Protein AF-0000000076045561 (afdb_homodimer)

InterPro domains:
  IPR026669 Arsenite methyltransferase-like [PTHR43675] (2-261)
  IPR029063 S-adenosyl-L-methionine-dependent methyltransferase superfamily [G3DSA:3.40.50.150] (130-276)
  IPR029063 S-adenosyl-L-methionine-dependent methyltransferase superfamily [SSF53335] (134-258)

Structure (mmCIF, N/CA/C/O backbone):
data_AF-0000000076045561-model_v1
#
loop_
_entity.id
_entity.type
_entity.pdbx_description
1 polymer Zgc:109986
#
loop_
_atom_site.group_PDB
_atom_site.id
_atom_site.type_symbol
_atom_site.label_atom_id
_atom_site.label_alt_id
_atom_site.label_comp_id
_atom_site.label_asym_id
_atom_site.label_entity_id
_atom_site.label_seq_id
_atom_site.pdbx_PDB_ins_code
_atom_site.Cartn_x
_atom_site.Cartn_y
_atom_site.Cartn_z
_atom_site.occupancy
_atom_site.B_iso_or_equiv
_atom_site.auth_seq_id
_atom_site.auth_comp_id
_atom_site.auth_asym_id
_atom_site.auth_atom_id
_atom_site.pdbx_PDB_model_num
ATOM 1 N N . MET A 1 1 ? 27.078 -6.211 -15.992 1 88.25 1 MET A N 1
ATOM 2 C CA . MET A 1 1 ? 27.422 -5.863 -14.617 1 88.25 1 MET A CA 1
ATOM 3 C C . MET A 1 1 ? 26.531 -6.609 -13.633 1 88.25 1 MET A C 1
ATOM 5 O O . MET A 1 1 ? 25.328 -6.777 -13.883 1 88.25 1 MET A O 1
ATOM 9 N N . ASP A 1 2 ? 27.125 -7.055 -12.562 1 90.56 2 ASP A N 1
ATOM 10 C CA . ASP A 1 2 ? 26.344 -7.785 -11.578 1 90.56 2 ASP A CA 1
ATOM 11 C C . ASP A 1 2 ? 25.719 -6.832 -10.562 1 90.56 2 ASP A C 1
ATOM 13 O O . ASP A 1 2 ? 26 -5.637 -10.562 1 90.56 2 ASP A O 1
ATOM 17 N N . VAL A 1 3 ? 24.844 -7.363 -9.719 1 91.12 3 VAL A N 1
ATOM 18 C CA . VAL A 1 3 ? 24 -6.555 -8.844 1 91.12 3 VAL A CA 1
ATOM 19 C C . VAL A 1 3 ? 24.859 -5.84 -7.809 1 91.12 3 VAL A C 1
ATOM 21 O O . VAL A 1 3 ? 24.75 -4.625 -7.629 1 91.12 3 VAL A O 1
ATOM 24 N N . PRO A 1 4 ? 25.875 -6.543 -7.203 1 92.56 4 PRO A N 1
ATOM 25 C CA . PRO A 1 4 ? 26.672 -5.832 -6.199 1 92.56 4 PRO A CA 1
ATOM 26 C C . PRO A 1 4 ? 27.469 -4.676 -6.797 1 92.56 4 PRO A C 1
ATOM 28 O O . PRO A 1 4 ? 27.547 -3.6 -6.199 1 92.56 4 PRO A O 1
ATOM 31 N N . ALA A 1 5 ? 27.953 -4.945 -7.957 1 94.06 5 ALA A N 1
ATOM 32 C CA . ALA A 1 5 ? 28.703 -3.891 -8.641 1 94.06 5 ALA A CA 1
ATOM 33 C C . ALA A 1 5 ? 27.797 -2.727 -9.016 1 94.06 5 ALA A C 1
ATOM 35 O O . ALA A 1 5 ? 28.156 -1.562 -8.859 1 94.06 5 ALA A O 1
ATOM 36 N N . ALA A 1 6 ? 26.656 -3.053 -9.539 1 94.38 6 ALA A N 1
ATOM 37 C CA . ALA A 1 6 ? 25.688 -2.031 -9.922 1 94.38 6 ALA A CA 1
ATOM 38 C C . ALA A 1 6 ? 25.234 -1.221 -8.711 1 94.38 6 ALA A C 1
ATOM 40 O O . ALA A 1 6 ? 25.078 0.001 -8.797 1 94.38 6 ALA A O 1
ATOM 41 N N . GLN A 1 7 ? 25.016 -1.877 -7.578 1 93.69 7 GLN A N 1
ATOM 42 C CA . GLN A 1 7 ? 24.609 -1.215 -6.344 1 93.69 7 GLN A CA 1
ATOM 43 C C . GLN A 1 7 ? 25.672 -0.217 -5.883 1 93.69 7 GLN A C 1
ATOM 45 O O . GLN A 1 7 ? 25.344 0.911 -5.504 1 93.69 7 GLN A O 1
ATOM 50 N N . SER A 1 8 ? 26.922 -0.664 -5.941 1 94.44 8 SER A N 1
ATOM 51 C CA . SER A 1 8 ? 28.016 0.207 -5.543 1 94.44 8 SER A CA 1
ATOM 52 C C . SER A 1 8 ? 28.094 1.443 -6.434 1 94.44 8 SER A C 1
ATOM 54 O O . SER A 1 8 ? 28.266 2.561 -5.941 1 94.44 8 SER A O 1
ATOM 56 N N . GLU A 1 9 ? 27.922 1.217 -7.699 1 94.62 9 GLU A N 1
ATOM 57 C CA . GLU A 1 9 ? 27.969 2.336 -8.633 1 94.62 9 GLU A CA 1
ATOM 58 C C . GLU A 1 9 ? 26.797 3.279 -8.43 1 94.62 9 GLU A C 1
ATOM 60 O O . GLU A 1 9 ? 26.938 4.496 -8.562 1 94.62 9 GLU A O 1
ATOM 65 N N . LEU A 1 10 ? 25.688 2.668 -8.141 1 94.56 10 LEU A N 1
ATOM 66 C CA . LEU A 1 10 ? 24.5 3.484 -7.914 1 94.56 10 LEU A CA 1
ATOM 67 C C . LEU A 1 10 ? 24.672 4.348 -6.668 1 94.56 10 LEU A C 1
ATOM 69 O O . LEU A 1 10 ? 24.344 5.535 -6.68 1 94.56 10 LEU A O 1
ATOM 73 N N . VAL A 1 11 ? 25.219 3.775 -5.629 1 93.5 11 VAL A N 1
ATOM 74 C CA . VAL A 1 11 ? 25.438 4.523 -4.395 1 93.5 11 VAL A CA 1
ATOM 75 C C . VAL A 1 11 ? 26.422 5.672 -4.656 1 93.5 11 VAL A C 1
ATOM 77 O O . VAL A 1 11 ? 26.219 6.785 -4.164 1 93.5 11 VAL A O 1
ATOM 80 N N . GLN A 1 12 ? 27.422 5.375 -5.441 1 93.75 12 GLN A N 1
ATOM 81 C CA . GLN A 1 12 ? 28.375 6.418 -5.809 1 93.75 12 GLN A CA 1
ATOM 82 C C . GLN A 1 12 ? 27.703 7.535 -6.594 1 93.75 12 GLN A C 1
ATOM 84 O O . GLN A 1 12 ? 27.969 8.711 -6.367 1 93.75 12 GLN A O 1
ATOM 89 N N . LEU A 1 13 ? 26.859 7.105 -7.496 1 94.69 13 LEU A N 1
ATOM 90 C CA . LEU A 1 13 ? 26.094 8.078 -8.281 1 94.69 13 LEU A CA 1
ATOM 91 C C . LEU A 1 13 ? 25.234 8.953 -7.387 1 94.69 13 LEU A C 1
ATOM 93 O O . LEU A 1 13 ? 25.219 10.172 -7.527 1 94.69 13 LEU A O 1
ATOM 97 N N . LEU A 1 14 ? 24.547 8.328 -6.426 1 92.62 14 LEU A N 1
ATOM 98 C CA . LEU A 1 14 ? 23.641 9.039 -5.535 1 92.62 14 LEU A CA 1
ATOM 99 C C . LEU A 1 14 ? 24.406 10.008 -4.641 1 92.62 14 LEU A C 1
ATOM 101 O O . LEU A 1 14 ? 23.906 11.094 -4.32 1 92.62 14 LEU A O 1
ATOM 105 N N . ASN A 1 15 ? 25.641 9.656 -4.312 1 91.62 15 ASN A N 1
ATOM 106 C CA . ASN A 1 15 ? 26.484 10.516 -3.473 1 91.62 15 ASN A CA 1
ATOM 107 C C . ASN A 1 15 ? 26.938 11.758 -4.227 1 91.62 15 ASN A C 1
ATOM 109 O O . ASN A 1 15 ? 27.375 12.734 -3.611 1 91.62 15 ASN A O 1
ATOM 113 N N . ARG A 1 16 ? 26.812 11.766 -5.508 1 92.69 16 ARG A N 1
ATOM 114 C CA . ARG A 1 16 ? 27.234 12.898 -6.324 1 92.69 16 ARG A CA 1
ATOM 115 C C . ARG A 1 16 ? 26.062 13.836 -6.598 1 92.69 16 ARG A C 1
ATOM 117 O O . ARG A 1 16 ? 26.234 14.914 -7.172 1 92.69 16 ARG A O 1
ATOM 124 N N . VAL A 1 17 ? 24.891 13.398 -6.254 1 92 17 VAL A N 1
ATOM 125 C CA . VAL A 1 17 ? 23.703 14.211 -6.488 1 92 17 VAL A CA 1
ATOM 126 C C . VAL A 1 17 ? 23.578 15.281 -5.406 1 92 17 VAL A C 1
ATOM 128 O O . VAL A 1 17 ? 23.891 15.031 -4.242 1 92 17 VAL A O 1
ATOM 131 N N . ASN A 1 18 ? 23.078 16.453 -5.828 1 86.38 18 ASN A N 1
ATOM 132 C CA . ASN A 1 18 ? 22.781 17.5 -4.859 1 86.38 18 ASN A CA 1
ATOM 133 C C . ASN A 1 18 ? 21.828 17.016 -3.771 1 86.38 18 ASN A C 1
ATOM 135 O O . ASN A 1 18 ? 20.75 16.484 -4.07 1 86.38 18 ASN A O 1
ATOM 139 N N . PRO A 1 19 ? 22.266 17.125 -2.52 1 80.56 19 PRO A N 1
ATOM 140 C CA . PRO A 1 19 ? 21.453 16.641 -1.405 1 80.56 19 PRO A CA 1
ATOM 141 C C . PRO A 1 19 ? 20.031 17.172 -1.434 1 80.56 19 PRO A C 1
ATOM 143 O O . PRO A 1 19 ? 19.094 16.484 -1.033 1 80.56 19 PRO A O 1
ATOM 146 N N . ARG A 1 20 ? 19.906 18.297 -1.912 1 77.75 20 ARG A N 1
ATOM 147 C CA . ARG A 1 20 ? 18.594 18.906 -1.948 1 77.75 20 ARG A CA 1
ATOM 148 C C . ARG A 1 20 ? 17.703 18.266 -3.012 1 77.75 20 ARG A C 1
ATOM 150 O O . ARG A 1 20 ? 16.484 18.312 -2.93 1 77.75 20 ARG A O 1
ATOM 157 N N . GLU A 1 21 ? 18.344 17.641 -4.02 1 86.31 21 GLU A N 1
ATOM 158 C CA . GLU A 1 21 ? 17.609 17.031 -5.141 1 86.31 21 GLU A CA 1
ATOM 159 C C . GLU A 1 21 ? 17.453 15.531 -4.953 1 86.31 21 GLU A C 1
ATOM 161 O O . GLU A 1 21 ? 16.688 14.891 -5.684 1 86.31 21 GLU A O 1
ATOM 166 N N . LEU A 1 22 ? 18.094 15.023 -3.953 1 87.12 22 LEU A N 1
ATOM 167 C CA . LEU A 1 22 ? 18.141 13.578 -3.756 1 87.12 22 LEU A CA 1
ATOM 168 C C . LEU A 1 22 ? 16.75 13.016 -3.492 1 87.12 22 LEU A C 1
ATOM 170 O O . LEU A 1 22 ? 16.375 11.992 -4.059 1 87.12 22 LEU A O 1
ATOM 174 N N . PRO A 1 23 ? 15.945 13.711 -2.701 1 84.62 23 PRO A N 1
ATOM 175 C CA . PRO A 1 23 ? 14.594 13.188 -2.473 1 84.62 23 PRO A CA 1
ATOM 176 C C . PRO A 1 23 ? 13.781 13.078 -3.76 1 84.62 23 PRO A C 1
ATOM 178 O O . PRO A 1 23 ? 13.008 12.125 -3.926 1 84.62 23 PRO A O 1
ATOM 181 N N . LYS A 1 24 ? 13.984 13.969 -4.629 1 87.56 24 LYS A N 1
ATOM 182 C CA . LYS A 1 24 ? 13.289 13.953 -5.91 1 87.56 24 LYS A CA 1
ATOM 183 C C . LYS A 1 24 ? 13.734 12.773 -6.766 1 87.56 24 LYS A C 1
ATOM 185 O O . LYS A 1 24 ? 12.914 12.094 -7.379 1 87.56 24 LYS A O 1
ATOM 190 N N . LEU A 1 25 ? 15.016 12.539 -6.746 1 89.75 25 LEU A N 1
ATOM 191 C CA . LEU A 1 25 ? 15.555 11.422 -7.512 1 89.75 25 LEU A CA 1
ATOM 192 C C . LEU A 1 25 ? 15.07 10.086 -6.945 1 89.75 25 LEU A C 1
ATOM 194 O O . LEU A 1 25 ? 14.672 9.195 -7.699 1 89.75 25 LEU A O 1
ATOM 198 N N . LEU A 1 26 ? 15.109 9.992 -5.664 1 86.88 26 LEU A N 1
ATOM 199 C CA . LEU A 1 26 ? 14.672 8.758 -5.012 1 86.88 26 LEU A CA 1
ATOM 200 C C . LEU A 1 26 ? 13.195 8.492 -5.293 1 86.88 26 LEU A C 1
ATOM 202 O O . LEU A 1 26 ? 12.797 7.348 -5.496 1 86.88 26 LEU A O 1
ATOM 206 N N . HIS A 1 27 ? 12.398 9.523 -5.305 1 87.62 27 HIS A N 1
ATOM 207 C CA . HIS A 1 27 ? 10.992 9.391 -5.676 1 87.62 27 HIS A CA 1
ATOM 208 C C . HIS A 1 27 ? 10.852 8.82 -7.086 1 87.62 27 HIS A C 1
ATOM 210 O O . HIS A 1 27 ? 10.086 7.883 -7.309 1 87.62 27 HIS A O 1
ATOM 216 N N . TRP A 1 28 ? 11.609 9.344 -7.953 1 88 28 TRP A N 1
ATOM 217 C CA . TRP A 1 28 ? 11.586 8.891 -9.336 1 88 28 TRP A CA 1
ATOM 218 C C . TRP A 1 28 ? 12.016 7.43 -9.438 1 88 28 TRP A C 1
ATOM 220 O O . TRP A 1 28 ? 11.383 6.637 -10.141 1 88 28 TRP A O 1
ATOM 230 N N . MET A 1 29 ? 13.055 7.082 -8.719 1 87.94 29 MET A N 1
ATOM 231 C CA . MET A 1 29 ? 13.578 5.719 -8.719 1 87.94 29 MET A CA 1
ATOM 232 C C . MET A 1 29 ? 12.523 4.727 -8.234 1 87.94 29 MET A C 1
ATOM 234 O O . MET A 1 29 ? 12.422 3.619 -8.766 1 87.94 29 MET A O 1
ATOM 238 N N . ARG A 1 30 ? 11.711 5.18 -7.309 1 85.62 30 ARG A N 1
ATOM 239 C CA . ARG A 1 30 ? 10.812 4.242 -6.637 1 85.62 30 ARG A CA 1
ATOM 240 C C . ARG A 1 30 ? 9.453 4.191 -7.324 1 85.62 30 ARG A C 1
ATOM 242 O O . ARG A 1 30 ? 8.727 3.209 -7.191 1 85.62 30 ARG A O 1
ATOM 249 N N . ASN A 1 31 ? 9.172 5.215 -8.172 1 82.5 31 ASN A N 1
ATOM 250 C CA . ASN A 1 31 ? 7.797 5.285 -8.656 1 82.5 31 ASN A CA 1
ATOM 251 C C . ASN A 1 31 ? 7.746 5.418 -10.18 1 82.5 31 ASN A C 1
ATOM 253 O O . ASN A 1 31 ? 6.668 5.43 -10.773 1 82.5 31 ASN A O 1
ATOM 257 N N . SER A 1 32 ? 8.82 5.512 -10.859 1 82.5 32 SER A N 1
ATOM 258 C CA . SER A 1 32 ? 8.836 5.852 -12.281 1 82.5 32 SER A CA 1
ATOM 259 C C . SER A 1 32 ? 8.438 4.66 -13.141 1 82.5 32 SER A C 1
ATOM 261 O O . SER A 1 32 ? 9.008 3.576 -13.016 1 82.5 32 SER A O 1
ATOM 263 N N . ASP A 1 33 ? 7.52 4.898 -14 1 80.88 33 ASP A N 1
ATOM 264 C CA . ASP A 1 33 ? 7.137 3.904 -15 1 80.88 33 ASP A CA 1
ATOM 265 C C . ASP A 1 33 ? 8.227 3.736 -16.062 1 80.88 33 ASP A C 1
ATOM 267 O O . ASP A 1 33 ? 8.328 2.684 -16.688 1 80.88 33 ASP A O 1
ATOM 271 N N . GLU A 1 34 ? 9.008 4.781 -16.219 1 81.69 34 GLU A N 1
ATOM 272 C CA . GLU A 1 34 ? 10.094 4.75 -17.188 1 81.69 34 GLU A CA 1
ATOM 273 C C . GLU A 1 3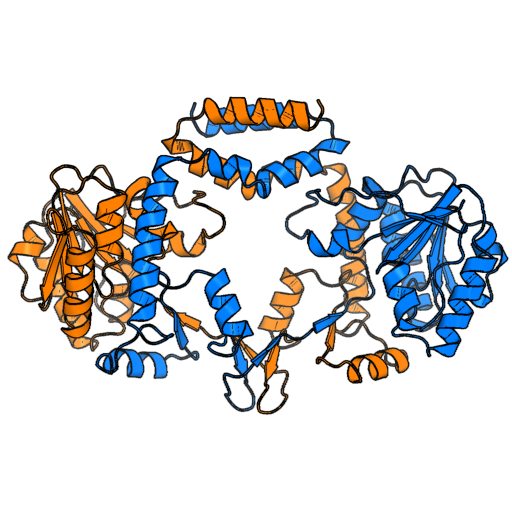4 ? 11.078 3.623 -16.891 1 81.69 34 GLU A C 1
ATOM 275 O O . GLU A 1 34 ? 11.57 2.959 -17.797 1 81.69 34 GLU A O 1
ATOM 280 N N . LEU A 1 35 ? 11.344 3.436 -15.625 1 84.69 35 LEU A N 1
ATOM 281 C CA . LEU A 1 35 ? 12.281 2.393 -15.234 1 84.69 35 LEU A CA 1
ATOM 282 C C . LEU A 1 35 ? 11.672 1.009 -15.422 1 84.69 35 LEU A C 1
ATOM 284 O O . LEU A 1 35 ? 12.383 0.045 -15.711 1 84.69 35 LEU A O 1
ATOM 288 N N . ASP A 1 36 ? 10.359 0.942 -15.328 1 78.69 36 ASP A N 1
ATOM 289 C CA . ASP A 1 36 ? 9.656 -0.312 -15.562 1 78.69 36 ASP A CA 1
ATOM 290 C C . ASP A 1 36 ? 9.797 -0.759 -17.016 1 78.69 36 ASP A C 1
ATOM 292 O O . ASP A 1 36 ? 9.797 -1.957 -17.312 1 78.69 36 ASP A O 1
ATOM 296 N N . GLN A 1 37 ? 9.906 0.22 -17.859 1 78.56 37 GLN A N 1
ATOM 297 C CA . GLN A 1 37 ? 9.992 -0.06 -19.281 1 78.56 37 GLN A CA 1
ATOM 298 C C . GLN A 1 37 ? 11.32 -0.723 -19.641 1 78.56 37 GLN A C 1
ATOM 300 O O . GLN A 1 37 ? 11.453 -1.333 -20.703 1 78.56 37 GLN A O 1
ATOM 305 N N . LEU A 1 38 ? 12.32 -0.507 -18.75 1 77.75 38 LEU A N 1
ATOM 306 C CA . LEU A 1 38 ? 13.625 -1.123 -19 1 77.75 38 LEU A CA 1
ATOM 307 C C . LEU A 1 38 ? 13.539 -2.639 -18.844 1 77.75 38 LEU A C 1
ATOM 309 O O . LEU A 1 38 ? 14.406 -3.363 -19.344 1 77.75 38 LEU A O 1
ATOM 313 N N . LEU A 1 39 ? 12.812 -2.982 -17.906 1 72.12 39 LEU A N 1
ATOM 314 C CA . LEU A 1 39 ? 12.648 -4.426 -17.781 1 72.12 39 LEU A CA 1
ATOM 315 C C . LEU A 1 39 ? 12.211 -5.051 -19.094 1 72.12 39 LEU A C 1
ATOM 317 O O . LEU A 1 39 ? 11.594 -4.383 -19.922 1 72.12 39 LEU A O 1
ATOM 321 N N . SER A 1 40 ? 12.031 -5.645 -19.734 1 62.91 40 SER A N 1
ATOM 322 C CA . SER A 1 40 ? 12.016 -6.332 -21.031 1 62.91 40 SER A CA 1
ATOM 323 C C . SER A 1 40 ? 10.742 -6.027 -21.812 1 62.91 40 SER A C 1
ATOM 325 O O . SER A 1 40 ? 9.641 -6.133 -21.266 1 62.91 40 SER A O 1
ATOM 327 N N . ASP A 1 41 ? 10.891 -5.18 -22.859 1 58.69 41 ASP A N 1
ATOM 328 C CA . ASP A 1 41 ? 9.93 -5.062 -23.953 1 58.69 41 ASP A CA 1
ATOM 329 C C . ASP A 1 41 ? 9.25 -6.402 -24.234 1 58.69 41 ASP A C 1
ATOM 331 O O . ASP A 1 41 ? 8.031 -6.473 -24.359 1 58.69 41 ASP A O 1
ATOM 335 N N . ASN A 1 42 ? 10.102 -7.512 -24.312 1 60.5 42 ASN A N 1
ATOM 336 C CA . ASN A 1 42 ? 9.5 -8.805 -24.641 1 60.5 42 ASN A CA 1
ATOM 337 C C . ASN A 1 42 ? 8.578 -9.289 -23.516 1 60.5 42 ASN A C 1
ATOM 339 O O . ASN A 1 42 ? 7.512 -9.836 -23.797 1 60.5 42 ASN A O 1
ATOM 343 N N . ASN A 1 43 ? 8.938 -8.914 -22.312 1 66.62 43 ASN A N 1
ATOM 344 C CA . ASN A 1 43 ? 8.125 -9.359 -21.188 1 66.62 43 ASN A CA 1
ATOM 345 C C . ASN A 1 43 ? 6.777 -8.641 -21.156 1 66.62 43 ASN A C 1
ATOM 347 O O . ASN A 1 43 ? 5.766 -9.234 -20.781 1 66.62 43 ASN A O 1
ATOM 351 N N . ASN A 1 44 ? 6.812 -7.594 -21.75 1 73.31 44 ASN A N 1
ATOM 352 C CA . ASN A 1 44 ? 5.559 -6.852 -21.766 1 73.31 44 ASN A CA 1
ATOM 353 C C . ASN A 1 44 ? 4.555 -7.461 -22.75 1 73.31 44 ASN A C 1
ATOM 355 O O . ASN A 1 44 ? 3.367 -7.566 -22.438 1 73.31 44 ASN A O 1
ATOM 359 N N . ASN A 1 45 ? 5.09 -7.934 -23.844 1 79.44 45 ASN A N 1
ATOM 360 C CA . ASN A 1 45 ? 4.203 -8.57 -24.812 1 79.44 45 ASN A CA 1
ATOM 361 C C . ASN A 1 45 ? 3.646 -9.891 -24.281 1 79.44 45 ASN A C 1
ATOM 363 O O . ASN A 1 45 ? 2.479 -10.211 -24.5 1 79.44 45 ASN A O 1
ATOM 367 N N . ASN A 1 46 ? 4.547 -10.602 -23.672 1 86.62 46 ASN A N 1
ATOM 368 C CA . ASN A 1 46 ? 4.117 -11.875 -23.094 1 86.62 46 ASN A CA 1
ATOM 369 C C . ASN A 1 46 ? 3.039 -11.672 -22.031 1 86.62 46 ASN A C 1
ATOM 371 O O . ASN A 1 46 ? 2.062 -12.422 -21.984 1 86.62 46 ASN A O 1
ATOM 375 N N . LYS A 1 47 ? 3.09 -10.711 -21.375 1 89.38 47 LYS A N 1
ATOM 376 C CA . LYS A 1 47 ? 2.105 -10.422 -20.344 1 89.38 47 LYS A CA 1
ATOM 377 C C . LYS A 1 47 ? 0.761 -10.039 -20.953 1 89.38 47 LYS A C 1
ATOM 379 O O . LYS A 1 47 ? -0.292 -10.328 -20.375 1 89.38 47 LYS A O 1
ATOM 384 N N . VAL A 1 48 ? 0.9 -9.422 -22.094 1 90.62 48 VAL A N 1
ATOM 385 C CA . VAL A 1 48 ? -0.321 -8.984 -22.766 1 90.62 48 VAL A CA 1
ATOM 386 C C . VAL A 1 48 ? -1.163 -10.195 -23.156 1 90.62 48 VAL A C 1
ATOM 388 O O . VAL A 1 48 ? -2.389 -10.18 -23.031 1 90.62 48 VAL A O 1
ATOM 391 N N . ILE A 1 49 ? -0.547 -11.266 -23.625 1 94 49 ILE A N 1
ATOM 392 C CA . ILE A 1 49 ? -1.247 -12.492 -23.984 1 94 49 ILE A CA 1
ATOM 393 C C . ILE A 1 49 ? -1.969 -13.062 -22.766 1 94 49 ILE A C 1
ATOM 395 O O . ILE A 1 49 ? -3.146 -13.414 -22.844 1 94 49 ILE A O 1
ATOM 399 N N . LEU A 1 50 ? -1.268 -13.086 -21.672 1 96.19 50 LEU A N 1
ATOM 400 C CA . LEU A 1 50 ? -1.859 -13.617 -20.453 1 96.19 50 LEU A CA 1
ATOM 401 C C . LEU A 1 50 ? -3.021 -12.75 -19.984 1 96.19 50 LEU A C 1
ATOM 403 O O . LEU A 1 50 ? -4.047 -13.266 -19.531 1 96.19 50 LEU A O 1
ATOM 407 N N . ARG A 1 51 ? -2.867 -11.469 -20.125 1 94.06 51 ARG A N 1
ATOM 408 C CA . ARG A 1 51 ? -3.939 -10.555 -19.734 1 94.06 51 ARG A CA 1
ATOM 409 C C . ARG A 1 51 ? -5.172 -10.758 -20.609 1 94.06 51 ARG A C 1
ATOM 411 O O . ARG A 1 51 ? -6.301 -10.703 -20.125 1 94.06 51 ARG A O 1
ATOM 418 N N . ASN A 1 52 ? -4.918 -11 -21.906 1 96.38 52 ASN A N 1
ATOM 419 C CA . ASN A 1 52 ? -6.027 -11.273 -22.797 1 96.38 52 ASN A CA 1
ATOM 420 C C . ASN A 1 52 ? -6.75 -12.562 -22.422 1 96.38 52 ASN A C 1
ATOM 422 O O . ASN A 1 52 ? -7.98 -12.617 -22.422 1 96.38 52 ASN A O 1
ATOM 426 N N . ILE A 1 53 ? -6.039 -13.523 -22.125 1 97.5 53 ILE A N 1
ATOM 427 C CA . ILE A 1 53 ? -6.621 -14.797 -21.719 1 97.5 53 ILE A CA 1
ATOM 428 C C . ILE A 1 53 ? -7.414 -14.602 -20.422 1 97.5 53 ILE A C 1
ATOM 430 O O . ILE A 1 53 ? -8.539 -15.086 -20.297 1 97.5 53 ILE A O 1
ATOM 434 N N . SER A 1 54 ? -6.816 -13.891 -19.484 1 97.12 54 SER A N 1
ATOM 435 C CA . SER A 1 54 ? -7.477 -13.578 -18.219 1 97.12 54 SER A CA 1
ATOM 436 C C . SER A 1 54 ? -8.812 -12.875 -18.453 1 97.12 54 SER A C 1
ATOM 438 O O . SER A 1 54 ? -9.82 -13.227 -17.844 1 97.12 54 SER A O 1
ATOM 440 N N . ASP A 1 55 ? -8.828 -11.945 -19.391 1 95.69 55 ASP A N 1
ATOM 441 C CA . ASP A 1 55 ? -10.047 -11.211 -19.719 1 95.69 55 ASP A CA 1
ATOM 442 C C . ASP A 1 55 ? -11.117 -12.148 -20.281 1 95.69 55 ASP A C 1
ATOM 444 O O . ASP A 1 55 ? -12.281 -12.062 -19.891 1 95.69 55 ASP A O 1
ATOM 448 N N . ASP A 1 56 ? -10.688 -12.992 -21.125 1 96.62 56 ASP A N 1
ATOM 449 C CA . ASP A 1 56 ? -11.625 -13.938 -21.719 1 96.62 56 ASP A CA 1
ATOM 450 C C . ASP A 1 56 ? -12.195 -14.891 -20.672 1 96.62 56 ASP A C 1
ATOM 452 O O . ASP A 1 56 ? -13.391 -15.195 -20.672 1 96.62 56 ASP A O 1
ATOM 456 N N . LEU A 1 57 ? -11.359 -15.328 -19.812 1 97.12 57 LEU A N 1
ATOM 457 C CA . LEU A 1 57 ? -11.781 -16.25 -18.766 1 97.12 57 LEU A CA 1
ATOM 458 C C . LEU A 1 57 ? -12.75 -15.57 -17.797 1 97.12 57 LEU A C 1
ATOM 460 O O . LEU A 1 57 ? -13.727 -16.172 -17.359 1 97.12 57 LEU A O 1
ATOM 464 N N . ARG A 1 58 ? -12.469 -14.352 -17.469 1 94.19 58 ARG A N 1
ATOM 465 C CA . ARG A 1 58 ? -13.328 -13.617 -16.547 1 94.19 58 ARG A CA 1
ATOM 466 C C . ARG A 1 58 ? -14.758 -13.531 -17.078 1 94.19 58 ARG A C 1
ATOM 468 O O . ARG A 1 58 ? -15.711 -13.586 -16.297 1 94.19 58 ARG A O 1
ATOM 475 N N . ALA A 1 59 ? -14.859 -13.438 -18.359 1 92.94 59 ALA A N 1
ATOM 476 C CA . ALA A 1 59 ? -16.172 -13.328 -19 1 92.94 59 ALA A CA 1
ATOM 477 C C . ALA A 1 59 ? -16.953 -14.633 -18.875 1 92.94 59 ALA A C 1
ATOM 479 O O . ALA A 1 59 ? -18.188 -14.641 -18.922 1 92.94 59 ALA A O 1
ATOM 480 N N . SER A 1 60 ? -16.266 -15.742 -18.656 1 93.31 60 SER A N 1
ATOM 481 C CA . SER A 1 60 ? -16.891 -17.062 -18.688 1 93.31 60 SER A CA 1
ATOM 482 C C . SER A 1 60 ? -17.109 -17.594 -17.266 1 93.31 60 SER A C 1
ATOM 484 O O . SER A 1 60 ? -17.594 -18.719 -17.094 1 93.31 60 SER A O 1
ATOM 486 N N . LEU A 1 61 ? -16.75 -16.859 -16.234 1 94.19 61 LEU A N 1
ATOM 487 C CA . LEU A 1 61 ? -16.812 -17.328 -14.867 1 94.19 61 LEU A CA 1
ATOM 488 C C . LEU A 1 61 ? -17.547 -16.328 -13.977 1 94.19 61 LEU A C 1
ATOM 490 O O . LEU A 1 61 ? -17.609 -15.141 -14.289 1 94.19 61 LEU A O 1
ATOM 494 N N . PRO A 1 62 ? -18.156 -16.859 -12.883 1 91.81 62 PRO A N 1
ATOM 495 C CA . PRO A 1 62 ? -18.641 -15.922 -11.875 1 91.81 62 PRO A CA 1
ATOM 496 C C . PRO A 1 62 ? -17.531 -15.094 -11.25 1 91.81 62 PRO A C 1
ATOM 498 O O . PRO A 1 62 ? -16.344 -15.445 -11.375 1 91.81 62 PRO A O 1
ATOM 501 N N . PRO A 1 63 ? -17.859 -14.016 -10.547 1 89.94 63 PRO A N 1
ATOM 502 C CA . PRO A 1 63 ? -16.844 -13.133 -9.977 1 89.94 63 PRO A CA 1
ATOM 503 C C . PRO A 1 63 ? -15.898 -13.859 -9.016 1 89.94 63 PRO A C 1
ATOM 505 O O . PRO A 1 63 ? -14.727 -13.5 -8.891 1 89.94 63 PRO A O 1
ATOM 508 N N . ASN A 1 64 ? -16.375 -14.883 -8.359 1 90.75 64 ASN A N 1
ATOM 509 C CA . ASN A 1 64 ? -15.516 -15.594 -7.422 1 90.75 64 ASN A CA 1
ATOM 510 C C . ASN A 1 64 ? -14.688 -16.672 -8.125 1 90.75 64 ASN A C 1
ATOM 512 O O . ASN A 1 64 ? -13.898 -17.375 -7.484 1 90.75 64 ASN A O 1
ATOM 516 N N . ALA A 1 65 ? -14.898 -16.891 -9.398 1 92.06 65 ALA A N 1
ATOM 517 C CA . ALA A 1 65 ? -14.117 -17.781 -10.258 1 92.06 65 ALA A CA 1
ATOM 518 C C . ALA A 1 65 ? -14.289 -19.234 -9.828 1 92.06 65 ALA A C 1
ATOM 520 O O . ALA A 1 65 ? -13.344 -20.031 -9.906 1 92.06 65 ALA A O 1
ATOM 521 N N . MET A 1 66 ? -15.453 -19.547 -9.328 1 92.44 66 MET A N 1
ATOM 522 C CA . MET A 1 66 ? -15.742 -20.922 -8.914 1 92.44 66 MET A CA 1
ATOM 523 C C . MET A 1 66 ? -16.984 -21.453 -9.609 1 92.44 66 MET A C 1
ATOM 525 O O . MET A 1 66 ? -17.969 -20.719 -9.789 1 92.44 66 MET A O 1
ATOM 529 N N . PHE A 1 67 ? -16.891 -22.703 -10.016 1 91.44 67 PHE A N 1
ATOM 530 C CA . PHE A 1 67 ? -18.062 -23.375 -10.555 1 91.44 67 PHE A CA 1
ATOM 531 C C . PHE A 1 67 ? -18.891 -24 -9.438 1 91.44 67 PHE A C 1
ATOM 533 O O . PHE A 1 67 ? -18.344 -24.359 -8.391 1 91.44 67 PHE A O 1
ATOM 540 N N . PRO A 1 68 ? -20.156 -24.156 -9.711 1 88.75 68 PRO A N 1
ATOM 541 C CA . PRO A 1 68 ? -21 -24.828 -8.734 1 88.75 68 PRO A CA 1
ATOM 542 C C . PRO A 1 68 ? -20.531 -26.25 -8.422 1 88.75 68 PRO A C 1
ATOM 544 O O . PRO A 1 68 ? -20.781 -26.766 -7.328 1 88.75 68 PRO A O 1
ATOM 547 N N . SER A 1 69 ? -19.828 -26.828 -9.359 1 87 69 SER A N 1
ATOM 548 C CA . SER A 1 69 ? -19.359 -28.203 -9.195 1 87 69 SER A CA 1
ATOM 549 C C . SER A 1 69 ? -18.281 -28.281 -8.125 1 87 69 SER A C 1
ATOM 551 O O . SER A 1 69 ? -17.969 -29.375 -7.648 1 87 69 SER A O 1
ATOM 553 N N . GLU A 1 70 ? -17.703 -27.156 -7.695 1 89.12 70 GLU A N 1
ATOM 554 C CA . GLU A 1 70 ? -16.672 -27.125 -6.668 1 89.12 70 GLU A CA 1
ATOM 555 C C . GLU A 1 70 ? -17.281 -27.094 -5.27 1 89.12 70 GLU A C 1
ATOM 557 O O . GLU A 1 70 ? -16.891 -26.266 -4.441 1 89.12 70 GLU A O 1
ATOM 562 N N . SER A 1 71 ? -18.141 -28.016 -5.004 1 87.56 71 SER A N 1
ATOM 563 C CA . SER A 1 71 ? -18.906 -28.047 -3.758 1 87.56 71 SER A CA 1
ATOM 564 C C . SER A 1 71 ? -17.984 -28.297 -2.561 1 87.56 71 SER A C 1
ATOM 566 O O . SER A 1 71 ? -18.172 -27.703 -1.498 1 87.56 71 SER A O 1
ATOM 568 N N . THR A 1 72 ? -17.016 -29.172 -2.76 1 87.94 72 THR A N 1
ATOM 569 C CA . THR A 1 72 ? -16.094 -29.484 -1.67 1 87.94 72 THR A CA 1
ATOM 570 C C . THR A 1 72 ? -15.305 -28.25 -1.27 1 87.94 72 THR A C 1
ATOM 572 O O . THR A 1 72 ? -15.141 -27.969 -0.081 1 87.94 72 THR A O 1
ATOM 575 N N . ALA A 1 73 ? -14.828 -27.547 -2.246 1 88.31 73 ALA A N 1
ATOM 576 C CA . ALA A 1 73 ? -14.062 -26.328 -1.988 1 88.31 73 ALA A CA 1
ATOM 577 C C . ALA A 1 73 ? -14.898 -25.312 -1.236 1 88.31 73 ALA A C 1
ATOM 579 O O . ALA A 1 73 ? -14.422 -24.672 -0.293 1 88.31 73 ALA A O 1
ATOM 580 N N . HIS A 1 74 ? -16.109 -25.172 -1.629 1 88.25 74 HIS A N 1
ATOM 581 C CA . HIS A 1 74 ? -17.016 -24.234 -0.965 1 88.25 74 HIS A CA 1
ATOM 582 C C . HIS A 1 74 ? -17.203 -24.609 0.501 1 88.25 74 HIS A C 1
ATOM 584 O O . HIS A 1 74 ? -17.172 -23.75 1.377 1 88.25 74 HIS A O 1
ATOM 590 N N . CYS A 1 75 ? -17.469 -25.859 0.692 1 89.94 75 CYS A N 1
ATOM 591 C CA . CYS A 1 75 ? -17.703 -26.359 2.041 1 89.94 75 CYS A CA 1
ATOM 592 C C . CYS A 1 75 ? -16.484 -26.141 2.93 1 89.94 75 CYS A C 1
ATOM 594 O O . CYS A 1 75 ? -16.609 -25.703 4.074 1 89.94 75 CYS A O 1
ATOM 596 N N . LYS A 1 76 ? -15.344 -26.391 2.414 1 89.19 76 LYS A N 1
ATOM 597 C CA . LYS A 1 76 ? -14.117 -26.25 3.184 1 89.19 76 LYS A CA 1
ATOM 598 C C . LYS A 1 76 ? -13.844 -24.781 3.508 1 89.19 76 LYS A C 1
ATOM 600 O O . LYS A 1 76 ? -13.359 -24.453 4.594 1 89.19 76 LYS A O 1
ATOM 605 N N . MET A 1 77 ? -14.102 -23.938 2.594 1 88.69 77 MET A N 1
ATOM 606 C CA . MET A 1 77 ? -13.922 -22.5 2.82 1 88.69 77 MET A CA 1
ATOM 607 C C . MET A 1 77 ? -14.828 -22.016 3.943 1 88.69 77 MET A C 1
ATOM 609 O O . MET A 1 77 ? -14.43 -21.172 4.75 1 88.69 77 MET A O 1
ATOM 613 N N . GLN A 1 78 ? -16.016 -22.578 4.012 1 87.5 78 GLN A N 1
ATOM 614 C CA . GLN A 1 78 ? -16.984 -22.188 5.035 1 87.5 78 GLN A CA 1
ATOM 615 C C . GLN A 1 78 ? -16.547 -22.672 6.414 1 87.5 78 GLN A C 1
ATOM 617 O O . GLN A 1 78 ? -16.984 -22.141 7.434 1 87.5 78 GLN A O 1
ATOM 622 N N . GLN A 1 79 ? -15.641 -23.656 6.387 1 86.75 79 GLN A N 1
ATOM 623 C CA . GLN A 1 79 ? -15.203 -24.25 7.648 1 86.75 79 GLN A CA 1
ATOM 624 C C . GLN A 1 79 ? -13.953 -23.562 8.18 1 86.75 79 GLN A C 1
ATOM 626 O O . GLN A 1 79 ? -13.508 -23.844 9.297 1 86.75 79 GLN A O 1
ATOM 631 N N . CYS A 1 80 ? -13.469 -22.672 7.441 1 86.69 80 CYS A N 1
ATOM 632 C CA . CYS A 1 80 ? -12.281 -21.953 7.895 1 86.69 80 CYS A CA 1
ATOM 633 C C . CYS A 1 80 ? -12.594 -21.141 9.141 1 86.69 80 CYS A C 1
ATOM 635 O O . CYS A 1 80 ? -13.711 -20.656 9.312 1 86.69 80 CYS A O 1
ATOM 637 N N . SER A 1 81 ? -11.57 -21.016 9.992 1 84.81 81 SER A N 1
ATOM 638 C CA . SER A 1 81 ? -11.734 -20.266 11.234 1 84.81 81 SER A CA 1
ATOM 639 C C . SER A 1 81 ? -12.055 -18.797 10.953 1 84.81 81 SER A C 1
ATOM 641 O O . SER A 1 81 ? -12.883 -18.203 11.648 1 84.81 81 SER A O 1
ATOM 643 N N . ARG A 1 82 ? -11.5 -18.328 9.93 1 86.69 82 ARG A N 1
ATOM 644 C CA . ARG A 1 82 ? -11.766 -16.953 9.477 1 86.69 82 ARG A CA 1
ATOM 645 C C . ARG A 1 82 ? -12.555 -16.953 8.172 1 86.69 82 ARG A C 1
ATOM 647 O O . ARG A 1 82 ? -12.305 -17.781 7.285 1 86.69 82 ARG A O 1
ATOM 654 N N . PRO A 1 83 ? -13.562 -16.016 8.219 1 90.31 83 PRO A N 1
ATOM 655 C CA . PRO A 1 83 ? -14.297 -15.938 6.953 1 90.31 83 PRO A CA 1
ATOM 656 C C . PRO A 1 83 ? -13.391 -15.734 5.746 1 90.31 83 PRO A C 1
ATOM 658 O O . PRO A 1 83 ? -12.531 -14.844 5.758 1 90.31 83 PRO A O 1
ATOM 661 N N . THR A 1 84 ? -13.578 -16.594 4.762 1 92.25 84 THR A N 1
ATOM 662 C CA . THR A 1 84 ? -12.68 -16.656 3.615 1 92.25 84 THR A CA 1
ATOM 663 C C . THR A 1 84 ? -13.461 -16.531 2.309 1 92.25 84 THR A C 1
ATOM 665 O O . THR A 1 84 ? -14.539 -17.109 2.166 1 92.25 84 THR A O 1
ATOM 668 N N . VAL A 1 85 ? -12.914 -15.672 1.438 1 92.25 85 VAL A N 1
ATOM 669 C CA . VAL A 1 85 ? -13.508 -15.523 0.113 1 92.25 85 VAL A CA 1
ATOM 670 C C . VAL A 1 85 ? -12.484 -15.891 -0.958 1 92.25 85 VAL A C 1
ATOM 672 O O . VAL A 1 85 ? -11.281 -15.703 -0.763 1 92.25 85 VAL A O 1
ATOM 675 N N . HIS A 1 86 ? -13.031 -16.469 -2.018 1 93.44 86 HIS A N 1
ATOM 676 C CA . HIS A 1 86 ? -12.156 -16.844 -3.119 1 93.44 86 HIS A CA 1
ATOM 677 C C . HIS A 1 86 ? -12.023 -15.719 -4.133 1 93.44 86 HIS A C 1
ATOM 679 O O . HIS A 1 86 ? -13.023 -15.211 -4.637 1 93.44 86 HIS A O 1
ATOM 685 N N . VAL A 1 87 ? -10.805 -15.273 -4.422 1 93.81 87 VAL A N 1
ATOM 686 C CA . VAL A 1 87 ? -10.453 -14.312 -5.461 1 93.81 87 VAL A CA 1
ATOM 687 C C . VAL A 1 87 ? -9.297 -14.852 -6.297 1 93.81 87 VAL A C 1
ATOM 689 O O . VAL A 1 87 ? -8.156 -14.906 -5.832 1 93.81 87 VAL A O 1
ATOM 692 N N . ASP A 1 88 ? -9.586 -15.156 -7.465 1 95.62 88 ASP A N 1
ATOM 693 C CA . ASP A 1 88 ? -8.578 -15.789 -8.305 1 95.62 88 ASP A CA 1
ATOM 694 C C . ASP A 1 88 ? -7.5 -14.789 -8.727 1 95.62 88 ASP A C 1
ATOM 696 O O . ASP A 1 88 ? -7.789 -13.828 -9.438 1 95.62 88 ASP A O 1
ATOM 700 N N . SER A 1 89 ? -6.301 -15.062 -8.422 1 95.19 89 SER A N 1
ATOM 701 C CA . SER A 1 89 ? -5.203 -14.117 -8.609 1 95.19 89 SER A CA 1
ATOM 702 C C . SER A 1 89 ? -4.832 -13.984 -10.078 1 95.19 89 SER A C 1
ATOM 704 O O . SER A 1 89 ? -4.184 -13.016 -10.477 1 95.19 89 SER A O 1
ATOM 706 N N . PHE A 1 90 ? -5.16 -14.977 -10.906 1 96.81 90 PHE A N 1
ATOM 707 C CA . PHE A 1 90 ? -4.895 -14.875 -12.336 1 96.81 90 PHE A CA 1
ATOM 708 C C . PHE A 1 90 ? -5.898 -13.945 -13.008 1 96.81 90 PHE A C 1
ATOM 710 O O . PHE A 1 90 ? -5.555 -13.234 -13.953 1 96.81 90 PHE A O 1
ATOM 717 N N . LEU A 1 91 ? -7.066 -14.023 -12.445 1 96.81 91 LEU A N 1
ATOM 718 C CA . LEU A 1 91 ? -8.156 -13.289 -13.078 1 96.81 91 LEU A CA 1
ATOM 719 C C . LEU A 1 91 ? -8.18 -11.836 -12.602 1 96.81 91 LEU A C 1
ATOM 721 O O . LEU A 1 91 ? -8.594 -10.945 -13.344 1 96.81 91 LEU A O 1
ATOM 725 N N . TYR A 1 92 ? -7.793 -11.641 -11.328 1 94.81 92 TYR A N 1
ATOM 726 C CA . TYR A 1 92 ? -7.969 -10.305 -10.758 1 94.81 92 TYR A CA 1
ATOM 727 C C . TYR A 1 92 ? -6.676 -9.812 -10.125 1 94.81 92 TYR A C 1
ATOM 729 O O . TYR A 1 92 ? -6.105 -10.477 -9.258 1 94.81 92 TYR A O 1
ATOM 737 N N . ASP A 1 93 ? -6.207 -8.703 -10.578 1 91.88 93 ASP A N 1
ATOM 738 C CA . ASP A 1 93 ? -5.125 -8.039 -9.867 1 91.88 93 ASP A CA 1
ATOM 739 C C . ASP A 1 93 ? -5.672 -7.121 -8.773 1 91.88 93 ASP A C 1
ATOM 741 O O . ASP A 1 93 ? -6.887 -7.035 -8.578 1 91.88 93 ASP A O 1
ATOM 745 N N . GLU A 1 94 ? -4.852 -6.465 -8.094 1 89.38 94 GLU A N 1
ATOM 746 C CA . GLU A 1 94 ? -5.254 -5.68 -6.934 1 89.38 94 GLU A CA 1
ATOM 747 C C . GLU A 1 94 ? -6.172 -4.531 -7.34 1 89.38 94 GLU A C 1
ATOM 749 O O . GLU A 1 94 ? -7.137 -4.223 -6.633 1 89.38 94 GLU A O 1
ATOM 754 N N . ASP A 1 95 ? -5.891 -3.861 -8.375 1 89.44 95 ASP A N 1
ATOM 755 C CA . ASP A 1 95 ? -6.723 -2.756 -8.844 1 89.44 95 ASP A CA 1
ATOM 756 C C . ASP A 1 95 ? -8.117 -3.236 -9.219 1 89.44 95 ASP A C 1
ATOM 758 O O . ASP A 1 95 ? -9.109 -2.551 -8.953 1 89.44 95 ASP A O 1
ATOM 762 N N . GLN A 1 96 ? -8.133 -4.355 -9.82 1 91.31 96 GLN A N 1
ATOM 763 C CA . GLN A 1 96 ? -9.414 -4.926 -10.211 1 91.31 96 GLN A CA 1
ATOM 764 C C . GLN A 1 96 ? -10.234 -5.316 -8.984 1 91.31 96 GLN A C 1
ATOM 766 O O . GLN A 1 96 ? -11.445 -5.098 -8.945 1 91.31 96 GLN A O 1
ATOM 771 N N . VAL A 1 97 ? -9.57 -5.91 -8.016 1 91.88 97 VAL A N 1
ATOM 772 C CA . VAL A 1 97 ? -10.258 -6.258 -6.777 1 91.88 97 VAL A CA 1
ATOM 773 C C . VAL A 1 97 ? -10.789 -4.996 -6.109 1 91.88 97 VAL A C 1
ATOM 775 O O . VAL A 1 97 ? -11.93 -4.973 -5.633 1 91.88 97 VAL A O 1
ATOM 778 N N . ASP A 1 98 ? -10.008 -3.938 -6.109 1 88.19 98 ASP A N 1
ATOM 779 C CA . ASP A 1 98 ? -10.445 -2.656 -5.562 1 88.19 98 ASP A CA 1
ATOM 780 C C . ASP A 1 98 ? -11.719 -2.166 -6.262 1 88.19 98 ASP A C 1
ATOM 782 O O . ASP A 1 98 ? -12.656 -1.714 -5.605 1 88.19 98 ASP A O 1
ATOM 786 N N . SER A 1 99 ? -11.672 -2.27 -7.547 1 90.62 99 SER A N 1
ATOM 787 C CA . SER A 1 99 ? -12.82 -1.84 -8.336 1 90.62 99 SER A CA 1
ATOM 788 C C . SER A 1 99 ? -14.062 -2.656 -8 1 90.62 99 SER A C 1
ATOM 790 O O . SER A 1 99 ? -15.164 -2.107 -7.887 1 90.62 99 SER A O 1
ATOM 792 N N . LEU A 1 100 ? -13.844 -3.955 -7.816 1 89.81 100 LEU A N 1
ATOM 793 C CA . LEU A 1 100 ? -14.953 -4.836 -7.473 1 89.81 100 LEU A CA 1
ATOM 794 C C . LEU A 1 100 ? -15.5 -4.512 -6.082 1 89.81 100 LEU A C 1
ATOM 796 O O . LEU A 1 100 ? -16.703 -4.605 -5.844 1 89.81 100 LEU A O 1
ATOM 800 N N . CYS A 1 101 ? -14.648 -4.117 -5.195 1 86.69 101 CYS A N 1
ATOM 801 C CA . CYS A 1 101 ? -15.062 -3.727 -3.852 1 86.69 101 CYS A CA 1
ATOM 802 C C . CYS A 1 101 ? -15.805 -2.396 -3.881 1 86.69 101 CYS A C 1
ATOM 804 O O . CYS A 1 101 ? -16.812 -2.229 -3.189 1 86.69 101 CYS A O 1
ATOM 806 N N . GLU A 1 102 ? -15.297 -1.464 -4.68 1 83.75 102 GLU A N 1
ATOM 807 C CA . GLU A 1 102 ? -15.906 -0.144 -4.805 1 83.75 102 GLU A CA 1
ATOM 808 C C . GLU A 1 102 ? -17.328 -0.242 -5.348 1 83.75 102 GLU A C 1
ATOM 810 O O . GLU A 1 102 ? -18.219 0.507 -4.93 1 83.75 102 GLU A O 1
ATOM 815 N N . ASN A 1 103 ? -17.562 -1.208 -6.227 1 87.06 103 ASN A N 1
ATOM 816 C CA . ASN A 1 103 ? -18.891 -1.314 -6.828 1 87.06 103 ASN A CA 1
ATOM 817 C C . ASN A 1 103 ? -19.781 -2.279 -6.051 1 87.06 103 ASN A C 1
ATOM 819 O O . ASN A 1 103 ? -20.906 -2.541 -6.449 1 87.06 103 ASN A O 1
ATOM 823 N N . GLY A 1 104 ? -19.281 -2.918 -5.023 1 83.94 104 GLY A N 1
ATOM 824 C CA . GLY A 1 104 ? -20.078 -3.709 -4.109 1 83.94 104 GLY A CA 1
ATOM 825 C C . GLY A 1 104 ? -20.141 -5.176 -4.484 1 83.94 104 GLY A C 1
ATOM 826 O O . GLY A 1 104 ? -20.797 -5.973 -3.803 1 83.94 104 GLY A O 1
ATOM 827 N N . THR A 1 105 ? -19.453 -5.586 -5.48 1 88.06 105 THR A N 1
ATOM 828 C CA . THR A 1 105 ? -19.469 -6.973 -5.93 1 88.06 105 THR A CA 1
ATOM 829 C C . THR A 1 105 ? -18.688 -7.863 -4.969 1 88.06 105 THR A C 1
ATOM 831 O O . THR A 1 105 ? -19.031 -9.023 -4.766 1 88.06 105 THR A O 1
ATOM 834 N N . MET A 1 106 ? -17.594 -7.324 -4.391 1 88.38 106 MET A N 1
ATOM 835 C CA . MET A 1 106 ? -16.75 -8.023 -3.428 1 88.38 106 MET A CA 1
ATOM 836 C C . MET A 1 106 ? -16.469 -7.145 -2.215 1 88.38 106 MET A C 1
ATOM 838 O O . MET A 1 106 ? -16.75 -5.949 -2.227 1 88.38 106 MET A O 1
ATOM 842 N N . SER A 1 107 ? -16.109 -7.797 -1.161 1 89.25 107 SER A N 1
ATOM 843 C CA . SER A 1 107 ? -15.734 -7.07 0.047 1 89.25 107 SER A CA 1
ATOM 844 C C . SER A 1 107 ? -14.414 -7.582 0.605 1 89.25 107 SER A C 1
ATOM 846 O O . SER A 1 107 ? -14.047 -8.742 0.387 1 89.25 107 SER A O 1
ATOM 848 N N . ARG A 1 108 ? -13.672 -6.715 1.224 1 90.25 108 ARG A N 1
ATOM 849 C CA . ARG A 1 108 ? -12.406 -7.098 1.841 1 90.25 108 ARG A CA 1
ATOM 850 C C . ARG A 1 108 ? -12.57 -7.297 3.344 1 90.25 108 ARG A C 1
ATOM 852 O O . ARG A 1 108 ? -11.648 -7.762 4.02 1 90.25 108 ARG A O 1
ATOM 859 N N . SER A 1 109 ? -13.742 -6.945 3.824 1 92.44 109 SER A N 1
ATOM 860 C CA . SER A 1 109 ? -13.977 -7.02 5.262 1 92.44 109 SER A CA 1
ATOM 861 C C . SER A 1 109 ? -15.391 -7.492 5.57 1 92.44 109 SER A C 1
ATOM 863 O O . SER A 1 109 ? -16.219 -7.605 4.668 1 92.44 109 SER A O 1
ATOM 865 N N . TYR A 1 110 ? -15.586 -7.977 6.797 1 93 110 TYR A N 1
ATOM 866 C CA . TYR A 1 110 ? -16.906 -8.352 7.273 1 93 110 TYR A CA 1
ATOM 867 C C . TYR A 1 110 ? -17.188 -7.758 8.648 1 93 110 TYR A C 1
ATOM 869 O O . TYR A 1 110 ? -16.266 -7.371 9.359 1 93 110 TYR A O 1
ATOM 877 N N . CYS A 1 111 ? -18.5 -7.625 8.93 1 94.75 111 CYS A N 1
ATOM 878 C CA . CYS A 1 111 ? -18.953 -7.012 10.172 1 94.75 111 CYS A CA 1
ATOM 879 C C . CYS A 1 111 ? -18.906 -8.016 11.32 1 94.75 111 CYS A C 1
ATOM 881 O O . CYS A 1 111 ? -19.453 -9.109 11.211 1 94.75 111 CYS A O 1
ATOM 883 N N . LEU A 1 112 ? -18.281 -7.641 12.406 1 93 112 LEU A N 1
ATOM 884 C CA . LEU A 1 112 ? -18.188 -8.508 13.57 1 93 112 LEU A CA 1
ATOM 885 C C . LEU A 1 112 ? -19.5 -8.516 14.352 1 93 112 LEU A C 1
ATOM 887 O O . LEU A 1 112 ? -19.734 -9.406 15.188 1 93 112 LEU A O 1
ATOM 891 N N . THR A 1 113 ? -20.312 -7.562 14.102 1 93.81 113 THR A N 1
ATOM 892 C CA . THR A 1 113 ? -21.562 -7.422 14.828 1 93.81 113 THR A CA 1
ATOM 893 C C . THR A 1 113 ? -22.672 -8.242 14.164 1 93.81 113 THR A C 1
ATOM 895 O O . THR A 1 113 ? -23.344 -9.039 14.82 1 93.81 113 THR A O 1
ATOM 898 N N . CYS A 1 114 ? -22.938 -8.141 12.867 1 95.81 114 CYS A N 1
ATOM 899 C CA . CYS A 1 114 ? -24.062 -8.805 12.219 1 95.81 114 CYS A CA 1
ATOM 900 C C . CYS A 1 114 ? -23.578 -9.859 11.234 1 95.81 114 CYS A C 1
ATOM 902 O O . CYS A 1 114 ? -24.391 -10.594 10.656 1 95.81 114 CYS A O 1
ATOM 904 N N . GLY A 1 115 ? -22.281 -9.938 10.898 1 92.88 115 GLY A N 1
ATOM 905 C CA . GLY A 1 115 ? -21.719 -10.961 10.031 1 92.88 115 GLY A CA 1
ATOM 906 C C . GLY A 1 115 ? -21.766 -10.594 8.562 1 92.88 115 GLY A C 1
ATOM 907 O O . GLY A 1 115 ? -21.234 -11.32 7.719 1 92.88 115 GLY A O 1
ATOM 908 N N . SER A 1 116 ? -22.281 -9.469 8.273 1 93.81 116 SER A N 1
ATOM 909 C CA . SER A 1 116 ? -22.469 -9.047 6.895 1 93.81 116 SER A CA 1
ATOM 910 C C . SER A 1 116 ? -21.125 -8.773 6.223 1 93.81 116 SER A C 1
ATOM 912 O O . SER A 1 116 ? -20.188 -8.289 6.863 1 93.81 116 SER A O 1
ATOM 914 N N . HIS A 1 117 ? -21.062 -9.039 4.887 1 92.12 117 HIS A N 1
ATOM 915 C CA . HIS A 1 117 ? -19.875 -8.727 4.098 1 92.12 117 HIS A CA 1
ATOM 916 C C . HIS A 1 117 ? -20.016 -7.387 3.383 1 92.12 117 HIS A C 1
ATOM 918 O O . HIS A 1 117 ? -19.141 -6.977 2.627 1 92.12 117 HIS A O 1
ATOM 924 N N . ARG A 1 118 ? -21.125 -6.777 3.615 1 91.56 118 ARG A N 1
ATOM 925 C CA . ARG A 1 118 ? -21.359 -5.477 2.996 1 91.56 118 ARG A CA 1
ATOM 926 C C . ARG A 1 118 ? -20.75 -4.355 3.834 1 91.56 118 ARG A C 1
ATOM 928 O O . ARG A 1 118 ? -21.391 -3.838 4.746 1 91.56 118 ARG A O 1
ATOM 935 N N . THR A 1 119 ? -19.5 -4.039 3.527 1 92.19 119 THR A N 1
ATOM 936 C CA . THR A 1 119 ? -18.781 -3.008 4.277 1 92.19 119 THR A CA 1
ATOM 937 C C . THR A 1 119 ? -18.312 -1.894 3.352 1 92.19 119 THR A C 1
ATOM 939 O O . THR A 1 119 ? -18.266 -2.072 2.133 1 92.19 119 THR A O 1
ATOM 942 N N . ALA A 1 120 ? -18.125 -0.779 3.863 1 89.69 120 ALA A N 1
ATOM 943 C CA . ALA A 1 120 ? -17.578 0.375 3.15 1 89.69 120 ALA A CA 1
ATOM 944 C C . ALA A 1 120 ? -16.516 1.079 3.979 1 89.69 120 ALA A C 1
ATOM 946 O O . ALA A 1 120 ? -16.5 0.976 5.207 1 89.69 120 ALA A O 1
ATOM 947 N N . PRO A 1 121 ? -15.5 1.675 3.283 1 89.69 121 PRO A N 1
ATOM 948 C CA . PRO A 1 121 ? -14.43 2.35 4.027 1 89.69 121 PRO A CA 1
ATOM 949 C C . PRO A 1 121 ? -14.938 3.568 4.801 1 89.69 121 PRO A C 1
ATOM 951 O O . PRO A 1 121 ? -15.852 4.258 4.348 1 89.69 121 PRO A O 1
ATOM 954 N N . LEU A 1 122 ? -14.281 3.75 5.922 1 91.81 122 LEU A N 1
ATOM 955 C CA . LEU A 1 122 ? -14.469 4.992 6.66 1 91.81 122 LEU A CA 1
ATOM 956 C C . LEU A 1 122 ? -13.594 6.105 6.086 1 91.81 122 LEU A C 1
ATOM 958 O O . LEU A 1 122 ? -12.523 5.84 5.539 1 91.81 122 LEU A O 1
ATOM 962 N N . ASP A 1 123 ? -14.109 7.367 6.203 1 91.06 123 ASP A N 1
ATOM 963 C CA . ASP A 1 123 ? -13.25 8.508 5.91 1 91.06 123 ASP A CA 1
ATOM 964 C C . ASP A 1 123 ? -12.414 8.891 7.125 1 91.06 123 ASP A C 1
ATOM 966 O O . ASP A 1 123 ? -12.914 8.914 8.25 1 91.06 123 ASP A O 1
ATOM 970 N N . PHE A 1 124 ? -11.125 9.047 6.824 1 90.31 124 PHE A N 1
ATOM 971 C CA . PHE A 1 124 ? -10.234 9.5 7.883 1 90.31 124 PHE A CA 1
ATOM 972 C C . PHE A 1 124 ? -9.953 10.992 7.758 1 90.31 124 PHE A C 1
ATOM 974 O O . PHE A 1 124 ? -9.633 11.484 6.672 1 90.31 124 PHE A O 1
ATOM 981 N N . LEU A 1 125 ? -10.156 11.641 8.82 1 91.5 125 LEU A N 1
ATOM 982 C CA . LEU A 1 125 ? -9.898 13.078 8.883 1 91.5 125 LEU A CA 1
ATOM 983 C C . LEU A 1 125 ? -8.781 13.375 9.883 1 91.5 125 LEU A C 1
ATOM 985 O O . LEU A 1 125 ? -8.75 12.812 10.977 1 91.5 125 LEU A O 1
ATOM 989 N N . SER A 1 126 ? -7.797 14.086 9.453 1 93.06 126 SER A N 1
ATOM 990 C CA . SER A 1 126 ? -6.758 14.57 10.352 1 93.06 126 SER A CA 1
ATOM 991 C C . SER A 1 126 ? -6.656 16.094 10.305 1 93.06 126 SER A C 1
ATOM 993 O O . SER A 1 126 ? -6.758 16.703 9.234 1 93.06 126 SER A O 1
ATOM 995 N N . HIS A 1 127 ? -6.484 16.672 11.438 1 91.56 127 HIS A N 1
ATOM 996 C CA . HIS A 1 127 ? -6.297 18.109 11.508 1 91.56 127 HIS A CA 1
ATOM 997 C C . HIS A 1 127 ? -4.832 18.469 11.766 1 91.56 127 HIS A C 1
ATOM 999 O O . HIS A 1 127 ? -4.52 19.594 12.148 1 91.56 127 HIS A O 1
ATOM 1005 N N . SER A 1 128 ? -3.959 17.5 11.625 1 95.44 128 SER A N 1
ATOM 1006 C CA . SER A 1 128 ? -2.529 17.719 11.828 1 95.44 128 SER A CA 1
ATOM 1007 C C . SER A 1 128 ? -1.722 17.203 10.641 1 95.44 128 SER A C 1
ATOM 1009 O O . SER A 1 128 ? -2.148 16.281 9.945 1 95.44 128 SER A O 1
ATOM 1011 N N . PHE A 1 129 ? -0.627 17.859 10.438 1 96.62 129 PHE A N 1
ATOM 1012 C CA . PHE A 1 129 ? 0.349 17.312 9.5 1 96.62 129 PHE A CA 1
ATOM 1013 C C . PHE A 1 129 ? 1.058 16.109 10.094 1 96.62 129 PHE A C 1
ATOM 1015 O O . PHE A 1 129 ? 1.367 16.078 11.281 1 96.62 129 PHE A O 1
ATOM 1022 N N . SER A 1 130 ? 1.293 15.125 9.227 1 95.62 130 SER A N 1
ATOM 1023 C CA . SER A 1 130 ? 2.188 14.047 9.617 1 95.62 130 SER A CA 1
ATOM 1024 C C . SER A 1 130 ? 3.641 14.508 9.641 1 95.62 130 SER A C 1
ATOM 1026 O O . SER A 1 130 ? 3.959 15.594 9.148 1 95.62 130 SER A O 1
ATOM 1028 N N . ILE A 1 131 ? 4.504 13.719 10.156 1 94.56 131 ILE A N 1
ATOM 1029 C CA . ILE A 1 131 ? 5.914 14.07 10.266 1 94.56 131 ILE A CA 1
ATOM 1030 C C . ILE A 1 131 ? 6.52 14.227 8.875 1 94.56 131 ILE A C 1
ATOM 1032 O O . ILE A 1 131 ? 7.18 15.227 8.586 1 94.56 131 ILE A O 1
ATOM 1036 N N . PRO A 1 132 ? 6.234 13.312 7.895 1 92.56 132 PRO A N 1
ATOM 1037 C CA . PRO A 1 132 ? 6.75 13.539 6.543 1 92.56 132 PRO A CA 1
ATOM 1038 C C . PRO A 1 132 ? 6.195 14.812 5.91 1 92.56 132 PRO A C 1
ATOM 1040 O O . PRO A 1 132 ? 6.914 15.516 5.191 1 92.56 132 PRO A O 1
ATOM 1043 N N . GLU A 1 133 ? 4.973 15.117 6.203 1 95.31 133 GLU A N 1
ATOM 1044 C CA . GLU A 1 133 ? 4.379 16.344 5.672 1 95.31 133 GLU A CA 1
ATOM 1045 C C . GLU A 1 133 ? 5.066 17.578 6.242 1 95.31 133 GLU A C 1
ATOM 1047 O O . GLU A 1 133 ? 5.273 18.562 5.527 1 95.31 133 GLU A O 1
ATOM 1052 N N . LEU A 1 134 ? 5.383 17.516 7.539 1 96.5 134 LEU A N 1
ATOM 1053 C CA . LEU A 1 134 ? 6.094 18.625 8.172 1 96.5 134 LEU A CA 1
ATOM 1054 C C . LEU A 1 134 ? 7.469 18.812 7.547 1 96.5 134 LEU A C 1
ATOM 1056 O O . LEU A 1 134 ? 7.879 19.938 7.27 1 96.5 134 LEU A O 1
ATOM 1060 N N . GLN A 1 135 ? 8.133 17.703 7.367 1 93.38 135 GLN A N 1
ATOM 1061 C CA . GLN A 1 135 ? 9.43 17.766 6.719 1 93.38 135 GLN A CA 1
ATOM 1062 C C . GLN A 1 135 ? 9.32 18.375 5.324 1 93.38 135 GLN A C 1
ATOM 1064 O O . GLN A 1 135 ? 10.109 19.25 4.953 1 93.38 135 GLN A O 1
ATOM 1069 N N . PHE A 1 136 ? 8.359 17.938 4.621 1 93.88 136 PHE A N 1
ATOM 1070 C CA . PHE A 1 136 ? 8.102 18.438 3.275 1 93.88 136 PHE A CA 1
ATOM 1071 C C . PHE A 1 136 ? 7.832 19.938 3.299 1 93.88 136 PHE A C 1
ATOM 1073 O O . PHE A 1 136 ? 8.406 20.688 2.508 1 93.88 136 PHE A O 1
ATOM 1080 N N . LEU A 1 137 ? 7.004 20.359 4.199 1 96.75 137 LEU A N 1
ATOM 1081 C CA . LEU A 1 137 ? 6.59 21.75 4.336 1 96.75 137 LEU A CA 1
ATOM 1082 C C . LEU A 1 137 ? 7.797 22.656 4.559 1 96.75 137 LEU A C 1
ATOM 1084 O O . LEU A 1 137 ? 7.996 23.625 3.824 1 96.75 137 LEU A O 1
ATOM 1088 N N . PHE A 1 138 ? 8.648 22.297 5.449 1 95.75 138 PHE A N 1
ATOM 1089 C CA . PHE A 1 138 ? 9.688 23.203 5.906 1 95.75 138 PHE A CA 1
ATOM 1090 C C . PHE A 1 138 ? 10.945 23.062 5.066 1 95.75 138 PHE A C 1
ATOM 1092 O O . PHE A 1 138 ? 11.703 24.016 4.898 1 95.75 138 PHE A O 1
ATOM 1099 N N . GLU A 1 139 ? 11.125 21.922 4.414 1 90.25 139 GLU A N 1
ATOM 1100 C CA . GLU A 1 139 ? 12.375 21.703 3.688 1 90.25 139 GLU A CA 1
ATOM 1101 C C . GLU A 1 139 ? 12.172 21.844 2.182 1 90.25 139 GLU A C 1
ATOM 1103 O O . GLU A 1 139 ? 13.125 22.094 1.44 1 90.25 139 GLU A O 1
ATOM 1108 N N . ASN A 1 140 ? 10.961 21.656 1.754 1 90.5 140 ASN A N 1
ATOM 1109 C CA . ASN A 1 140 ? 10.758 21.625 0.31 1 90.5 140 ASN A CA 1
ATOM 1110 C C . ASN A 1 140 ? 9.805 22.719 -0.151 1 90.5 140 ASN A C 1
ATOM 1112 O O . ASN A 1 140 ? 9.922 23.219 -1.271 1 90.5 140 ASN A O 1
ATOM 1116 N N . VAL A 1 141 ? 8.914 23.109 0.674 1 95.31 141 VAL A N 1
ATOM 1117 C CA . VAL A 1 141 ? 7.887 24.062 0.266 1 95.31 141 VAL A CA 1
ATOM 1118 C C . VAL A 1 141 ? 8.32 25.484 0.632 1 95.31 141 VAL A C 1
ATOM 1120 O O . VAL A 1 141 ? 8.344 26.375 -0.22 1 95.31 141 VAL A O 1
ATOM 1123 N N . LEU A 1 142 ? 8.727 25.688 1.882 1 97.06 142 LEU A N 1
ATOM 1124 C CA . LEU A 1 142 ? 9.062 27.016 2.389 1 97.06 142 LEU A CA 1
ATOM 1125 C C . LEU A 1 142 ? 10.531 27.344 2.156 1 97.06 142 LEU A C 1
ATOM 1127 O O . LEU A 1 142 ? 11.375 26.438 2.139 1 97.06 142 LEU A O 1
ATOM 1131 N N . PRO A 1 143 ? 10.859 28.594 1.97 1 95.38 143 PRO A N 1
ATOM 1132 C CA . PRO A 1 143 ? 12.258 29 1.865 1 95.38 143 PRO A CA 1
ATOM 1133 C C . PRO A 1 143 ? 12.953 29.062 3.221 1 95.38 143 PRO A C 1
ATOM 1135 O O . PRO A 1 143 ? 12.398 28.641 4.23 1 95.38 143 PRO A O 1
ATOM 1138 N N . ASP A 1 144 ? 14.188 29.453 3.209 1 95.5 144 ASP A N 1
ATOM 1139 C CA . ASP A 1 144 ? 14.898 29.703 4.465 1 95.5 144 ASP A CA 1
ATOM 1140 C C . ASP A 1 144 ? 14.148 30.703 5.332 1 95.5 144 ASP A C 1
ATOM 1142 O O . ASP A 1 144 ? 13.789 31.797 4.863 1 95.5 144 ASP A O 1
ATOM 1146 N N . LEU A 1 145 ? 13.945 30.359 6.586 1 97.44 145 LEU A N 1
ATOM 1147 C CA . LEU A 1 145 ? 13.102 31.172 7.449 1 97.44 145 LEU A CA 1
ATOM 1148 C C . LEU A 1 145 ? 13.938 31.875 8.523 1 97.44 145 LEU A C 1
ATOM 1150 O O . LEU A 1 145 ? 13.406 32.281 9.562 1 97.44 145 LEU A O 1
ATOM 1154 N N . SER A 1 146 ? 15.266 31.938 8.273 1 97.19 146 SER A N 1
ATOM 1155 C CA . SER A 1 146 ? 16.125 32.656 9.219 1 97.19 146 SER A CA 1
ATOM 1156 C C . SER A 1 146 ? 15.648 34.094 9.414 1 97.19 146 SER A C 1
ATOM 1158 O O . SER A 1 146 ? 15.469 34.812 8.445 1 97.19 146 SER A O 1
ATOM 1160 N N . GLY A 1 147 ? 15.383 34.469 10.648 1 97.06 147 GLY A N 1
ATOM 1161 C CA . GLY A 1 147 ? 14.953 35.812 10.984 1 97.06 147 GLY A CA 1
ATOM 1162 C C . GLY A 1 147 ? 13.484 36.062 10.703 1 97.06 147 GLY A C 1
ATOM 1163 O O . GLY A 1 147 ? 13.008 37.188 10.812 1 97.06 147 GLY A O 1
ATOM 1164 N N . ARG A 1 148 ? 12.75 35.031 10.336 1 98 148 ARG A N 1
ATOM 1165 C CA . ARG A 1 148 ? 11.359 35.219 9.93 1 98 148 ARG A CA 1
ATOM 1166 C C . ARG A 1 148 ? 10.414 34.688 11.008 1 98 148 ARG A C 1
ATOM 1168 O O . ARG A 1 148 ? 10.797 33.844 11.836 1 98 148 ARG A O 1
ATOM 1175 N N . MET A 1 149 ? 9.227 35.25 11.016 1 98.5 149 MET A N 1
ATOM 1176 C CA . MET A 1 149 ? 8.18 34.844 11.938 1 98.5 149 MET A CA 1
ATOM 1177 C C . MET A 1 149 ? 7.125 34 11.219 1 98.5 149 MET A C 1
ATOM 1179 O O . MET A 1 149 ? 6.59 34.406 10.195 1 98.5 149 MET A O 1
ATOM 1183 N N . LEU A 1 150 ? 6.898 32.781 11.758 1 98.81 150 LEU A N 1
ATOM 1184 C CA . LEU A 1 150 ? 5.855 31.906 11.25 1 98.81 150 LEU A CA 1
ATOM 1185 C C . LEU A 1 150 ? 4.703 31.781 12.242 1 98.81 150 LEU A C 1
ATOM 1187 O O . LEU A 1 150 ? 4.93 31.609 13.438 1 98.81 150 LEU A O 1
ATOM 1191 N N . VAL A 1 151 ? 3.467 31.969 11.742 1 98.75 151 VAL A N 1
ATOM 1192 C CA . VAL A 1 151 ? 2.268 31.875 12.57 1 98.75 151 VAL A CA 1
ATOM 1193 C C . VAL A 1 151 ? 1.43 30.672 12.117 1 98.75 151 VAL A C 1
ATOM 1195 O O . VAL A 1 151 ? 1.153 30.516 10.922 1 98.75 151 VAL A O 1
ATOM 1198 N N . ASP A 1 152 ? 1.067 29.812 13.055 1 98.62 152 ASP A N 1
ATOM 1199 C CA . ASP A 1 152 ? 0.193 28.672 12.82 1 98.62 152 ASP A CA 1
ATOM 1200 C C . ASP A 1 152 ? -1.196 28.922 13.406 1 98.62 152 ASP A C 1
ATOM 1202 O O . ASP A 1 152 ? -1.37 28.922 14.633 1 98.62 152 ASP A O 1
ATOM 1206 N N . VAL A 1 153 ? -2.18 29.094 12.508 1 97.19 153 VAL A N 1
ATOM 1207 C CA . VAL A 1 153 ? -3.551 29.312 12.961 1 97.19 153 VAL A CA 1
ATOM 1208 C C . VAL A 1 153 ? -4.207 27.984 13.289 1 97.19 153 VAL A C 1
ATOM 1210 O O . VAL A 1 153 ? -4.238 27.078 12.461 1 97.19 153 VAL A O 1
ATOM 1213 N N . GLY A 1 154 ? -4.785 27.891 14.469 1 95.06 154 GLY A N 1
ATOM 1214 C CA . GLY A 1 154 ? -5.293 26.594 14.914 1 95.06 154 GLY A CA 1
ATOM 1215 C C . GLY A 1 154 ? -4.195 25.578 15.141 1 95.06 154 GLY A C 1
ATOM 1216 O O . GLY A 1 154 ? -4.203 24.5 14.523 1 95.06 154 GLY A O 1
ATOM 1217 N N . SER A 1 155 ? -3.344 25.812 16.094 1 95.81 155 SER A N 1
ATOM 1218 C CA . SER A 1 155 ? -2.129 25.016 16.25 1 95.81 155 SER A CA 1
ATOM 1219 C C . SER A 1 155 ? -2.432 23.656 16.844 1 95.81 155 SER A C 1
ATOM 1221 O O . SER A 1 155 ? -1.621 22.734 16.734 1 95.81 155 SER A O 1
ATOM 1223 N N . ARG A 1 156 ? -3.564 23.438 17.516 1 94.31 156 ARG A N 1
ATOM 1224 C CA . ARG A 1 156 ? -4.043 22.156 18.047 1 94.31 156 ARG A CA 1
ATOM 1225 C C . ARG A 1 156 ? -2.959 21.453 18.859 1 94.31 156 ARG A C 1
ATOM 1227 O O . ARG A 1 156 ? -2.576 21.938 19.922 1 94.31 156 ARG A O 1
ATOM 1234 N N . LEU A 1 157 ? -2.305 20.453 18.297 1 96.56 157 LEU A N 1
ATOM 1235 C CA . LEU A 1 157 ? -1.316 19.672 19.047 1 96.56 157 LEU A CA 1
ATOM 1236 C C . LEU A 1 157 ? 0.056 20.344 18.969 1 96.56 157 LEU A C 1
ATOM 1238 O O . LEU A 1 157 ? 0.97 19.969 19.703 1 96.56 157 LEU A O 1
ATOM 1242 N N . GLY A 1 158 ? 0.239 21.281 18.125 1 98.06 158 GLY A N 1
ATOM 1243 C CA . GLY A 1 158 ? 1.484 22.031 18.016 1 98.06 158 GLY A CA 1
ATOM 1244 C C . GLY A 1 158 ? 2.424 21.469 16.969 1 98.06 158 GLY A C 1
ATOM 1245 O O . GLY A 1 158 ? 3.586 21.875 16.891 1 98.06 158 GLY A O 1
ATOM 1246 N N . ALA A 1 159 ? 1.964 20.562 16.125 1 98.19 159 ALA A N 1
ATOM 1247 C CA . ALA A 1 159 ? 2.807 19.828 15.18 1 98.19 159 ALA A CA 1
ATOM 1248 C C . ALA A 1 159 ? 3.59 20.781 14.281 1 98.19 159 ALA A C 1
ATOM 1250 O O . ALA A 1 159 ? 4.789 20.594 14.062 1 98.19 159 ALA A O 1
ATOM 1251 N N . VAL A 1 160 ? 2.938 21.812 13.797 1 98.62 160 VAL A N 1
ATOM 1252 C CA . VAL A 1 160 ? 3.576 22.75 12.891 1 98.62 160 VAL A CA 1
ATOM 1253 C C . VAL A 1 160 ? 4.703 23.484 13.617 1 98.62 160 VAL A C 1
ATOM 1255 O O . VAL A 1 160 ? 5.777 23.703 13.055 1 98.62 160 VAL A O 1
ATOM 1258 N N . LEU A 1 161 ? 4.453 23.859 14.867 1 98.75 161 LEU A N 1
ATOM 1259 C CA . LEU A 1 161 ? 5.457 24.562 15.656 1 98.75 161 LEU A CA 1
ATOM 1260 C C . LEU A 1 161 ? 6.672 23.688 15.906 1 98.75 161 LEU A C 1
ATOM 1262 O O . LEU A 1 161 ? 7.812 24.125 15.719 1 98.75 161 LEU A O 1
ATOM 1266 N N . TYR A 1 162 ? 6.445 22.438 16.266 1 98.62 162 TYR A N 1
ATOM 1267 C CA . TYR A 1 162 ? 7.531 21.484 16.516 1 98.62 162 TYR A CA 1
ATOM 1268 C C . TYR A 1 162 ? 8.297 21.188 15.227 1 98.62 162 TYR A C 1
ATOM 1270 O O . TYR A 1 162 ? 9.531 21.141 15.234 1 98.62 162 TYR A O 1
ATOM 1278 N N . GLY A 1 163 ? 7.566 21 14.148 1 97.81 163 GLY A N 1
ATOM 1279 C CA . GLY A 1 163 ? 8.203 20.797 12.859 1 97.81 163 GLY A CA 1
ATOM 1280 C C . GLY A 1 163 ? 9.07 21.969 12.438 1 97.81 163 GLY A C 1
ATOM 1281 O O . GLY A 1 163 ? 10.195 21.797 11.977 1 97.81 163 GLY A O 1
ATOM 1282 N N . GLY A 1 164 ? 8.516 23.172 12.625 1 98.06 164 GLY A N 1
ATOM 1283 C CA . GLY A 1 164 ? 9.297 24.359 12.32 1 98.06 164 GLY A CA 1
ATOM 1284 C C . GLY A 1 164 ? 10.562 24.469 13.148 1 98.06 164 GLY A C 1
ATOM 1285 O O . GLY A 1 164 ? 11.594 24.922 12.656 1 98.06 164 GLY A O 1
ATOM 1286 N N . TYR A 1 165 ? 10.438 24.062 14.359 1 97.69 165 TYR A N 1
ATOM 1287 C CA . TYR A 1 165 ? 11.578 24.141 15.258 1 97.69 165 TYR A CA 1
ATOM 1288 C C . TYR A 1 165 ? 12.711 23.234 14.781 1 97.69 165 TYR A C 1
ATOM 1290 O O . TYR A 1 165 ? 13.875 23.625 14.812 1 97.69 165 TYR A O 1
ATOM 1298 N N . VAL A 1 166 ? 12.398 22.031 14.289 1 95.75 166 VAL A N 1
ATOM 1299 C CA . VAL A 1 166 ? 13.43 21.031 14.016 1 95.75 166 VAL A CA 1
ATOM 1300 C C . VAL A 1 166 ? 13.875 21.125 12.562 1 95.75 166 VAL A C 1
ATOM 1302 O O . VAL A 1 166 ? 15.031 20.844 12.234 1 95.75 166 VAL A O 1
ATOM 1305 N N . PHE A 1 167 ? 13.023 21.609 11.641 1 94.25 167 PHE A N 1
ATOM 1306 C CA . PHE A 1 167 ? 13.328 21.5 10.219 1 94.25 167 PHE A CA 1
ATOM 1307 C C . PHE A 1 167 ? 13.648 22.875 9.633 1 94.25 167 PHE A C 1
ATOM 1309 O O . PHE A 1 167 ? 13.961 22.984 8.445 1 94.25 167 PHE A O 1
ATOM 1316 N N . SER A 1 168 ? 13.555 23.953 10.391 1 95.31 168 SER A N 1
ATOM 1317 C CA . SER A 1 168 ? 13.789 25.281 9.836 1 95.31 168 SER A CA 1
ATOM 1318 C C . SER A 1 168 ? 14.562 26.156 10.812 1 95.31 168 SER A C 1
ATOM 1320 O O . SER A 1 168 ? 14.781 25.766 11.961 1 95.31 168 SER A O 1
ATOM 1322 N N . ALA A 1 169 ? 14.969 27.281 10.312 1 95.81 169 ALA A N 1
ATOM 1323 C CA . ALA A 1 169 ? 15.695 28.25 11.125 1 95.81 169 ALA A CA 1
ATOM 1324 C C . ALA A 1 169 ? 14.812 29.438 11.477 1 95.81 169 ALA A C 1
ATOM 1326 O O . ALA A 1 169 ? 15.305 30.547 11.711 1 95.81 169 ALA A O 1
ATOM 1327 N N . ALA A 1 170 ? 13.484 29.219 11.469 1 97.38 170 ALA A N 1
ATOM 1328 C CA . ALA A 1 170 ? 12.586 30.297 11.836 1 97.38 170 ALA A CA 1
ATOM 1329 C C . ALA A 1 170 ? 12.93 30.875 13.203 1 97.38 170 ALA A C 1
ATOM 1331 O O . ALA A 1 170 ? 13.156 30.125 14.156 1 97.38 170 ALA A O 1
ATOM 1332 N N . SER A 1 171 ? 12.961 32.156 13.32 1 97.5 171 SER A N 1
ATOM 1333 C CA . SER A 1 171 ? 13.352 32.812 14.57 1 97.5 171 SER A CA 1
ATOM 1334 C C . SER A 1 171 ? 12.211 32.781 15.586 1 97.5 171 SER A C 1
ATOM 1336 O O . SER A 1 171 ? 12.453 32.75 16.797 1 97.5 171 SER A O 1
ATOM 1338 N N . GLN A 1 172 ? 11 32.875 15.039 1 98.31 172 GLN A N 1
ATOM 1339 C CA . GLN A 1 172 ? 9.812 32.844 15.883 1 98.31 172 GLN A CA 1
ATOM 1340 C C . GLN A 1 172 ? 8.734 31.953 15.297 1 98.31 172 GLN A C 1
ATOM 1342 O O . GLN A 1 172 ? 8.383 32.062 14.125 1 98.31 172 GLN A O 1
ATOM 1347 N N . LEU A 1 173 ? 8.305 31.031 16.078 1 98.81 173 LEU A N 1
ATOM 1348 C CA . LEU A 1 173 ? 7.195 30.141 15.766 1 98.81 173 LEU A CA 1
ATOM 1349 C C . LEU A 1 173 ? 6.031 30.359 16.734 1 98.81 173 LEU A C 1
ATOM 1351 O O . LEU A 1 173 ? 6.125 30 17.906 1 98.81 173 LEU A O 1
ATOM 1355 N N . VAL A 1 174 ? 4.934 30.906 16.203 1 98.81 174 VAL A N 1
ATOM 1356 C CA . VAL A 1 174 ? 3.828 31.297 17.078 1 98.81 174 VAL A CA 1
ATOM 1357 C C . VAL A 1 174 ? 2.57 30.516 16.703 1 98.81 174 VAL A C 1
ATOM 1359 O O . VAL A 1 174 ? 2.148 30.547 15.539 1 98.81 174 VAL A O 1
ATOM 1362 N N . GLY A 1 175 ? 2.018 29.781 17.625 1 98.62 175 GLY A N 1
ATOM 1363 C CA . GLY A 1 175 ? 0.736 29.125 17.422 1 98.62 175 GLY A CA 1
ATOM 1364 C C . GLY A 1 175 ? -0.422 29.875 18.078 1 98.62 175 GLY A C 1
ATOM 1365 O O . GLY A 1 175 ? -0.294 30.391 19.188 1 98.62 175 GLY A O 1
ATOM 1366 N N . VAL A 1 176 ? -1.515 30 17.312 1 97.88 176 VAL A N 1
ATOM 1367 C CA . VAL A 1 176 ? -2.746 30.562 17.859 1 97.88 176 VAL A CA 1
ATOM 1368 C C . VAL A 1 176 ? -3.803 29.469 17.984 1 97.88 176 VAL A C 1
ATOM 1370 O O . VAL A 1 176 ? -4.129 28.797 17.016 1 97.88 176 VAL A O 1
ATOM 1373 N N . GLU A 1 177 ? -4.273 29.281 19.156 1 96.25 177 GLU A N 1
ATOM 1374 C CA . GLU A 1 177 ? -5.211 28.203 19.438 1 96.25 177 GLU A CA 1
ATOM 1375 C C . GLU A 1 177 ? -6.344 28.672 20.344 1 96.25 177 GLU A C 1
ATOM 1377 O O . GLU A 1 177 ? -6.105 29.391 21.312 1 96.25 177 GLU A O 1
ATOM 1382 N N . LEU A 1 178 ? -7.57 28.234 19.984 1 91.88 178 LEU A N 1
ATOM 1383 C CA . LEU A 1 178 ? -8.766 28.672 20.688 1 91.88 178 LEU A CA 1
ATOM 1384 C C . LEU A 1 178 ? -8.977 27.844 21.953 1 91.88 178 LEU A C 1
ATOM 1386 O O . LEU A 1 178 ? -9.5 28.328 22.953 1 91.88 178 LEU A O 1
ATOM 1390 N N . SER A 1 179 ? -8.68 26.609 21.891 1 92.56 179 SER A N 1
ATOM 1391 C CA . SER A 1 179 ? -8.953 25.672 22.969 1 92.56 179 SER A CA 1
ATOM 1392 C C . SER A 1 179 ? -7.895 25.75 24.062 1 92.56 179 SER A C 1
ATOM 1394 O O . SER A 1 179 ? -6.711 25.531 23.797 1 92.56 179 SER A O 1
ATOM 1396 N N . GLU A 1 180 ? -8.344 25.984 25.234 1 94.94 180 GLU A N 1
ATOM 1397 C CA . GLU A 1 180 ? -7.434 26.062 26.375 1 94.94 180 GLU A CA 1
ATOM 1398 C C . GLU A 1 180 ? -6.746 24.719 26.609 1 94.94 180 GLU A C 1
ATOM 1400 O O . GLU A 1 180 ? -5.578 24.688 27.016 1 94.94 180 GLU A O 1
ATOM 1405 N N . ASP A 1 181 ? -7.438 23.672 26.391 1 95.06 181 ASP A N 1
ATOM 1406 C CA . ASP A 1 181 ? -6.891 22.344 26.594 1 95.06 181 ASP A CA 1
ATOM 1407 C C . ASP A 1 181 ? -5.672 22.109 25.703 1 95.06 181 ASP A C 1
ATOM 1409 O O . ASP A 1 181 ? -4.641 21.609 26.156 1 95.06 181 ASP A O 1
ATOM 1413 N N . PHE A 1 182 ? -5.758 22.484 24.484 1 95.81 182 PHE A N 1
ATOM 1414 C CA . PHE A 1 182 ? -4.66 22.297 23.547 1 95.81 182 PHE A CA 1
ATOM 1415 C C . PHE A 1 182 ? -3.512 23.25 23.859 1 95.81 182 PHE A C 1
ATOM 1417 O O . PHE A 1 182 ? -2.344 22.906 23.672 1 95.81 182 PHE A O 1
ATOM 1424 N N . VAL A 1 183 ? -3.861 24.453 24.328 1 97.44 183 VAL A N 1
ATOM 1425 C CA . VAL A 1 183 ? -2.832 25.422 24.703 1 97.44 183 VAL A CA 1
ATOM 1426 C C . VAL A 1 183 ? -1.996 24.844 25.859 1 97.44 183 VAL A C 1
ATOM 1428 O O . VAL A 1 183 ? -0.764 24.891 25.812 1 97.44 183 VAL A O 1
ATOM 1431 N N . ARG A 1 184 ? -2.672 24.312 26.812 1 96.88 184 ARG A N 1
ATOM 1432 C CA . ARG A 1 184 ? -1.982 23.75 27.969 1 96.88 184 ARG A CA 1
ATOM 1433 C C . ARG A 1 184 ? -1.094 22.578 27.547 1 96.88 184 ARG A C 1
ATOM 1435 O O . ARG A 1 184 ? 0.043 22.469 28.016 1 96.88 184 ARG A O 1
ATOM 1442 N N . LEU A 1 185 ? -1.654 21.766 26.719 1 96.5 185 LEU A N 1
ATOM 1443 C CA . LEU A 1 185 ? -0.898 20.625 26.219 1 96.5 185 LEU A CA 1
ATOM 1444 C C . LEU A 1 185 ? 0.366 21.078 25.5 1 96.5 185 LEU A C 1
ATOM 1446 O O . LEU A 1 185 ? 1.445 20.531 25.719 1 96.5 185 LEU A O 1
ATOM 1450 N N . GLN A 1 186 ? 0.276 22.078 24.656 1 97.94 186 GLN A N 1
ATOM 1451 C CA . GLN A 1 186 ? 1.407 22.609 23.891 1 97.94 186 GLN A CA 1
ATOM 1452 C C . GLN A 1 186 ? 2.439 23.234 24.828 1 97.94 186 GLN A C 1
ATOM 1454 O O . GLN A 1 186 ? 3.645 23.062 24.641 1 97.94 186 GLN A O 1
ATOM 1459 N N . GLU A 1 187 ? 1.908 23.969 25.797 1 97.88 187 GLU A N 1
ATOM 1460 C CA . GLU A 1 187 ? 2.816 24.609 26.75 1 97.88 187 GLU A CA 1
ATOM 1461 C C . GLU A 1 187 ? 3.645 23.562 27.5 1 97.88 187 GLU A C 1
ATOM 1463 O O . GLU A 1 187 ? 4.844 23.75 27.719 1 97.88 187 GLU A O 1
ATOM 1468 N N . ASP A 1 188 ? 3.025 22.5 27.875 1 97.62 188 ASP A N 1
ATOM 1469 C CA . ASP A 1 188 ? 3.719 21.406 28.547 1 97.62 188 ASP A CA 1
ATOM 1470 C C . ASP A 1 188 ? 4.824 20.828 27.672 1 97.62 188 ASP A C 1
ATOM 1472 O O . ASP A 1 188 ? 5.938 20.594 28.141 1 97.62 188 ASP A O 1
ATOM 1476 N N . ILE A 1 189 ? 4.535 20.562 26.406 1 97.94 189 ILE A N 1
ATOM 1477 C CA . ILE A 1 189 ? 5.5 19.984 25.484 1 97.94 189 ILE A CA 1
ATOM 1478 C C . ILE A 1 189 ? 6.648 20.969 25.266 1 97.94 189 ILE A C 1
ATOM 1480 O O . ILE A 1 189 ? 7.82 20.578 25.281 1 97.94 189 ILE A O 1
ATOM 1484 N N . VAL A 1 190 ? 6.297 22.266 25.062 1 98.19 190 VAL A N 1
ATOM 1485 C CA . VAL A 1 190 ? 7.289 23.297 24.812 1 98.19 190 VAL A CA 1
ATOM 1486 C C . VAL A 1 190 ? 8.258 23.375 26 1 98.19 190 VAL A C 1
ATOM 1488 O O . VAL A 1 190 ? 9.461 23.531 25.812 1 98.19 190 VAL A O 1
ATOM 1491 N N . HIS A 1 191 ? 7.68 23.234 27.156 1 97.56 191 HIS A N 1
ATOM 1492 C CA . HIS A 1 191 ? 8.5 23.266 28.359 1 97.56 191 HIS A CA 1
ATOM 1493 C C . HIS A 1 191 ? 9.359 22.016 28.469 1 97.56 191 HIS A C 1
ATOM 1495 O O . HIS A 1 191 ? 10.555 22.094 28.75 1 97.56 191 HIS A O 1
ATOM 1501 N N . ARG A 1 192 ? 8.805 20.844 28.266 1 96.44 192 ARG A N 1
ATOM 1502 C CA . ARG A 1 192 ? 9.461 19.547 28.453 1 96.44 192 ARG A CA 1
ATOM 1503 C C . ARG A 1 192 ? 10.633 19.391 27.484 1 96.44 192 ARG A C 1
ATOM 1505 O O . ARG A 1 192 ? 11.656 18.797 27.844 1 96.44 192 ARG A O 1
ATOM 1512 N N . TYR A 1 193 ? 10.508 19.984 26.328 1 97.38 193 TYR A N 1
ATOM 1513 C CA . TYR A 1 193 ? 11.531 19.797 25.312 1 97.38 193 TYR A CA 1
ATOM 1514 C C . TYR A 1 193 ? 12.352 21.062 25.125 1 97.38 193 TYR A C 1
ATOM 1516 O O . TYR A 1 193 ? 13.117 21.172 24.156 1 97.38 193 TYR A O 1
ATOM 1524 N N . ASN A 1 194 ? 12.219 22.062 25.984 1 97.19 194 ASN A N 1
ATOM 1525 C CA . ASN A 1 194 ? 12.977 23.312 26.016 1 97.19 194 ASN A CA 1
ATOM 1526 C C . ASN A 1 194 ? 12.938 24.031 24.672 1 97.19 194 ASN A C 1
ATOM 1528 O O . ASN A 1 194 ? 13.984 24.375 24.125 1 97.19 194 ASN A O 1
ATOM 1532 N N . LEU A 1 195 ? 11.703 24.234 24.156 1 97.88 195 LEU A N 1
ATOM 1533 C CA . LEU A 1 195 ? 11.523 24.859 22.859 1 97.88 195 LEU A CA 1
ATOM 1534 C C . LEU A 1 195 ? 11.125 26.312 23 1 97.88 195 LEU A C 1
ATOM 1536 O O . LEU A 1 195 ? 10.844 26.984 22 1 97.88 195 LEU A O 1
ATOM 1540 N N . SER A 1 196 ? 11.164 26.891 24.188 1 97.38 196 SER A N 1
ATOM 1541 C CA . SER A 1 196 ? 10.578 28.188 24.484 1 97.38 196 SER A CA 1
ATOM 1542 C C . SER A 1 196 ? 11.406 29.328 23.891 1 97.38 196 SER A C 1
ATOM 1544 O O . SER A 1 196 ? 10.953 30.469 23.844 1 97.38 196 SER A O 1
ATOM 1546 N N . ASP A 1 197 ? 12.562 29.016 23.422 1 97.5 197 ASP A N 1
ATOM 1547 C CA . ASP A 1 197 ? 13.406 30.062 22.844 1 97.5 197 ASP A CA 1
ATOM 1548 C C . ASP A 1 197 ? 12.852 30.531 21.5 1 97.5 197 ASP A C 1
ATOM 1550 O O . ASP A 1 197 ? 13.062 31.688 21.109 1 97.5 197 ASP A O 1
ATOM 1554 N N . ARG A 1 198 ? 12.102 29.656 20.781 1 98.25 198 ARG A N 1
ATOM 1555 C CA . ARG A 1 198 ? 11.602 30.047 19.453 1 98.25 198 ARG A CA 1
ATOM 1556 C C . ARG A 1 198 ? 10.094 29.797 19.359 1 98.25 198 ARG A C 1
ATOM 1558 O O . ARG A 1 198 ? 9.43 30.359 18.484 1 98.25 198 ARG A O 1
ATOM 1565 N N . VAL A 1 199 ? 9.523 28.969 20.266 1 98.62 199 VAL A N 1
ATOM 1566 C CA . VAL A 1 199 ? 8.133 28.547 20.125 1 98.62 199 VAL A CA 1
ATOM 1567 C C . VAL A 1 199 ? 7.27 29.234 21.172 1 98.62 199 VAL A C 1
ATOM 1569 O O . VAL A 1 199 ? 7.613 29.25 22.359 1 98.62 199 VAL A O 1
ATOM 1572 N N . GLN A 1 200 ? 6.184 29.797 20.75 1 98.38 200 GLN A N 1
ATOM 1573 C CA . GLN A 1 200 ? 5.195 30.406 21.641 1 98.38 200 GLN A CA 1
ATOM 1574 C C . GLN A 1 200 ? 3.777 30.031 21.219 1 98.38 200 GLN A C 1
ATOM 1576 O O . GLN A 1 200 ? 3.473 29.969 20.031 1 98.38 200 GLN A O 1
ATOM 1581 N N . VAL A 1 201 ? 2.912 29.797 22.219 1 98.5 201 VAL A N 1
ATOM 1582 C CA . VAL A 1 201 ? 1.515 29.469 21.953 1 98.5 201 VAL A CA 1
ATOM 1583 C C . VAL A 1 201 ? 0.61 30.531 22.594 1 98.5 201 VAL A C 1
ATOM 1585 O O . VAL A 1 201 ? 0.729 30.812 23.781 1 98.5 201 VAL A O 1
ATOM 1588 N N . LEU A 1 202 ? -0.259 31.078 21.797 1 98.19 202 LEU A N 1
ATOM 1589 C CA . LEU A 1 202 ? -1.211 32.094 22.266 1 98.19 202 LEU A CA 1
ATOM 1590 C C . LEU A 1 202 ? -2.611 31.484 22.375 1 98.19 202 LEU A C 1
ATOM 1592 O O . LEU A 1 202 ? -3.135 30.938 21.406 1 98.19 202 LEU A O 1
ATOM 1596 N N . HIS A 1 203 ? -3.148 31.531 23.594 1 97.81 203 HIS A N 1
ATOM 1597 C CA . HIS A 1 203 ? -4.562 31.219 23.766 1 97.81 203 HIS A CA 1
ATOM 1598 C C . HIS A 1 203 ? -5.445 32.375 23.312 1 97.81 203 HIS A C 1
ATOM 1600 O O . HIS A 1 203 ? -5.746 33.281 24.109 1 97.81 203 HIS A O 1
ATOM 1606 N N . SER A 1 204 ? -5.863 32.281 22.047 1 96.31 204 SER A N 1
ATOM 1607 C CA . SER A 1 204 ? -6.59 33.438 21.5 1 96.31 204 SER A CA 1
ATOM 1608 C C . SER A 1 204 ? -7.359 33.062 20.234 1 96.31 204 SER A C 1
ATOM 1610 O O . SER A 1 204 ? -7.129 32 19.656 1 96.31 204 SER A O 1
ATOM 1612 N N . ASP A 1 205 ? -8.352 33.875 19.953 1 94.19 205 ASP A N 1
ATOM 1613 C CA . ASP A 1 205 ? -9 33.906 18.641 1 94.19 205 ASP A CA 1
ATOM 1614 C C . ASP A 1 205 ? -8.148 34.656 17.609 1 94.19 205 ASP A C 1
ATOM 1616 O O . ASP A 1 205 ? -7.637 35.719 17.891 1 94.19 205 ASP A O 1
ATOM 1620 N N . VAL A 1 206 ? -7.934 34.031 16.484 1 94.75 206 VAL A N 1
ATOM 1621 C CA . VAL A 1 206 ? -7.105 34.625 15.445 1 94.75 206 VAL A CA 1
ATOM 1622 C C . VAL A 1 206 ? -7.672 36 15.07 1 94.75 206 VAL A C 1
ATOM 1624 O O . VAL A 1 206 ? -6.926 36.906 14.703 1 94.75 206 VAL A O 1
ATOM 1627 N N . CYS A 1 207 ? -8.992 36.188 15.242 1 94.81 207 CYS A N 1
ATOM 1628 C CA . CYS A 1 207 ? -9.672 37.438 14.867 1 94.81 207 CYS A CA 1
ATOM 1629 C C . CYS A 1 207 ? -9.336 38.562 15.844 1 94.81 207 CYS A C 1
ATOM 1631 O O . CYS A 1 207 ? -9.75 39.688 15.641 1 94.81 207 CYS A O 1
ATOM 1633 N N . LEU A 1 208 ? -8.57 38.25 16.781 1 96 208 LEU A N 1
ATOM 1634 C CA . LEU A 1 208 ? -8.125 39.281 17.719 1 96 208 LEU A CA 1
ATOM 1635 C C . LEU A 1 208 ? -6.637 39.562 17.547 1 96 208 LEU A C 1
ATOM 1637 O O . LEU A 1 208 ? -6.082 40.406 18.266 1 96 208 LEU A O 1
ATOM 1641 N N . GLN A 1 209 ? -6.039 38.906 16.641 1 96.38 209 GLN A N 1
ATOM 1642 C CA . GLN A 1 209 ? -4.59 38.969 16.531 1 96.38 209 GLN A CA 1
ATOM 1643 C C . GLN A 1 209 ? -4.18 39.688 15.242 1 96.38 209 GLN A C 1
ATOM 1645 O O . GLN A 1 209 ? -3.424 39.156 14.438 1 96.38 209 GLN A O 1
ATOM 1650 N N . ASN A 1 210 ? -4.617 40.938 15.062 1 96.94 210 ASN A N 1
ATOM 1651 C CA . ASN A 1 210 ? -4.34 41.719 13.867 1 96.94 210 ASN A CA 1
ATOM 1652 C C . ASN A 1 210 ? -2.852 42.031 13.734 1 96.94 210 ASN A C 1
ATOM 1654 O O . ASN A 1 210 ? -2.262 41.875 12.672 1 96.94 210 ASN A O 1
ATOM 1658 N N . VAL A 1 211 ? -2.203 42.438 14.836 1 97.31 211 VAL A N 1
ATOM 1659 C CA . VAL A 1 211 ? -0.793 42.812 14.82 1 97.31 211 VAL A CA 1
ATOM 1660 C C . VAL A 1 211 ? 0.058 41.594 14.445 1 97.31 211 VAL A C 1
ATOM 1662 O O . VAL A 1 211 ? 0.998 41.719 13.648 1 97.31 211 VAL A O 1
ATOM 1665 N N . LEU A 1 212 ? -0.28 40.5 15.039 1 97.88 212 LEU A N 1
ATOM 1666 C CA . LEU A 1 212 ? 0.439 39.25 14.75 1 97.88 212 LEU A CA 1
ATOM 1667 C C . LEU A 1 212 ? 0.374 38.938 13.258 1 97.88 212 LEU A C 1
ATOM 1669 O O . LEU A 1 212 ? 1.397 38.625 12.641 1 97.88 212 LEU A O 1
ATOM 1673 N N . LEU A 1 213 ? -0.81 39 12.633 1 98.19 213 LEU A N 1
ATOM 1674 C CA . LEU A 1 213 ? -1.023 38.688 11.227 1 98.19 213 LEU A CA 1
ATOM 1675 C C . LEU A 1 213 ? -0.301 39.688 10.32 1 98.19 213 LEU A C 1
ATOM 1677 O O . LEU A 1 213 ? 0.278 39.281 9.305 1 98.19 213 LEU A O 1
ATOM 1681 N N . GLN A 1 214 ? -0.294 40.906 10.695 1 98.12 214 GLN A N 1
ATOM 1682 C CA . GLN A 1 214 ? 0.317 41.969 9.891 1 98.12 214 GLN A CA 1
ATOM 1683 C C . GLN A 1 214 ? 1.836 41.844 9.867 1 98.12 214 GLN A C 1
ATOM 1685 O O . GLN A 1 214 ? 2.486 42.281 8.914 1 98.12 214 GLN A O 1
ATOM 1690 N N . ASN A 1 215 ? 2.389 41.188 10.891 1 97.75 215 ASN A N 1
ATOM 1691 C CA . ASN A 1 215 ? 3.842 41.094 11 1 97.75 215 ASN A CA 1
ATOM 1692 C C . ASN A 1 215 ? 4.344 39.719 10.594 1 97.75 215 ASN A C 1
ATOM 1694 O O . ASN A 1 215 ? 5.555 39.5 10.492 1 97.75 215 ASN A O 1
ATOM 1698 N N . ALA A 1 216 ? 3.496 38.781 10.375 1 98.44 216 ALA A N 1
ATOM 1699 C CA . ALA A 1 216 ? 3.877 37.406 10.062 1 98.44 216 ALA A CA 1
ATOM 1700 C C . ALA A 1 216 ? 4.516 37.344 8.68 1 98.44 216 ALA A C 1
ATOM 1702 O O . ALA A 1 216 ? 4.062 37.969 7.73 1 98.44 216 ALA A O 1
ATOM 1703 N N . ASP A 1 217 ? 5.609 36.531 8.547 1 98.69 217 ASP A N 1
ATOM 1704 C CA . ASP A 1 217 ? 6.246 36.281 7.262 1 98.69 217 ASP A CA 1
ATOM 1705 C C . ASP A 1 217 ? 5.641 35.031 6.598 1 98.69 217 ASP A C 1
ATOM 1707 O O . ASP A 1 217 ? 5.625 34.938 5.371 1 98.69 217 ASP A O 1
ATOM 1711 N N . VAL A 1 218 ? 5.23 34.125 7.418 1 98.75 218 VAL A N 1
ATOM 1712 C CA . VAL A 1 218 ? 4.586 32.875 6.949 1 98.75 218 VAL A CA 1
ATOM 1713 C C . VAL A 1 218 ? 3.348 32.594 7.793 1 98.75 218 VAL A C 1
ATOM 1715 O O . VAL A 1 218 ? 3.396 32.688 9.023 1 98.75 218 VAL A O 1
ATOM 1718 N N . LEU A 1 219 ? 2.229 32.344 7.137 1 98.69 219 LEU A N 1
ATOM 1719 C CA . LEU A 1 219 ? 0.99 31.922 7.797 1 98.69 219 LEU A CA 1
ATOM 1720 C C . LEU A 1 219 ? 0.565 30.531 7.355 1 98.69 219 LEU A C 1
ATOM 1722 O O . LEU A 1 219 ? 0.456 30.266 6.16 1 98.69 219 LEU A O 1
ATOM 1726 N N . ILE A 1 220 ? 0.385 29.625 8.32 1 98.56 220 ILE A N 1
ATOM 1727 C CA . ILE A 1 220 ? -0.03 28.266 8.016 1 98.56 220 ILE A CA 1
ATOM 1728 C C . ILE A 1 220 ? -1.476 28.047 8.461 1 98.56 220 ILE A C 1
ATOM 1730 O O . ILE A 1 220 ? -1.832 28.359 9.602 1 98.56 220 ILE A O 1
ATOM 1734 N N . MET A 1 221 ? -2.279 27.547 7.566 1 96.12 221 MET A N 1
ATOM 1735 C CA . MET A 1 221 ? -3.672 27.203 7.848 1 96.12 221 MET A CA 1
ATOM 1736 C C . MET A 1 221 ? -3.984 25.781 7.395 1 96.12 221 MET A C 1
ATOM 1738 O O . MET A 1 221 ? -4.371 25.562 6.246 1 96.12 221 MET A O 1
ATOM 1742 N N . ASN A 1 222 ? -3.881 24.828 8.289 1 95.06 222 ASN A N 1
ATOM 1743 C CA . ASN A 1 222 ? -4.145 23.422 8.008 1 95.06 222 ASN A CA 1
ATOM 1744 C C . ASN A 1 222 ? -5.5 22.984 8.562 1 95.06 222 ASN A C 1
ATOM 1746 O O . ASN A 1 222 ? -5.605 22.625 9.734 1 95.06 222 ASN A O 1
ATOM 1750 N N . ASN A 1 223 ? -6.516 22.906 7.688 1 86 223 ASN A N 1
ATOM 1751 C CA . ASN A 1 223 ? -7.848 22.438 8.047 1 86 223 ASN A CA 1
ATOM 1752 C C . ASN A 1 223 ? -8.383 23.172 9.289 1 86 223 ASN A C 1
ATOM 1754 O O . ASN A 1 223 ? -8.844 22.531 10.234 1 8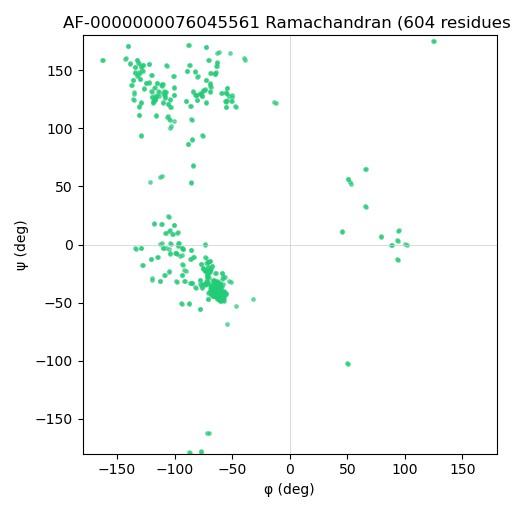6 223 ASN A O 1
ATOM 1758 N N . VAL A 1 224 ? -8.461 24.453 9.305 1 79.94 224 VAL A N 1
ATOM 1759 C CA . VAL A 1 224 ? -8.602 25.188 10.555 1 79.94 224 VAL A CA 1
ATOM 1760 C C . VAL A 1 224 ? -10.07 25.562 10.773 1 79.94 224 VAL A C 1
ATOM 1762 O O . VAL A 1 224 ? -10.523 25.672 11.922 1 79.94 224 VAL A O 1
ATOM 1765 N N . PHE A 1 225 ? -10.891 25.812 9.828 1 77.5 225 PHE A N 1
ATOM 1766 C CA . PHE A 1 225 ? -12.148 26.469 10.148 1 77.5 225 PHE A CA 1
ATOM 1767 C C . PHE A 1 225 ? -13.328 25.531 9.93 1 77.5 225 PHE A C 1
ATOM 1769 O O . PHE A 1 225 ? -14.242 25.484 10.75 1 77.5 225 PHE A O 1
ATOM 1776 N N . GLU A 1 226 ? -13.234 24.719 9.07 1 80.31 226 GLU A N 1
ATOM 1777 C CA . GLU A 1 226 ? -14.391 23.984 8.586 1 80.31 226 GLU A CA 1
ATOM 1778 C C . GLU A 1 226 ? -15.031 23.172 9.703 1 80.31 226 GLU A C 1
ATOM 1780 O O . GLU A 1 226 ? -16.25 23.156 9.859 1 80.31 226 GLU A O 1
ATOM 1785 N N . PHE A 1 227 ? -14.258 22.625 10.617 1 83.75 227 PHE A N 1
ATOM 1786 C CA . PHE A 1 227 ? -14.789 21.688 11.602 1 83.75 227 PHE A CA 1
ATOM 1787 C C . PHE A 1 227 ? -14.914 22.344 12.969 1 83.75 227 PHE A C 1
ATOM 1789 O O . PHE A 1 227 ? -15.539 21.797 13.875 1 83.75 227 PHE A O 1
ATOM 1796 N N . PHE A 1 228 ? -14.469 23.594 13.07 1 85.88 228 PHE A N 1
ATOM 1797 C CA . PHE A 1 228 ? -14.352 24.141 14.414 1 85.88 228 PHE A CA 1
ATOM 1798 C C . PHE A 1 228 ? -15.227 25.391 14.57 1 85.88 228 PHE A C 1
ATOM 1800 O O . PHE A 1 228 ? -15.398 25.891 15.68 1 85.88 228 PHE A O 1
ATOM 1807 N N . MET A 1 229 ? -15.688 25.844 13.398 1 85.69 229 MET A N 1
ATOM 1808 C CA . MET A 1 229 ? -16.484 27.062 13.422 1 85.69 229 MET A CA 1
ATOM 1809 C C . MET A 1 229 ? -17.734 26.922 12.57 1 85.69 229 MET A C 1
ATOM 1811 O O . MET A 1 229 ? -17.75 26.141 11.602 1 85.69 229 MET A O 1
ATOM 1815 N N . GLU A 1 230 ? -18.766 27.719 12.992 1 86.69 230 GLU A N 1
ATOM 1816 C CA . GLU A 1 230 ? -19.938 27.844 12.125 1 86.69 230 GLU A CA 1
ATOM 1817 C C . GLU A 1 230 ? -19.609 28.641 10.867 1 86.69 230 GLU A C 1
ATOM 1819 O O . GLU A 1 230 ? -18.672 29.453 10.867 1 86.69 230 GLU A O 1
ATOM 1824 N N . PRO A 1 231 ? -20.406 28.453 9.867 1 87.19 231 PRO A N 1
ATOM 1825 C CA . PRO A 1 231 ? -20.109 29.094 8.578 1 87.19 231 PRO A CA 1
ATOM 1826 C C . PRO A 1 231 ? -19.953 30.609 8.688 1 87.19 231 PRO A C 1
ATOM 1828 O O . PRO A 1 231 ? -19.047 31.188 8.094 1 87.19 231 PRO A O 1
ATOM 1831 N N . THR A 1 232 ? -20.781 31.219 9.438 1 87.88 232 THR A N 1
ATOM 1832 C CA . THR A 1 232 ? -20.719 32.656 9.578 1 87.88 232 THR A CA 1
ATOM 1833 C C . THR A 1 232 ? -19.422 33.094 10.258 1 87.88 232 THR A C 1
ATOM 1835 O O . THR A 1 232 ? -18.812 34.094 9.875 1 87.88 232 THR A O 1
ATOM 1838 N N . GLU A 1 233 ? -19.047 32.312 11.188 1 89.19 233 GLU A N 1
ATOM 1839 C CA . GLU A 1 233 ? -17.797 32.594 11.891 1 89.19 233 GLU A CA 1
ATOM 1840 C C . GLU A 1 233 ? -16.594 32.312 10.992 1 89.19 233 GLU A C 1
ATOM 1842 O O . GLU A 1 233 ? -15.578 33.031 11.102 1 89.19 233 GLU A O 1
ATOM 1847 N N . GLN A 1 234 ? -16.719 31.359 10.148 1 90.19 234 GLN A N 1
ATOM 1848 C CA . GLN A 1 234 ? -15.656 31.094 9.195 1 90.19 234 GLN A CA 1
ATOM 1849 C C . GLN A 1 234 ? -15.438 32.281 8.258 1 90.19 234 GLN A C 1
ATOM 1851 O O . GLN A 1 234 ? -14.305 32.688 8.016 1 90.19 234 GLN A O 1
ATOM 1856 N N . VAL A 1 235 ? -16.5 32.781 7.77 1 89.44 235 VAL A N 1
ATOM 1857 C CA . VAL A 1 235 ? -16.453 33.906 6.855 1 89.44 235 VAL A CA 1
ATOM 1858 C C . VAL A 1 235 ? -15.781 35.094 7.551 1 89.44 235 VAL A C 1
ATOM 1860 O O . VAL A 1 235 ? -14.93 35.781 6.961 1 89.44 235 VAL A O 1
ATOM 1863 N N . ARG A 1 236 ? -16.172 35.281 8.75 1 89.94 236 ARG A N 1
ATOM 1864 C CA . ARG A 1 236 ? -15.586 36.344 9.531 1 89.94 236 ARG A CA 1
ATOM 1865 C C . ARG A 1 236 ? -14.078 36.156 9.695 1 89.94 236 ARG A C 1
ATOM 1867 O O . ARG A 1 236 ? -13.312 37.125 9.539 1 89.94 236 ARG A O 1
ATOM 1874 N N . ALA A 1 237 ? -13.703 35 10 1 92.5 237 ALA A N 1
ATOM 1875 C CA . ALA A 1 237 ? -12.289 34.719 10.203 1 92.5 237 ALA A CA 1
ATOM 1876 C C . ALA A 1 237 ? -11.492 34.906 8.922 1 92.5 237 ALA A C 1
ATOM 1878 O O . ALA A 1 237 ? -10.414 35.531 8.938 1 92.5 237 ALA A O 1
ATOM 1879 N N . TRP A 1 238 ? -12.039 34.469 7.797 1 91.88 238 TRP A N 1
ATOM 1880 C CA . TRP A 1 238 ? -11.367 34.625 6.512 1 91.88 238 TRP A CA 1
ATOM 1881 C C . TRP A 1 238 ? -11.234 36.094 6.148 1 91.88 238 TRP A C 1
ATOM 1883 O O . TRP A 1 238 ? -10.164 36.531 5.715 1 91.88 238 TRP A O 1
ATOM 1893 N N . ASN A 1 239 ? -12.273 36.812 6.344 1 91 239 ASN A N 1
ATOM 1894 C CA . ASN A 1 239 ? -12.234 38.219 6.066 1 91 239 ASN A CA 1
ATOM 1895 C C . ASN A 1 239 ? -11.18 38.938 6.918 1 91 239 ASN A C 1
ATOM 1897 O O . ASN A 1 239 ? -10.453 39.812 6.426 1 91 239 ASN A O 1
ATOM 1901 N N . PHE A 1 240 ? -11.18 38.562 8.133 1 94.38 240 PHE A N 1
ATOM 1902 C CA . PHE A 1 240 ? -10.219 39.156 9.062 1 94.38 240 PHE A CA 1
ATOM 1903 C C . PHE A 1 240 ? -8.789 38.844 8.617 1 94.38 240 PHE A C 1
ATOM 1905 O O . PHE A 1 240 ? -7.941 39.75 8.617 1 94.38 240 PHE A O 1
ATOM 1912 N N . ILE A 1 241 ? -8.508 37.656 8.227 1 94.81 241 ILE A N 1
ATOM 1913 C CA . ILE A 1 241 ? -7.176 37.219 7.797 1 94.81 241 ILE A CA 1
ATOM 1914 C C . ILE A 1 241 ? -6.789 37.969 6.512 1 94.81 241 ILE A C 1
ATOM 1916 O O . ILE A 1 241 ? -5.684 38.5 6.402 1 94.81 241 ILE A O 1
ATOM 1920 N N . MET A 1 242 ? -7.691 38.094 5.578 1 93.31 242 MET A N 1
ATOM 1921 C CA . MET A 1 242 ? -7.438 38.75 4.301 1 93.31 242 MET A CA 1
ATOM 1922 C C . MET A 1 242 ? -7.137 40.219 4.508 1 93.31 242 MET A C 1
ATOM 1924 O O . MET A 1 242 ? -6.332 40.812 3.777 1 93.31 242 MET A O 1
ATOM 1928 N N . LYS A 1 243 ? -7.754 40.719 5.477 1 94.06 243 LYS A N 1
ATOM 1929 C CA . LYS A 1 243 ? -7.609 42.156 5.75 1 94.06 243 LYS A CA 1
ATOM 1930 C C . LYS A 1 243 ? -6.281 42.438 6.449 1 94.06 243 LYS A C 1
ATOM 1932 O O . LYS A 1 243 ? -5.695 43.5 6.254 1 94.06 243 LYS A O 1
ATOM 1937 N N . ASN A 1 244 ? -5.82 41.5 7.207 1 96.94 244 ASN A N 1
ATOM 1938 C CA . ASN A 1 244 ? -4.688 41.812 8.078 1 96.94 244 ASN A CA 1
ATOM 1939 C C . ASN A 1 244 ? -3.406 41.125 7.594 1 96.94 244 ASN A C 1
ATOM 1941 O O . ASN A 1 244 ? -2.307 41.625 7.855 1 96.94 244 ASN A O 1
ATOM 1945 N N . PHE A 1 245 ? -3.447 40.062 6.914 1 97.44 245 PHE A N 1
ATOM 1946 C CA . PHE A 1 245 ? -2.268 39.406 6.352 1 97.44 245 PHE A CA 1
ATOM 1947 C C . PHE A 1 245 ? -1.965 39.969 4.957 1 97.44 245 PHE A C 1
ATOM 1949 O O . PHE A 1 245 ? -2.26 39.312 3.955 1 97.44 245 PHE A O 1
ATOM 1956 N N . ARG A 1 246 ? -1.198 41.094 4.895 1 95.5 246 ARG A N 1
ATOM 1957 C CA . ARG A 1 246 ? -1.05 41.844 3.643 1 95.5 246 ARG A CA 1
ATOM 1958 C C . ARG A 1 246 ? 0.411 42.188 3.385 1 95.5 246 ARG A C 1
ATOM 1960 O O . ARG A 1 246 ? 0.738 42.781 2.363 1 95.5 246 ARG A O 1
ATOM 1967 N N . LYS A 1 247 ? 1.231 41.844 4.312 1 96.69 247 LYS A N 1
ATOM 1968 C CA . LYS A 1 247 ? 2.648 42.125 4.109 1 96.69 247 LYS A CA 1
ATOM 1969 C C . LYS A 1 247 ? 3.152 41.5 2.805 1 96.69 247 LYS A C 1
ATOM 1971 O O . LYS A 1 247 ? 3.139 40.281 2.641 1 96.69 247 LYS A O 1
ATOM 1976 N N . LYS A 1 248 ? 3.619 42.375 1.886 1 96.94 248 LYS A N 1
ATOM 1977 C CA . LYS A 1 248 ? 4.051 41.938 0.564 1 96.94 248 LYS A CA 1
ATOM 1978 C C . LYS A 1 248 ? 5.184 40.938 0.669 1 96.94 248 LYS A C 1
ATOM 1980 O O . LYS A 1 248 ? 6.145 41.125 1.413 1 96.94 248 LYS A O 1
ATOM 1985 N N . GLY A 1 249 ? 5 39.844 -0.034 1 97.5 249 GLY A N 1
ATOM 1986 C CA . GLY A 1 249 ? 6.043 38.844 -0.066 1 97.5 249 GLY A CA 1
ATOM 1987 C C . GLY A 1 249 ? 5.852 37.75 0.977 1 97.5 249 GLY A C 1
ATOM 1988 O O . GLY A 1 249 ? 6.492 36.688 0.91 1 97.5 249 GLY A O 1
ATOM 1989 N N . SER A 1 250 ? 4.949 38 1.926 1 98.38 250 SER A N 1
ATOM 1990 C CA . SER A 1 250 ? 4.66 36.969 2.924 1 98.38 250 SER A CA 1
ATOM 1991 C C . SER A 1 250 ? 4.055 35.719 2.279 1 98.38 250 SER A C 1
ATOM 1993 O O . SER A 1 250 ? 3.469 35.812 1.196 1 98.38 250 SER A O 1
ATOM 1995 N N . LEU A 1 251 ? 4.27 34.594 2.949 1 98.69 251 LEU A N 1
ATOM 1996 C CA . LEU A 1 251 ? 3.838 33.344 2.383 1 98.69 251 LEU A CA 1
ATOM 1997 C C . LEU A 1 251 ? 2.672 32.75 3.176 1 98.69 251 LEU A C 1
ATOM 1999 O O . LEU A 1 251 ? 2.646 32.844 4.406 1 98.69 251 LEU A O 1
ATOM 2003 N N . LEU A 1 252 ? 1.7 32.219 2.447 1 98.19 252 LEU A N 1
ATOM 2004 C CA . LEU A 1 252 ? 0.526 31.547 3.012 1 98.19 252 LEU A CA 1
ATOM 2005 C C . LEU A 1 252 ? 0.468 30.078 2.592 1 98.19 252 LEU A C 1
ATOM 2007 O O . LEU A 1 252 ? 0.564 29.766 1.403 1 98.19 252 LEU A O 1
ATOM 2011 N N . VAL A 1 253 ? 0.412 29.172 3.564 1 98.44 253 VAL A N 1
ATOM 2012 C CA . VAL A 1 253 ? 0.226 27.75 3.309 1 98.44 253 VAL A CA 1
ATOM 2013 C C . VAL A 1 253 ? -1.177 27.312 3.738 1 98.44 253 VAL A C 1
ATOM 2015 O O . VAL A 1 253 ? -1.598 27.594 4.863 1 98.44 253 VAL A O 1
ATOM 2018 N N . THR A 1 254 ? -1.899 26.688 2.824 1 96.75 254 THR A N 1
ATOM 2019 C CA . THR A 1 254 ? -3.24 26.234 3.18 1 96.75 254 THR A CA 1
ATOM 2020 C C . THR A 1 254 ? -3.438 24.766 2.801 1 96.75 254 THR A C 1
ATOM 2022 O O . THR A 1 254 ? -2.867 24.297 1.817 1 96.75 254 THR A O 1
ATOM 2025 N N . VAL A 1 255 ? -4.133 24.078 3.621 1 95.81 255 VAL A N 1
ATOM 2026 C CA . VAL A 1 255 ? -4.676 22.766 3.352 1 95.81 255 VAL A CA 1
ATOM 2027 C C . VAL A 1 255 ? -6.156 22.719 3.725 1 95.81 255 VAL A C 1
ATOM 2029 O O . VAL A 1 255 ? -6.516 22.875 4.895 1 95.81 255 VAL A O 1
ATOM 2032 N N . PRO A 1 256 ? -7.102 22.469 2.838 1 92.56 256 PRO A N 1
ATOM 2033 C CA . PRO A 1 256 ? -6.938 22.359 1.387 1 92.56 256 PRO A CA 1
ATOM 2034 C C . PRO A 1 256 ? -6.641 23.688 0.715 1 92.56 256 PRO A C 1
ATOM 2036 O O . PRO A 1 256 ? -6.148 24.609 1.365 1 92.56 256 PRO A O 1
ATOM 2039 N N . SER A 1 257 ? -6.82 23.797 -0.614 1 93.81 257 SER A N 1
ATOM 2040 C CA . SER A 1 257 ? -6.543 25.016 -1.348 1 93.81 257 SER A CA 1
ATOM 2041 C C . SER A 1 257 ? -7.453 26.156 -0.891 1 93.81 257 SER A C 1
ATOM 2043 O O . SER A 1 257 ? -8.523 25.906 -0.328 1 93.81 257 SER A O 1
ATOM 2045 N N . LEU A 1 258 ? -7 27.344 -1.113 1 91.88 258 LEU A N 1
ATOM 2046 C CA . LEU A 1 258 ? -7.809 28.516 -0.798 1 91.88 258 LEU A CA 1
ATOM 2047 C C . LEU A 1 258 ? -9.148 28.469 -1.531 1 91.88 258 LEU A C 1
ATOM 2049 O O . LEU A 1 258 ? -10.188 28.766 -0.947 1 91.88 258 LEU A O 1
ATOM 2053 N N . GLN A 1 259 ? -9.094 28.062 -2.752 1 88.69 259 GLN A N 1
ATOM 2054 C CA . GLN A 1 259 ? -10.305 27.953 -3.562 1 88.69 259 GLN A CA 1
ATOM 2055 C C . GLN A 1 259 ? -11.297 26.969 -2.941 1 88.69 259 GLN A C 1
ATOM 2057 O O . GLN A 1 259 ? -12.484 27.281 -2.805 1 88.69 259 GLN A O 1
ATOM 2062 N N . GLU A 1 260 ? -10.836 25.859 -2.58 1 88.81 260 GLU A N 1
ATOM 2063 C CA . GLU A 1 260 ? -11.695 24.828 -1.979 1 88.81 260 GLU A CA 1
ATOM 2064 C C . GLU A 1 260 ? -12.258 25.312 -0.643 1 88.81 260 GLU A C 1
ATOM 2066 O O . GLU A 1 260 ? -13.43 25.062 -0.336 1 88.81 260 GLU A O 1
ATOM 2071 N N . SER A 1 261 ? -11.492 26 0.161 1 87.81 261 SER A N 1
ATOM 2072 C CA . SER A 1 261 ? -11.891 26.484 1.479 1 87.81 261 SER A CA 1
ATOM 2073 C C . SER A 1 261 ? -12.953 27.578 1.371 1 87.81 261 SER A C 1
ATOM 2075 O O . SER A 1 261 ? -13.914 27.594 2.143 1 87.81 261 SER A O 1
ATOM 2077 N N . LEU A 1 262 ? -12.812 28.375 0.398 1 86.69 262 LEU A N 1
ATOM 2078 C CA . LEU A 1 262 ? -13.711 29.516 0.266 1 86.69 262 LEU A CA 1
ATOM 2079 C C . LEU A 1 262 ? -14.977 29.109 -0.49 1 86.69 262 LEU A C 1
ATOM 2081 O O . LEU A 1 262 ? -16.047 29.656 -0.237 1 86.69 262 LEU A O 1
ATOM 2085 N N . ASN A 1 263 ? -14.898 28.203 -1.42 1 83.69 263 ASN A N 1
ATOM 2086 C CA . ASN A 1 263 ? -16.047 27.734 -2.189 1 83.69 263 ASN A CA 1
ATOM 2087 C C . ASN A 1 263 ? -17.109 27.109 -1.29 1 83.69 263 ASN A C 1
ATOM 2089 O O . ASN A 1 263 ? -18.297 27.25 -1.548 1 83.69 263 ASN A O 1
ATOM 2093 N N . THR A 1 264 ? -16.656 26.5 -0.305 1 78.38 264 THR A N 1
ATOM 2094 C CA . THR A 1 264 ? -17.578 25.844 0.616 1 78.38 264 THR A CA 1
ATOM 2095 C C . THR A 1 264 ? -18.453 26.875 1.322 1 78.38 264 THR A C 1
ATOM 2097 O O . THR A 1 264 ? -19.562 26.562 1.76 1 78.38 264 THR A O 1
ATOM 2100 N N . LEU A 1 265 ? -18.062 28.078 1.45 1 79 265 LEU A N 1
ATOM 2101 C CA . LEU A 1 265 ? -18.75 29.141 2.18 1 79 265 LEU A CA 1
ATOM 2102 C C . LEU A 1 265 ? -19.516 30.047 1.225 1 79 265 LEU A C 1
ATOM 2104 O O . LEU A 1 265 ? -20.078 31.062 1.643 1 79 265 LEU A O 1
ATOM 2108 N N . GLN A 1 266 ? -19.719 29.578 0.036 1 68.56 266 GLN A N 1
ATOM 2109 C CA . GLN A 1 266 ? -20.375 30.406 -0.971 1 68.56 266 GLN A CA 1
ATOM 2110 C C . GLN A 1 266 ? -19.797 31.828 -0.982 1 68.56 266 GLN A C 1
ATOM 2112 O O . GLN A 1 266 ? -20.516 32.781 -1.191 1 68.56 266 GLN A O 1
ATOM 2117 N N . GLN A 1 267 ? -18.75 31.922 -0.316 1 64.38 267 GLN A N 1
ATOM 2118 C CA . GLN A 1 267 ? -18.094 33.219 -0.344 1 64.38 267 GLN A CA 1
ATOM 2119 C C . GLN A 1 267 ? -17.406 33.469 -1.684 1 64.38 267 GLN A C 1
ATOM 2121 O O . GLN A 1 267 ? -17 32.531 -2.355 1 64.38 267 GLN A O 1
ATOM 2126 N N . GLU A 1 268 ? -17.641 34.688 -2.232 1 58.09 268 GLU A N 1
ATOM 2127 C CA . GLU A 1 268 ? -16.938 35.094 -3.451 1 58.09 268 GLU A CA 1
ATOM 2128 C C . GLU A 1 268 ? -15.492 34.625 -3.453 1 58.09 268 GLU A C 1
ATOM 2130 O O . GLU A 1 268 ? -14.914 34.375 -2.393 1 58.09 268 GLU A O 1
ATOM 2135 N N . ALA A 1 269 ? -15.039 34.594 -4.711 1 58.47 269 ALA A N 1
ATOM 2136 C CA . ALA A 1 269 ? -13.68 34.25 -5.148 1 58.47 269 ALA A CA 1
ATOM 2137 C C . ALA A 1 269 ? -12.641 35.031 -4.359 1 58.47 269 ALA A C 1
ATOM 2139 O O . ALA A 1 269 ? -12.93 36.125 -3.848 1 58.47 269 ALA A O 1
ATOM 2140 N N . VAL A 1 270 ? -11.68 34.5 -3.801 1 67.25 270 VAL A N 1
ATOM 2141 C CA . VAL A 1 270 ? -10.461 35.156 -3.314 1 67.25 270 VAL A CA 1
ATOM 2142 C C . VAL A 1 270 ? -10.375 36.562 -3.875 1 67.25 270 VAL A C 1
ATOM 2144 O O . VAL A 1 270 ? -10.617 36.781 -5.062 1 67.25 270 VAL A O 1
ATOM 2147 N N . GLN A 1 271 ? -10.297 37.531 -2.924 1 71.69 271 GLN A N 1
ATOM 2148 C CA . GLN A 1 271 ? -10.125 38.906 -3.383 1 71.69 271 GLN A CA 1
ATOM 2149 C C . GLN A 1 271 ? -9.016 38.969 -4.43 1 71.69 271 GLN A C 1
ATOM 2151 O O . GLN A 1 271 ? -7.895 38.531 -4.195 1 71.69 271 GLN A O 1
ATOM 2156 N N . PRO A 1 272 ? -9.406 39.406 -5.598 1 76.44 272 PRO A N 1
ATOM 2157 C CA . PRO A 1 272 ? -8.375 39.594 -6.625 1 76.44 272 PRO A CA 1
ATOM 2158 C C . PRO A 1 272 ? -7.184 40.406 -6.137 1 76.44 272 PRO A C 1
ATOM 2160 O O . PRO A 1 272 ? -7.367 41.406 -5.422 1 76.44 272 PRO A O 1
ATOM 2163 N N . GLY A 1 273 ? -5.953 40 -6.172 1 87.06 273 GLY A N 1
ATOM 2164 C CA . GLY A 1 273 ? -4.754 40.75 -5.859 1 87.06 273 GLY A CA 1
ATOM 2165 C C . GLY A 1 273 ? -4.211 40.469 -4.469 1 87.06 273 GLY A C 1
ATOM 2166 O O . GLY A 1 273 ? -3.203 41.031 -4.062 1 87.06 273 GLY A O 1
ATOM 2167 N N . TRP A 1 274 ? -4.859 39.625 -3.768 1 93.75 274 TRP A N 1
ATOM 2168 C CA . TRP A 1 274 ? -4.387 39.344 -2.418 1 93.75 274 TRP A CA 1
ATOM 2169 C C . TRP A 1 274 ? -3.18 38.406 -2.453 1 93.75 274 TRP A C 1
ATOM 2171 O O . TRP A 1 274 ? -2.105 38.75 -1.958 1 93.75 274 TRP A O 1
ATOM 2181 N N . VAL A 1 275 ? -3.393 37.25 -3.109 1 96.19 275 VAL A N 1
ATOM 2182 C CA . VAL A 1 275 ? -2.297 36.312 -3.133 1 96.19 275 VAL A CA 1
ATOM 2183 C C . VAL A 1 275 ? -2.189 35.688 -4.52 1 96.19 275 VAL A C 1
ATOM 2185 O O . VAL A 1 275 ? -3.135 35.719 -5.309 1 96.19 275 VAL A O 1
ATOM 2188 N N . GLU A 1 276 ? -1.034 35.219 -4.832 1 96.44 276 GLU A N 1
ATOM 2189 C CA . GLU A 1 276 ? -0.793 34.375 -6 1 96.44 276 GLU A CA 1
ATOM 2190 C C . GLU A 1 276 ? -0.276 33 -5.586 1 96.44 276 GLU A C 1
ATOM 2192 O O . GLU A 1 276 ? 0.524 32.875 -4.652 1 96.44 276 GLU A O 1
ATOM 2197 N N . GLU A 1 277 ? -0.829 31.969 -6.191 1 95.94 277 GLU A N 1
ATOM 2198 C CA . GLU A 1 277 ? -0.398 30.609 -5.867 1 95.94 277 GLU A CA 1
ATOM 2199 C C . GLU A 1 277 ? 0.958 30.297 -6.492 1 95.94 277 GLU A C 1
ATOM 2201 O O . GLU A 1 277 ? 1.199 30.609 -7.66 1 95.94 277 GLU A O 1
ATOM 2206 N N . LEU A 1 278 ? 1.837 29.75 -5.719 1 96.94 278 LEU A N 1
ATOM 2207 C CA . LEU A 1 278 ? 3.16 29.344 -6.168 1 96.94 278 LEU A CA 1
ATOM 2208 C C . LEU A 1 278 ? 3.201 27.828 -6.406 1 96.94 278 LEU A C 1
ATOM 2210 O O . LEU A 1 278 ? 2.539 27.062 -5.699 1 96.94 278 LEU A O 1
ATOM 2214 N N . PRO A 1 279 ? 3.941 27.438 -7.391 1 94.62 279 PRO A N 1
ATOM 2215 C CA . PRO A 1 279 ? 4.059 26 -7.652 1 94.62 279 PRO A CA 1
ATOM 2216 C C . PRO A 1 279 ? 4.82 25.25 -6.551 1 94.62 279 PRO A C 1
ATOM 2218 O O . PRO A 1 279 ? 5.789 25.781 -6.004 1 94.62 279 PRO A O 1
ATOM 2221 N N . VAL A 1 280 ? 4.32 24.141 -6.164 1 93.69 280 VAL A N 1
ATOM 2222 C CA . VAL A 1 280 ? 4.957 23.25 -5.191 1 93.69 280 VAL A CA 1
ATOM 2223 C C . VAL A 1 280 ? 5.293 21.922 -5.848 1 93.69 280 VAL A C 1
ATOM 2225 O O . VAL A 1 280 ? 4.426 21.281 -6.449 1 93.69 280 VAL A O 1
ATOM 2228 N N . ASP A 1 281 ? 6.523 21.484 -5.789 1 89.31 281 ASP A N 1
ATOM 2229 C CA . ASP A 1 281 ? 6.93 20.188 -6.316 1 89.31 281 ASP A CA 1
ATOM 2230 C C . ASP A 1 281 ? 6.707 19.078 -5.289 1 89.31 281 ASP A C 1
ATOM 2232 O O . ASP A 1 281 ? 7.477 18.938 -4.336 1 89.31 281 ASP A O 1
ATOM 2236 N N . CYS A 1 282 ? 5.719 18.266 -5.539 1 89.25 282 CYS A N 1
ATOM 2237 C CA . CYS A 1 282 ? 5.328 17.266 -4.555 1 89.25 282 CYS A CA 1
ATOM 2238 C C . CYS A 1 282 ? 5.961 15.922 -4.871 1 89.25 282 CYS A C 1
ATOM 2240 O O . CYS A 1 282 ? 5.762 14.945 -4.137 1 89.25 282 CYS A O 1
ATOM 2242 N N . ASP A 1 283 ? 6.742 15.805 -5.961 1 84.75 283 ASP A N 1
ATOM 2243 C CA . ASP A 1 283 ? 7.359 14.539 -6.352 1 84.75 283 ASP A CA 1
ATOM 2244 C C . ASP A 1 283 ? 8.664 14.312 -5.598 1 84.75 283 ASP A C 1
ATOM 2246 O O . ASP A 1 283 ? 9.742 14.289 -6.199 1 84.75 283 ASP A O 1
ATOM 2250 N N . VAL A 1 284 ? 8.523 14.078 -4.254 1 86.38 284 VAL A N 1
ATOM 2251 C CA . VAL A 1 284 ? 9.68 13.891 -3.389 1 86.38 284 VAL A CA 1
ATOM 2252 C C . VAL A 1 284 ? 9.469 12.664 -2.504 1 86.38 284 VAL A C 1
ATOM 2254 O O . VAL A 1 284 ? 8.336 12.32 -2.164 1 86.38 284 VAL A O 1
ATOM 2257 N N . TYR A 1 285 ? 10.562 11.969 -2.246 1 84.19 285 TYR A N 1
ATOM 2258 C CA . TYR A 1 285 ? 10.547 10.836 -1.328 1 84.19 285 TYR A CA 1
ATOM 2259 C C . TYR A 1 285 ? 11.148 11.219 0.019 1 84.19 285 TYR A C 1
ATOM 2261 O O . TYR A 1 285 ? 12.32 11.602 0.097 1 84.19 285 TYR A O 1
ATOM 2269 N N . LEU A 1 286 ? 10.289 11.102 1.041 1 80.81 286 LEU A N 1
ATOM 2270 C CA . LEU A 1 286 ? 10.734 11.492 2.375 1 80.81 286 LEU A CA 1
ATOM 2271 C C . LEU A 1 286 ? 10.703 10.297 3.326 1 80.81 286 LEU A C 1
ATOM 2273 O O . LEU A 1 286 ? 10.625 10.477 4.543 1 80.81 286 LEU A O 1
ATOM 2277 N N . GLY A 1 287 ? 10.664 9.109 2.756 1 76.5 287 GLY A N 1
ATOM 2278 C CA . GLY A 1 287 ? 10.586 7.895 3.557 1 76.5 287 GLY A CA 1
ATOM 2279 C C . GLY A 1 287 ? 9.414 7.012 3.195 1 76.5 287 GLY A C 1
ATOM 2280 O O . GLY A 1 287 ? 8.562 7.398 2.391 1 76.5 287 GLY A O 1
ATOM 2281 N N . ALA A 1 288 ? 9.344 5.863 3.799 1 73.31 288 ALA A N 1
ATOM 2282 C CA . ALA A 1 288 ? 8.359 4.832 3.453 1 73.31 288 ALA A CA 1
ATOM 2283 C C . ALA A 1 288 ? 6.949 5.273 3.816 1 73.31 288 ALA A C 1
ATOM 2285 O O . ALA A 1 288 ? 5.977 4.848 3.188 1 73.31 288 ALA A O 1
ATOM 2286 N N . ASP A 1 289 ? 6.855 6.25 4.664 1 76.88 289 ASP A N 1
ATOM 2287 C CA . ASP A 1 289 ? 5.551 6.672 5.156 1 76.88 289 ASP A CA 1
ATOM 2288 C C . ASP A 1 289 ? 5.031 7.879 4.383 1 76.88 289 ASP A C 1
ATOM 2290 O O . ASP A 1 289 ? 3.99 8.445 4.723 1 76.88 289 ASP A O 1
ATOM 2294 N N . THR A 1 290 ? 5.684 8.18 3.355 1 82.38 290 THR A N 1
ATOM 2295 C CA . THR A 1 290 ? 5.27 9.352 2.594 1 82.38 290 THR A CA 1
ATOM 2296 C C . THR A 1 290 ? 4.02 9.047 1.772 1 82.38 290 THR A C 1
ATOM 2298 O O . THR A 1 290 ? 3.967 8.039 1.063 1 82.38 290 THR A O 1
ATOM 2301 N N . ASP A 1 291 ? 3.031 9.883 1.927 1 87.62 291 ASP A N 1
ATOM 2302 C CA . ASP A 1 291 ? 1.821 9.836 1.11 1 87.62 291 ASP A CA 1
ATOM 2303 C C . ASP A 1 291 ? 1.818 10.953 0.069 1 87.62 291 ASP A C 1
ATOM 2305 O O . ASP A 1 291 ? 1.562 12.109 0.396 1 87.62 291 ASP A O 1
ATOM 2309 N N . PRO A 1 292 ? 2.023 10.57 -1.178 1 86.69 292 PRO A N 1
ATOM 2310 C CA . PRO A 1 292 ? 2.104 11.609 -2.211 1 86.69 292 PRO A CA 1
ATOM 2311 C C . PRO A 1 292 ? 0.811 12.406 -2.344 1 86.69 292 PRO A C 1
ATOM 2313 O O . PRO A 1 292 ? 0.851 13.609 -2.641 1 86.69 292 PRO A O 1
ATOM 2316 N N . ASP A 1 293 ? -0.262 11.781 -2.115 1 89.19 293 ASP A N 1
ATOM 2317 C CA . ASP A 1 293 ? -1.541 12.477 -2.24 1 89.19 293 ASP A CA 1
ATOM 2318 C C . ASP A 1 293 ? -1.702 13.531 -1.147 1 89.19 293 ASP A C 1
ATOM 2320 O O . ASP A 1 293 ? -2.287 14.594 -1.381 1 89.19 293 ASP A O 1
ATOM 2324 N N . ALA A 1 294 ? -1.2 13.219 0.017 1 92.44 294 ALA A N 1
ATOM 2325 C CA . ALA A 1 294 ? -1.256 14.172 1.118 1 92.44 294 ALA A CA 1
ATOM 2326 C C . ALA A 1 294 ? -0.402 15.406 0.819 1 92.44 294 ALA A C 1
ATOM 2328 O O . ALA A 1 294 ? -0.795 16.531 1.131 1 92.44 294 ALA A O 1
ATOM 2329 N N . LEU A 1 295 ? 0.739 15.18 0.205 1 93.81 295 LEU A N 1
ATOM 2330 C CA . LEU A 1 295 ? 1.628 16.281 -0.137 1 93.81 295 LEU A CA 1
ATOM 2331 C C . LEU A 1 295 ? 0.975 17.219 -1.156 1 93.81 295 LEU A C 1
ATOM 2333 O O . LEU A 1 295 ? 1.149 18.438 -1.095 1 93.81 295 LEU A O 1
ATOM 2337 N N . ARG A 1 296 ? 0.179 16.656 -2.016 1 93.12 296 ARG A N 1
ATOM 2338 C CA . ARG A 1 296 ? -0.457 17.406 -3.088 1 93.12 296 ARG A CA 1
ATOM 2339 C C . ARG A 1 296 ? -1.537 18.328 -2.539 1 93.12 296 ARG A C 1
ATOM 2341 O O . ARG A 1 296 ? -1.957 19.281 -3.213 1 93.12 296 ARG A O 1
ATOM 2348 N N . GLN A 1 297 ? -1.925 18.094 -1.32 1 94.88 297 GLN A N 1
ATOM 2349 C CA . GLN A 1 297 ? -2.965 18.906 -0.709 1 94.88 297 GLN A CA 1
ATOM 2350 C C . GLN A 1 297 ? -2.383 20.203 -0.124 1 94.88 297 GLN A C 1
ATOM 2352 O O . GLN A 1 297 ? -3.125 21.109 0.25 1 94.88 297 GLN A O 1
ATOM 2357 N N . ILE A 1 298 ? -1.084 20.281 -0.057 1 96.69 298 ILE A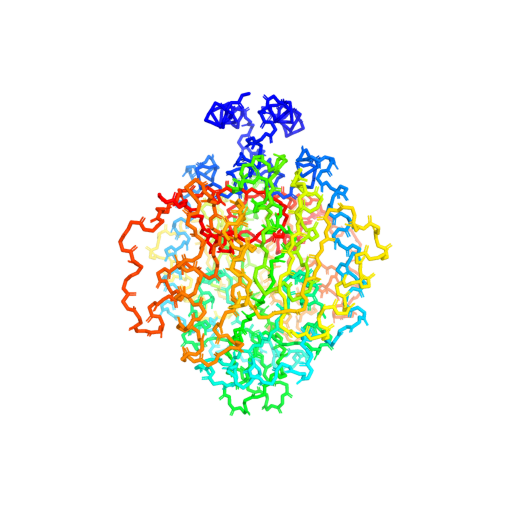 N 1
ATOM 2358 C CA . ILE A 1 298 ? -0.422 21.438 0.518 1 96.69 298 ILE A CA 1
ATOM 2359 C C . ILE A 1 298 ? -0.236 22.516 -0.557 1 96.69 298 ILE A C 1
ATOM 2361 O O . ILE A 1 298 ? 0.468 22.297 -1.545 1 96.69 298 ILE A O 1
ATOM 2365 N N . HIS A 1 299 ? -0.842 23.719 -0.348 1 97.19 299 HIS A N 1
ATOM 2366 C CA . HIS A 1 299 ? -0.762 24.812 -1.311 1 97.19 299 HIS A CA 1
ATOM 2367 C C . HIS A 1 299 ? -0.011 26 -0.727 1 97.19 299 HIS A C 1
ATOM 2369 O O . HIS A 1 299 ? -0.168 26.312 0.453 1 97.19 299 HIS A O 1
ATOM 2375 N N . LEU A 1 300 ? 0.818 26.594 -1.537 1 98.12 300 LEU A N 1
ATOM 2376 C CA . LEU A 1 300 ? 1.63 27.734 -1.159 1 98.12 300 LEU A CA 1
ATOM 2377 C C . LEU A 1 300 ? 1.203 28.984 -1.933 1 98.12 300 LEU A C 1
ATOM 2379 O O . LEU A 1 300 ? 0.985 28.922 -3.145 1 98.12 300 LEU A O 1
ATOM 2383 N N . TYR A 1 301 ? 1.008 30.078 -1.223 1 97.62 301 TYR A N 1
ATOM 2384 C CA . TYR A 1 301 ? 0.65 31.359 -1.827 1 97.62 301 TYR A CA 1
ATOM 2385 C C . TYR A 1 301 ? 1.6 32.469 -1.374 1 97.62 301 TYR A C 1
ATOM 2387 O O . TYR A 1 301 ? 2.207 32.375 -0.305 1 97.62 301 TYR A O 1
ATOM 2395 N N . ARG A 1 302 ? 1.735 33.5 -2.182 1 98.12 302 ARG A N 1
ATOM 2396 C CA . ARG A 1 302 ? 2.502 34.688 -1.852 1 98.12 302 ARG A CA 1
ATOM 2397 C C . ARG A 1 302 ? 1.617 35.938 -1.883 1 98.12 302 ARG A C 1
ATOM 2399 O O . ARG A 1 302 ? 0.838 36.125 -2.82 1 98.12 302 ARG A O 1
ATOM 2406 N N . VAL A 1 303 ? 1.714 36.719 -0.863 1 97.56 303 VAL A N 1
ATOM 2407 C CA . VAL A 1 303 ? 0.958 37.969 -0.811 1 97.56 303 VAL A CA 1
ATOM 2408 C C . VAL A 1 303 ? 1.505 38.969 -1.846 1 97.56 303 VAL A C 1
ATOM 2410 O O . VAL A 1 303 ? 2.721 39.125 -1.974 1 97.56 303 VAL A O 1
ATOM 2413 N N . LEU A 1 304 ? 0.646 39.531 -2.578 1 95.94 304 LEU A N 1
ATOM 2414 C CA . LEU A 1 304 ? 1.022 40.469 -3.635 1 95.94 304 LEU A CA 1
ATOM 2415 C C . LEU A 1 304 ? 1.192 41.875 -3.08 1 95.94 304 LEU A C 1
ATOM 2417 O O . LEU A 1 304 ? 0.571 42.219 -2.078 1 95.94 304 LEU A O 1
ATOM 2421 N N . MET B 1 1 ? 25.25 17.328 -8.883 1 88.38 1 MET B N 1
ATOM 2422 C CA . MET B 1 1 ? 24.547 16.906 -10.086 1 88.38 1 MET B CA 1
ATOM 2423 C C . MET B 1 1 ? 23.047 17.125 -9.945 1 88.38 1 MET B C 1
ATOM 2425 O O . MET B 1 1 ? 22.484 16.922 -8.875 1 88.38 1 MET B O 1
ATOM 2429 N N . ASP B 1 2 ? 22.438 17.578 -11.016 1 90.75 2 ASP B N 1
ATOM 2430 C CA . ASP B 1 2 ? 21 17.812 -10.961 1 90.75 2 ASP B CA 1
ATOM 2431 C C . ASP B 1 2 ? 20.219 16.562 -11.312 1 90.75 2 ASP B C 1
ATOM 2433 O O . ASP B 1 2 ? 20.797 15.547 -11.719 1 90.75 2 ASP B O 1
ATOM 2437 N N . VAL B 1 3 ? 18.922 16.594 -11.133 1 91.19 3 VAL B N 1
ATOM 2438 C CA . VAL B 1 3 ? 18.062 15.414 -11.219 1 91.19 3 VAL B CA 1
ATOM 2439 C C . VAL B 1 3 ? 18.047 14.891 -12.648 1 91.19 3 VAL B C 1
ATOM 2441 O O . VAL B 1 3 ? 18.266 13.695 -12.883 1 91.19 3 VAL B O 1
ATOM 2444 N N . PRO B 1 4 ? 17.938 15.805 -13.68 1 92.44 4 PRO B N 1
ATOM 2445 C CA . PRO B 1 4 ? 17.906 15.266 -15.047 1 92.44 4 PRO B CA 1
ATOM 2446 C C . PRO B 1 4 ? 19.203 14.57 -15.438 1 92.44 4 PRO B C 1
ATOM 2448 O O . PRO B 1 4 ? 19.188 13.508 -16.062 1 92.44 4 PRO B O 1
ATOM 2451 N N . ALA B 1 5 ? 20.25 15.156 -14.977 1 94.12 5 ALA B N 1
ATOM 2452 C CA . ALA B 1 5 ? 21.562 14.555 -15.258 1 94.12 5 ALA B CA 1
ATOM 2453 C C . ALA B 1 5 ? 21.719 13.227 -14.523 1 94.12 5 ALA B C 1
ATOM 2455 O O . ALA B 1 5 ? 22.203 12.25 -15.094 1 94.12 5 ALA B O 1
ATOM 2456 N N . ALA B 1 6 ? 21.312 13.219 -13.297 1 94.38 6 ALA B N 1
ATOM 2457 C CA . ALA B 1 6 ? 21.406 12 -12.492 1 94.38 6 ALA B CA 1
ATOM 2458 C C . ALA B 1 6 ? 20.531 10.898 -13.086 1 94.38 6 ALA B C 1
ATOM 2460 O O . ALA B 1 6 ? 20.922 9.734 -13.125 1 94.38 6 ALA B O 1
ATOM 2461 N N . GLN B 1 7 ? 19.328 11.25 -13.555 1 93.62 7 GLN B N 1
ATOM 2462 C CA . GLN B 1 7 ? 18.422 10.297 -14.172 1 93.62 7 GLN B CA 1
ATOM 2463 C C . GLN B 1 7 ? 19.031 9.664 -15.414 1 93.62 7 GLN B C 1
ATOM 2465 O O . GLN B 1 7 ? 18.953 8.445 -15.602 1 93.62 7 GLN B O 1
ATOM 2470 N N . SER B 1 8 ? 19.641 10.531 -16.234 1 94.44 8 SER B N 1
ATOM 2471 C CA . SER B 1 8 ? 20.297 10.047 -17.438 1 94.44 8 SER B CA 1
ATOM 2472 C C . SER B 1 8 ? 21.422 9.07 -17.125 1 94.44 8 SER B C 1
ATOM 2474 O O . SER B 1 8 ? 21.547 8.023 -17.75 1 94.44 8 SER B O 1
ATOM 2476 N N . GLU B 1 9 ? 22.172 9.414 -16.125 1 94.62 9 GLU B N 1
ATOM 2477 C CA . GLU B 1 9 ? 23.281 8.555 -15.727 1 94.62 9 GLU B CA 1
ATOM 2478 C C . GLU B 1 9 ? 22.781 7.238 -15.141 1 94.62 9 GLU B C 1
ATOM 2480 O O . GLU B 1 9 ? 23.375 6.184 -15.352 1 94.62 9 GLU B O 1
ATOM 2485 N N . LEU B 1 10 ? 21.734 7.375 -14.422 1 94.56 10 LEU B N 1
ATOM 2486 C CA . LEU B 1 10 ? 21.156 6.172 -13.836 1 94.56 10 LEU B CA 1
ATOM 2487 C C . LEU B 1 10 ? 20.625 5.23 -14.914 1 94.56 10 LEU B C 1
ATOM 2489 O O . LEU B 1 10 ? 20.859 4.02 -14.852 1 94.56 10 LEU B O 1
ATOM 2493 N N . VAL B 1 11 ? 19.984 5.77 -15.906 1 93.31 11 VAL B N 1
ATOM 2494 C CA . VAL B 1 11 ? 19.469 4.957 -17 1 93.31 11 VAL B CA 1
ATOM 2495 C C . VAL B 1 11 ? 20.609 4.281 -17.734 1 93.31 11 VAL B C 1
ATOM 2497 O O . VAL B 1 11 ? 20.531 3.104 -18.094 1 93.31 11 VAL B O 1
ATOM 2500 N N . GLN B 1 12 ? 21.672 5.035 -17.906 1 93.88 12 GLN B N 1
ATOM 2501 C CA . GLN B 1 12 ? 22.859 4.465 -18.547 1 93.88 12 GLN B CA 1
ATOM 2502 C C . GLN B 1 12 ? 23.438 3.324 -17.719 1 93.88 12 GLN B C 1
ATOM 2504 O O . GLN B 1 12 ? 23.844 2.295 -18.25 1 93.88 12 GLN B O 1
ATOM 2509 N N . LEU B 1 13 ? 23.453 3.566 -16.422 1 94.75 13 LEU B N 1
ATOM 2510 C CA . LEU B 1 13 ? 23.938 2.537 -15.508 1 94.75 13 LEU B CA 1
ATOM 2511 C C . LEU B 1 13 ? 23.078 1.282 -15.602 1 94.75 13 LEU B C 1
ATOM 2513 O O . LEU B 1 13 ? 23.594 0.17 -15.695 1 94.75 13 LEU B O 1
ATOM 2517 N N . LEU B 1 14 ? 21.75 1.466 -15.633 1 92.62 14 LEU B N 1
ATOM 2518 C CA . LEU B 1 14 ? 20.828 0.346 -15.664 1 92.62 14 LEU B CA 1
ATOM 2519 C C . LEU B 1 14 ? 20.938 -0.427 -16.969 1 92.62 14 LEU B C 1
ATOM 2521 O O . LEU B 1 14 ? 20.797 -1.651 -16.984 1 92.62 14 LEU B O 1
ATOM 2525 N N . ASN B 1 15 ? 21.297 0.276 -18.062 1 91.56 15 ASN B N 1
ATOM 2526 C CA . ASN B 1 15 ? 21.453 -0.359 -19.359 1 91.56 15 ASN B CA 1
ATOM 2527 C C . ASN B 1 15 ? 22.719 -1.224 -19.406 1 91.56 15 ASN B C 1
ATOM 2529 O O . ASN B 1 15 ? 22.859 -2.074 -20.297 1 91.56 15 ASN B O 1
ATOM 2533 N N . ARG B 1 16 ? 23.625 -1.052 -18.469 1 92.62 16 ARG B N 1
ATOM 2534 C CA . ARG B 1 16 ? 24.859 -1.821 -18.422 1 92.62 16 ARG B CA 1
ATOM 2535 C C . ARG B 1 16 ? 24.703 -3.051 -17.531 1 92.62 16 ARG B C 1
ATOM 2537 O O . ARG B 1 16 ? 25.609 -3.885 -17.469 1 92.62 16 ARG B O 1
ATOM 2544 N N . VAL B 1 17 ? 23.609 -3.125 -16.828 1 92.06 17 VAL B N 1
ATOM 2545 C CA . VAL B 1 17 ? 23.375 -4.25 -15.938 1 92.06 17 VAL B CA 1
ATOM 2546 C C . VAL B 1 17 ? 22.875 -5.453 -16.734 1 92.06 17 VAL B C 1
ATOM 2548 O O . VAL B 1 17 ? 22.109 -5.301 -17.688 1 92.06 17 VAL B O 1
ATOM 2551 N N . ASN B 1 18 ? 23.312 -6.645 -16.281 1 86.44 18 ASN B N 1
ATOM 2552 C CA . ASN B 1 18 ? 22.781 -7.871 -16.859 1 86.44 18 ASN B CA 1
ATOM 2553 C C . ASN B 1 18 ? 21.25 -7.918 -16.797 1 86.44 18 ASN B C 1
ATOM 2555 O O . ASN B 1 18 ? 20.672 -7.754 -15.719 1 86.44 18 ASN B O 1
ATOM 2559 N N . PRO B 1 19 ? 20.625 -8.094 -17.953 1 80.5 19 PRO B N 1
ATOM 2560 C CA . PRO B 1 19 ? 19.156 -8.102 -18 1 80.5 19 PRO B CA 1
ATOM 2561 C C . PRO B 1 19 ? 18.547 -9.086 -17 1 80.5 19 PRO B C 1
ATOM 2563 O O . PRO B 1 19 ? 17.469 -8.828 -16.453 1 80.5 19 PRO B O 1
ATOM 2566 N N . ARG B 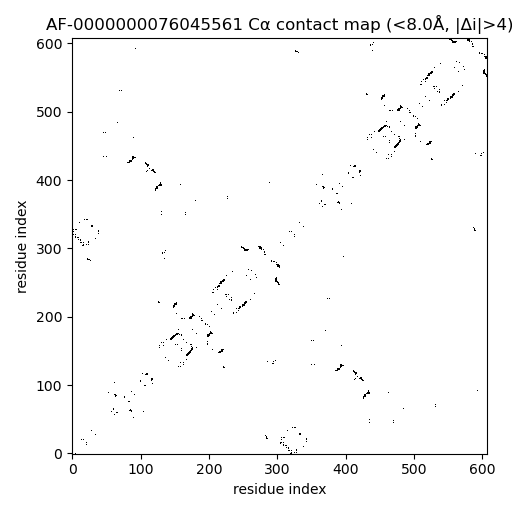1 20 ? 19.219 -10.078 -16.781 1 77.88 20 ARG B N 1
ATOM 2567 C CA . ARG B 1 20 ? 18.688 -11.094 -15.883 1 77.88 20 ARG B CA 1
ATOM 2568 C C . ARG B 1 20 ? 18.75 -10.617 -14.43 1 77.88 20 ARG B C 1
ATOM 2570 O O . ARG B 1 20 ? 18 -11.109 -13.578 1 77.88 20 ARG B O 1
ATOM 2577 N N . GLU B 1 21 ? 19.641 -9.672 -14.141 1 86.44 21 GLU B N 1
ATOM 2578 C CA . GLU B 1 21 ? 19.844 -9.18 -12.781 1 86.44 21 GLU B CA 1
ATOM 2579 C C . GLU B 1 21 ? 19.078 -7.883 -12.531 1 86.44 21 GLU B C 1
ATOM 2581 O O . GLU B 1 21 ? 18.953 -7.438 -11.391 1 86.44 21 GLU B O 1
ATOM 2586 N N . LEU B 1 22 ? 18.531 -7.348 -13.578 1 87.19 22 LEU B N 1
ATOM 2587 C CA . LEU B 1 22 ? 17.922 -6.027 -13.508 1 87.19 22 LEU B CA 1
ATOM 2588 C C . LEU B 1 22 ? 16.719 -6.039 -12.562 1 87.19 22 LEU B C 1
ATOM 2590 O O . LEU B 1 22 ? 16.562 -5.129 -11.742 1 87.19 22 LEU B O 1
ATOM 2594 N N . PRO B 1 23 ? 15.906 -7.098 -12.594 1 84.62 23 PRO B N 1
ATOM 2595 C CA . PRO B 1 23 ? 14.773 -7.129 -11.664 1 84.62 23 PRO B CA 1
ATOM 2596 C C . PRO B 1 23 ? 15.211 -7.098 -10.203 1 84.62 23 PRO B C 1
ATOM 2598 O O . PRO B 1 23 ? 14.562 -6.461 -9.367 1 84.62 23 PRO B O 1
ATOM 2601 N N . LYS B 1 24 ? 16.281 -7.695 -9.914 1 87.56 24 LYS B N 1
ATOM 2602 C CA . LYS B 1 24 ? 16.812 -7.715 -8.562 1 87.56 24 LYS B CA 1
ATOM 2603 C C . LYS B 1 24 ? 17.297 -6.328 -8.141 1 87.56 24 LYS B C 1
ATOM 2605 O O . LYS B 1 24 ? 17.047 -5.887 -7.02 1 87.56 24 LYS B O 1
ATOM 2610 N N . LEU B 1 25 ? 17.953 -5.68 -9.062 1 89.88 25 LEU B N 1
ATOM 2611 C CA . LEU B 1 25 ? 18.438 -4.332 -8.781 1 89.88 25 LEU B CA 1
ATOM 2612 C C . LEU B 1 25 ? 17.281 -3.363 -8.578 1 89.88 25 LEU B C 1
ATOM 2614 O O . LEU B 1 25 ? 17.297 -2.555 -7.645 1 89.88 25 LEU B O 1
ATOM 26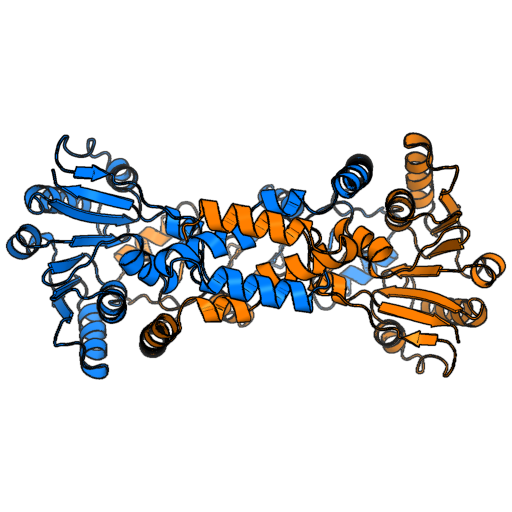18 N N . LEU B 1 26 ? 16.328 -3.463 -9.43 1 86.88 26 LEU B N 1
ATOM 2619 C CA . LEU B 1 26 ? 15.164 -2.586 -9.328 1 86.88 26 LEU B CA 1
ATOM 2620 C C . LEU B 1 26 ? 14.422 -2.807 -8.016 1 86.88 26 LEU B C 1
ATOM 2622 O O . LEU B 1 26 ? 13.945 -1.854 -7.395 1 86.88 26 LEU B O 1
ATOM 2626 N N . HIS B 1 27 ? 14.328 -4.031 -7.582 1 87.75 27 HIS B N 1
ATOM 2627 C CA . HIS B 1 27 ? 13.75 -4.332 -6.281 1 87.75 27 HIS B CA 1
ATOM 2628 C C . HIS B 1 27 ? 14.508 -3.633 -5.16 1 87.75 27 HIS B C 1
ATOM 2630 O O . HIS B 1 27 ? 13.898 -3 -4.293 1 87.75 27 HIS B O 1
ATOM 2636 N N . TRP B 1 28 ? 15.766 -3.709 -5.227 1 88.44 28 TRP B N 1
ATOM 2637 C CA . TRP B 1 28 ? 16.625 -3.07 -4.23 1 88.44 28 TRP B CA 1
ATOM 2638 C C . TRP B 1 28 ? 16.438 -1.557 -4.246 1 88.44 28 TRP B C 1
ATOM 2640 O O . TRP B 1 28 ? 16.312 -0.93 -3.189 1 88.44 28 TRP B O 1
ATOM 2650 N N . MET B 1 29 ? 16.375 -0.993 -5.434 1 88.06 29 MET B N 1
ATOM 2651 C CA . MET B 1 29 ? 16.203 0.448 -5.594 1 88.06 29 MET B CA 1
ATOM 2652 C C . MET B 1 29 ? 14.898 0.916 -4.973 1 88.06 29 MET B C 1
ATOM 2654 O O . MET B 1 29 ? 14.844 1.988 -4.367 1 88.06 29 MET B O 1
ATOM 2658 N N . ARG B 1 30 ? 13.898 0.072 -5.051 1 85.62 30 ARG B N 1
ATOM 2659 C CA . ARG B 1 30 ? 12.555 0.515 -4.68 1 85.62 30 ARG B CA 1
ATOM 2660 C C . ARG B 1 30 ? 12.266 0.203 -3.215 1 85.62 30 ARG B C 1
ATOM 2662 O O . ARG B 1 30 ? 11.398 0.833 -2.602 1 85.62 30 ARG B O 1
ATOM 2669 N N . ASN B 1 31 ? 13.07 -0.706 -2.609 1 82.75 31 ASN B N 1
ATOM 2670 C CA . ASN B 1 31 ? 12.664 -1.171 -1.29 1 82.75 31 ASN B CA 1
ATOM 2671 C C . ASN B 1 31 ? 13.797 -1.061 -0.278 1 82.75 31 ASN B C 1
ATOM 2673 O O . ASN B 1 31 ? 13.609 -1.341 0.908 1 82.75 31 ASN B O 1
ATOM 2677 N N . SER B 1 32 ? 14.945 -0.666 -0.633 1 82.69 32 SER B N 1
ATOM 2678 C CA . SER B 1 32 ? 16.125 -0.742 0.226 1 82.69 32 SER B CA 1
ATOM 2679 C C . SER B 1 32 ? 16.109 0.362 1.278 1 82.69 32 SER B C 1
ATOM 2681 O O . SER B 1 32 ? 15.961 1.54 0.949 1 82.69 32 SER B O 1
ATOM 2683 N N . ASP B 1 33 ? 16.297 -0.022 2.48 1 81.19 33 ASP B N 1
ATOM 2684 C CA . ASP B 1 33 ? 16.453 0.922 3.58 1 81.19 33 ASP B CA 1
ATOM 2685 C C . ASP B 1 33 ? 17.812 1.63 3.496 1 81.19 33 ASP B C 1
ATOM 2687 O O . ASP B 1 33 ? 17.969 2.746 3.994 1 81.19 33 ASP B O 1
ATOM 2691 N N . GLU B 1 34 ? 18.75 0.962 2.852 1 81.88 34 GLU B N 1
ATOM 2692 C CA . GLU B 1 34 ? 20.094 1.527 2.697 1 81.88 34 GLU B CA 1
ATOM 2693 C C . GLU B 1 34 ? 20.047 2.859 1.953 1 81.88 34 GLU B C 1
ATOM 2695 O O . GLU B 1 34 ? 20.766 3.791 2.291 1 81.88 34 GLU B O 1
ATOM 2700 N N . LEU B 1 35 ? 19.203 2.922 0.953 1 84.81 35 LEU B N 1
ATOM 2701 C CA . LEU B 1 35 ? 19.094 4.145 0.166 1 84.81 35 LEU B CA 1
ATOM 2702 C C . LEU B 1 35 ? 18.406 5.242 0.961 1 84.81 35 LEU B C 1
ATOM 2704 O O . LEU B 1 35 ? 18.688 6.426 0.783 1 84.81 35 LEU B O 1
ATOM 2708 N N . ASP B 1 36 ? 17.547 4.832 1.879 1 78.81 36 ASP B N 1
ATOM 2709 C CA . ASP B 1 36 ? 16.859 5.785 2.754 1 78.81 36 ASP B CA 1
ATOM 2710 C C . ASP B 1 36 ? 17.859 6.488 3.676 1 78.81 36 ASP B C 1
ATOM 2712 O O . ASP B 1 36 ? 17.656 7.645 4.051 1 78.81 36 ASP B O 1
ATOM 2716 N N . GLN B 1 37 ? 18.891 5.77 4 1 78.31 37 GLN B N 1
ATOM 2717 C CA . GLN B 1 37 ? 19.891 6.293 4.922 1 78.31 37 GLN B CA 1
ATOM 2718 C C . GLN B 1 37 ? 20.688 7.43 4.281 1 78.31 37 GLN B C 1
ATOM 2720 O O . GLN B 1 37 ? 21.312 8.219 4.98 1 78.31 37 GLN B O 1
ATOM 2725 N N . LEU B 1 38 ? 20.688 7.453 2.949 1 78.12 38 LEU B N 1
ATOM 2726 C CA . LEU B 1 38 ? 21.406 8.516 2.252 1 78.12 38 LEU B CA 1
ATOM 2727 C C . LEU B 1 38 ? 20.719 9.859 2.455 1 78.12 38 LEU B C 1
ATOM 2729 O O . LEU B 1 38 ? 21.344 10.914 2.279 1 78.12 38 LEU B O 1
ATOM 2733 N N . LEU B 1 39 ? 19.484 9.836 2.424 1 69.75 39 LEU B N 1
ATOM 2734 C CA . LEU B 1 39 ? 18.766 11.094 2.643 1 69.75 39 LEU B CA 1
ATOM 2735 C C . LEU B 1 39 ? 19.203 11.742 3.953 1 69.75 39 LEU B C 1
ATOM 2737 O O . LEU B 1 39 ? 19.312 12.969 4.035 1 69.75 39 LEU B O 1
ATOM 2741 N N . SER B 1 40 ? 18.969 11.289 5.207 1 60.22 40 SER B N 1
ATOM 2742 C CA . SER B 1 40 ? 18.844 12.203 6.344 1 60.22 40 SER B CA 1
ATOM 2743 C C . SER B 1 40 ? 19.891 11.883 7.414 1 60.22 40 SER B C 1
ATOM 2745 O O . SER B 1 40 ? 19.609 11.109 8.336 1 60.22 40 SER B O 1
ATOM 2747 N N . ASP B 1 41 ? 21.188 11.797 7.215 1 58.34 41 ASP B N 1
ATOM 2748 C CA . ASP B 1 41 ? 21.719 11.664 8.562 1 58.34 41 ASP B CA 1
ATOM 2749 C C . ASP B 1 41 ? 21.094 12.68 9.508 1 58.34 41 ASP B C 1
ATOM 2751 O O . ASP B 1 41 ? 20.594 12.312 10.578 1 58.34 41 ASP B O 1
ATOM 2755 N N . ASN B 1 42 ? 21.109 14.039 9.188 1 60.59 42 ASN B N 1
ATOM 2756 C CA . ASN B 1 42 ? 20.562 15.055 10.078 1 60.59 42 ASN B CA 1
ATOM 2757 C C . ASN B 1 42 ? 19.047 14.984 10.148 1 60.59 42 ASN B C 1
ATOM 2759 O O . ASN B 1 42 ? 18.453 15.156 11.219 1 60.59 42 ASN B O 1
ATOM 2763 N N . ASN B 1 43 ? 18.453 14.523 9.094 1 66.62 43 ASN B N 1
ATOM 2764 C CA . ASN B 1 43 ? 16.984 14.469 9.039 1 66.62 43 ASN B CA 1
ATOM 2765 C C . ASN B 1 43 ? 16.438 13.336 9.891 1 66.62 43 ASN B C 1
ATOM 2767 O O . ASN B 1 43 ? 15.367 13.469 10.5 1 66.62 43 ASN B O 1
ATOM 2771 N N . ASN B 1 44 ? 17.25 12.469 10.109 1 73.94 44 ASN B N 1
ATOM 2772 C CA . ASN B 1 44 ? 16.797 11.352 10.922 1 73.94 44 ASN B CA 1
ATOM 2773 C C . ASN B 1 44 ? 16.719 11.727 12.398 1 73.94 44 ASN B C 1
ATOM 2775 O O . ASN B 1 44 ? 15.758 11.359 13.086 1 73.94 44 ASN B O 1
ATOM 2779 N N . ASN B 1 45 ? 17.672 12.523 12.812 1 79.69 45 ASN B N 1
ATOM 2780 C CA . ASN B 1 45 ? 17.641 12.961 14.203 1 79.69 45 ASN B CA 1
ATOM 2781 C C . ASN B 1 45 ? 16.469 13.898 14.477 1 79.69 45 ASN B C 1
ATOM 2783 O O . ASN B 1 45 ? 15.836 13.82 15.531 1 79.69 45 ASN B O 1
ATOM 2787 N N . ASN B 1 46 ? 16.281 14.766 13.523 1 86.88 46 ASN B N 1
ATOM 2788 C CA . ASN B 1 46 ? 15.156 15.695 13.664 1 86.88 46 ASN B CA 1
ATOM 2789 C C . ASN B 1 46 ? 13.82 14.961 13.727 1 86.88 46 ASN B C 1
ATOM 2791 O O . ASN B 1 46 ? 12.961 15.305 14.539 1 86.88 46 ASN B O 1
ATOM 2795 N N . LYS B 1 47 ? 13.719 13.984 13.109 1 89.31 47 LYS B N 1
ATOM 2796 C CA . LYS B 1 47 ? 12.484 13.211 13.102 1 89.31 47 LYS B CA 1
ATOM 2797 C C . LYS B 1 47 ? 12.281 12.484 14.43 1 89.31 47 LYS B C 1
ATOM 2799 O O . LYS B 1 47 ? 11.148 12.297 14.875 1 89.31 47 LYS B O 1
ATOM 2804 N N . VAL B 1 48 ? 13.43 12.141 14.992 1 90.62 48 VAL B N 1
ATOM 2805 C CA . VAL B 1 48 ? 13.359 11.414 16.266 1 90.62 48 VAL B CA 1
ATOM 2806 C C . VAL B 1 48 ? 12.734 12.305 17.328 1 90.62 48 VAL B C 1
ATOM 2808 O O . VAL B 1 48 ? 11.938 11.836 18.141 1 90.62 48 VAL B O 1
ATOM 2811 N N . ILE B 1 49 ? 13.062 13.586 17.359 1 94.06 49 ILE B N 1
ATOM 2812 C CA . ILE B 1 49 ? 12.5 14.539 18.312 1 94.06 49 ILE B CA 1
ATOM 2813 C C . ILE B 1 49 ? 10.984 14.617 18.141 1 94.06 49 ILE B C 1
ATOM 2815 O O . ILE B 1 49 ? 10.234 14.547 19.109 1 94.06 49 ILE B O 1
ATOM 2819 N N . LEU B 1 50 ? 10.586 14.695 16.891 1 96.12 50 LEU B N 1
ATOM 2820 C CA . LEU B 1 50 ? 9.156 14.789 16.609 1 96.12 50 LEU B CA 1
ATOM 2821 C C . LEU B 1 50 ? 8.438 13.508 17.016 1 96.12 50 LEU B C 1
ATOM 2823 O O . LEU B 1 50 ? 7.332 13.555 17.562 1 96.12 50 LEU B O 1
ATOM 2827 N N . ARG B 1 51 ? 9.078 12.406 16.828 1 94.31 51 ARG B N 1
ATOM 2828 C CA . ARG B 1 51 ? 8.484 11.125 17.203 1 94.31 51 ARG B CA 1
ATOM 2829 C C . ARG B 1 51 ? 8.344 11.023 18.719 1 94.31 51 ARG B C 1
ATOM 2831 O O . ARG B 1 51 ? 7.344 10.5 19.219 1 94.31 51 ARG B O 1
ATOM 2838 N N . ASN B 1 52 ? 9.352 11.523 19.391 1 96.44 52 ASN B N 1
ATOM 2839 C CA . ASN B 1 52 ? 9.273 11.539 20.844 1 96.44 52 ASN B CA 1
ATOM 2840 C C . ASN B 1 52 ? 8.125 12.414 21.344 1 96.44 52 ASN B C 1
ATOM 2842 O O . ASN B 1 52 ? 7.395 12.039 22.25 1 96.44 52 ASN B O 1
ATOM 2846 N N . ILE B 1 53 ? 7.98 13.508 20.781 1 97.56 53 ILE B N 1
ATOM 2847 C CA . ILE B 1 53 ? 6.895 14.414 21.141 1 97.56 53 ILE B CA 1
ATOM 2848 C C . ILE B 1 53 ? 5.551 13.75 20.844 1 97.56 53 ILE B C 1
ATOM 2850 O O . ILE B 1 53 ? 4.637 13.789 21.672 1 97.56 53 ILE B O 1
ATOM 2854 N N . SER B 1 54 ? 5.461 13.141 19.672 1 97.12 54 SER B N 1
ATOM 2855 C CA . SER B 1 54 ? 4.254 12.422 19.281 1 97.12 54 SER B CA 1
ATOM 2856 C C . SER B 1 54 ? 3.895 11.352 20.312 1 97.12 54 SER B C 1
ATOM 2858 O O . SER B 1 54 ? 2.732 11.227 20.703 1 97.12 54 SER B O 1
ATOM 2860 N N . ASP B 1 55 ? 4.895 10.641 20.781 1 95.81 55 ASP B N 1
ATOM 2861 C CA . ASP B 1 55 ? 4.684 9.594 21.781 1 95.81 55 ASP B CA 1
ATOM 2862 C C . ASP B 1 55 ? 4.145 10.172 23.078 1 95.81 55 ASP B C 1
ATOM 2864 O O . ASP B 1 55 ? 3.215 9.625 23.672 1 95.81 55 ASP B O 1
ATOM 2868 N N . ASP B 1 56 ? 4.723 11.242 23.453 1 96.69 56 ASP B N 1
ATOM 2869 C CA . ASP B 1 56 ? 4.289 11.891 24.688 1 96.69 56 ASP B CA 1
ATOM 2870 C C . ASP B 1 56 ? 2.855 12.398 24.578 1 96.69 56 ASP B C 1
ATOM 2872 O O . ASP B 1 56 ? 2.064 12.258 25.5 1 96.69 56 ASP B O 1
ATOM 2876 N N . LEU B 1 57 ? 2.547 12.961 23.469 1 97.19 57 LEU B N 1
ATOM 2877 C CA . LEU B 1 57 ? 1.209 13.492 23.25 1 97.19 57 LEU B CA 1
ATOM 2878 C C . LEU B 1 57 ? 0.174 12.375 23.219 1 97.19 57 LEU B C 1
ATOM 2880 O O . LEU B 1 57 ? -0.929 12.523 23.734 1 97.19 57 LEU B O 1
ATOM 2884 N N . ARG B 1 58 ? 0.524 11.289 22.594 1 94.38 58 ARG B N 1
ATOM 2885 C CA . ARG B 1 58 ? -0.395 10.164 22.5 1 94.38 58 ARG B CA 1
ATOM 2886 C C . ARG B 1 58 ? -0.801 9.672 23.891 1 94.38 58 ARG B C 1
ATOM 2888 O O . ARG B 1 58 ? -1.945 9.258 24.094 1 94.38 58 ARG B O 1
ATOM 2895 N N . ALA B 1 59 ? 0.119 9.734 24.797 1 93.06 59 ALA B N 1
ATOM 2896 C CA . ALA B 1 59 ? -0.141 9.281 26.156 1 93.06 59 ALA B CA 1
ATOM 2897 C C . ALA B 1 59 ? -1.131 10.203 26.875 1 93.06 59 ALA B C 1
ATOM 2899 O O . ALA B 1 59 ? -1.818 9.781 27.797 1 93.06 59 ALA B O 1
ATOM 2900 N N . SER B 1 60 ? -1.279 11.445 26.391 1 93.38 60 SER B N 1
ATOM 2901 C CA . SER B 1 60 ? -2.082 12.453 27.078 1 93.38 60 SER B CA 1
ATOM 2902 C C . SER B 1 60 ? -3.432 12.648 26.391 1 93.38 60 SER B C 1
ATOM 2904 O O . SER B 1 60 ? -4.23 13.492 26.812 1 93.38 60 SER B O 1
ATOM 2906 N N . LEU B 1 61 ? -3.73 11.914 25.328 1 94.31 61 LEU B N 1
ATOM 2907 C CA . LEU B 1 61 ? -4.945 12.109 24.547 1 94.31 61 LEU B CA 1
ATOM 2908 C C . LEU B 1 61 ? -5.684 10.789 24.344 1 94.31 61 LEU B C 1
ATOM 2910 O O . LEU B 1 61 ? -5.074 9.719 24.391 1 94.31 61 LEU B O 1
ATOM 2914 N N . PRO B 1 62 ? -7.02 10.906 24.156 1 91.88 62 PRO B N 1
ATOM 2915 C CA . PRO B 1 62 ? -7.723 9.703 23.703 1 91.88 62 PRO B CA 1
ATOM 2916 C C . PRO B 1 62 ? -7.25 9.234 22.328 1 91.88 62 PRO B C 1
ATOM 2918 O O . PRO B 1 62 ? -6.594 9.984 21.609 1 91.88 62 PRO B O 1
ATOM 2921 N N . PRO B 1 63 ? -7.57 7.996 21.938 1 90.12 63 PRO B N 1
ATOM 2922 C CA . PRO B 1 63 ? -7.09 7.445 20.672 1 90.12 63 PRO B CA 1
ATOM 2923 C C . PRO B 1 63 ? -7.508 8.289 19.469 1 90.12 63 PRO B C 1
ATOM 2925 O O . PRO B 1 63 ? -6.789 8.336 18.469 1 90.12 63 PRO B O 1
ATOM 2928 N N . ASN B 1 64 ? -8.609 8.969 19.547 1 90.94 64 ASN B N 1
ATOM 2929 C CA . ASN B 1 64 ? -9.055 9.773 18.422 1 90.94 64 ASN B CA 1
ATOM 2930 C C . ASN B 1 64 ? -8.43 11.164 18.438 1 90.94 64 ASN B C 1
ATOM 2932 O O . ASN B 1 64 ? -8.695 11.977 17.547 1 90.94 64 ASN B O 1
ATOM 2936 N N . ALA B 1 65 ? -7.68 11.5 19.469 1 92.44 65 ALA B N 1
ATOM 2937 C CA . ALA B 1 65 ? -6.91 12.734 19.609 1 92.44 65 ALA B CA 1
ATOM 2938 C C . ALA B 1 65 ? -7.832 13.945 19.688 1 92.44 65 ALA B C 1
ATOM 2940 O O . ALA B 1 65 ? -7.508 15.023 19.172 1 92.44 65 ALA B O 1
ATOM 2941 N N . MET B 1 66 ? -8.992 13.75 20.281 1 92.62 66 MET B N 1
ATO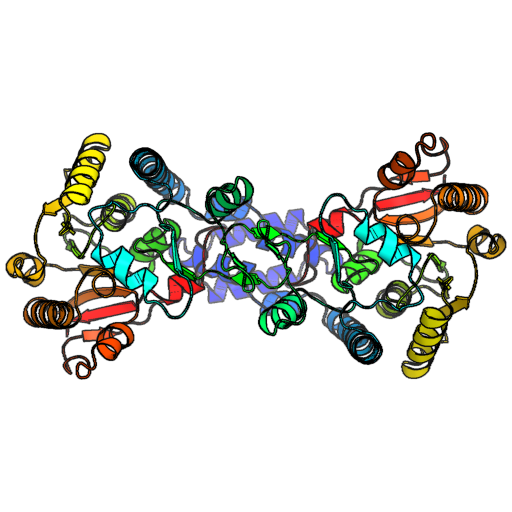M 2942 C CA . MET B 1 66 ? -9.945 14.844 20.438 1 92.62 66 MET B CA 1
ATOM 2943 C C . MET B 1 66 ? -10.328 15.016 21.906 1 92.62 66 MET B C 1
ATOM 2945 O O . MET B 1 66 ? -10.5 14.031 22.625 1 92.62 66 MET B O 1
ATOM 2949 N N . PHE B 1 67 ? -10.414 16.266 22.297 1 91.62 67 PHE B N 1
ATOM 2950 C CA . PHE B 1 67 ? -10.93 16.562 23.625 1 91.62 67 PHE B CA 1
ATOM 2951 C C . PHE B 1 67 ? -12.453 16.688 23.594 1 91.62 67 PHE B C 1
ATOM 2953 O O . PHE B 1 67 ? -13.039 17.031 22.578 1 91.62 67 PHE B O 1
ATOM 2960 N N . PRO B 1 68 ? -13.039 16.422 24.734 1 88.94 68 PRO B N 1
ATOM 2961 C CA . PRO B 1 68 ? -14.492 16.594 24.828 1 88.94 68 PRO B CA 1
ATOM 2962 C C . PRO B 1 68 ? -14.938 18.016 24.516 1 88.94 68 PRO B C 1
ATOM 2964 O O . PRO B 1 68 ? -16.062 18.219 24.062 1 88.94 68 PRO B O 1
ATOM 2967 N N . SER B 1 69 ? -14.047 18.953 24.703 1 87.19 69 SER B N 1
ATOM 2968 C CA . SER B 1 69 ? -14.367 20.359 24.469 1 87.19 69 SER B CA 1
ATOM 2969 C C . SER B 1 69 ? -14.562 20.641 22.984 1 87.19 69 SER B C 1
ATOM 2971 O O . SER B 1 69 ? -15.109 21.688 22.625 1 87.19 69 SER B O 1
ATOM 2973 N N . GLU B 1 70 ? -14.141 19.719 22.094 1 89.25 70 GLU B N 1
ATOM 2974 C CA . GLU B 1 70 ? -14.289 19.891 20.656 1 89.25 70 GLU B CA 1
ATOM 2975 C C . GLU B 1 70 ? -15.656 19.422 20.172 1 89.25 70 GLU B C 1
ATOM 2977 O O . GLU B 1 70 ? -15.758 18.656 19.219 1 89.25 70 GLU B O 1
ATOM 2982 N N . SER B 1 71 ? -16.672 19.938 20.781 1 87.69 71 SER B N 1
ATOM 2983 C CA . SER B 1 71 ? -18.047 19.5 20.531 1 87.69 71 SER B CA 1
ATOM 2984 C C . SER B 1 71 ? -18.484 19.859 19.109 1 87.69 71 SER B C 1
ATOM 2986 O O . SER B 1 71 ? -19.172 19.078 18.438 1 87.69 71 SER B O 1
ATOM 2988 N N . THR B 1 72 ? -18.078 21.047 18.672 1 87.94 72 THR B N 1
ATOM 2989 C CA . THR B 1 72 ? -18.453 21.469 17.328 1 87.94 72 THR B CA 1
ATOM 2990 C C . THR B 1 72 ? -17.859 20.547 16.281 1 87.94 72 THR B C 1
ATOM 2992 O O . THR B 1 72 ? -18.531 20.156 15.328 1 87.94 72 THR B O 1
ATOM 2995 N N . ALA B 1 73 ? -16.625 20.219 16.453 1 88.38 73 ALA B N 1
ATOM 2996 C CA . ALA B 1 73 ? -15.945 19.328 15.531 1 88.38 73 ALA B CA 1
ATOM 2997 C C . ALA B 1 73 ? -16.625 17.953 15.484 1 88.38 73 ALA B C 1
ATOM 2999 O O . ALA B 1 73 ? -16.828 17.391 14.406 1 88.38 73 ALA B O 1
ATOM 3000 N N . HIS B 1 74 ? -16.984 17.469 16.609 1 88.44 74 HIS B N 1
ATOM 3001 C CA . HIS B 1 74 ? -17.688 16.188 16.688 1 88.44 74 HIS B CA 1
ATOM 3002 C C . HIS B 1 74 ? -19 16.234 15.922 1 88.44 74 HIS B C 1
ATOM 3004 O O . HIS B 1 74 ? -19.328 15.312 15.172 1 88.44 74 HIS B O 1
ATOM 3010 N N . CYS B 1 75 ? -19.734 17.281 16.188 1 90 75 CYS B N 1
ATOM 3011 C CA . CYS B 1 75 ? -21.031 17.453 15.555 1 90 75 CYS B CA 1
ATOM 3012 C C . CYS B 1 75 ? -20.906 17.516 14.039 1 90 75 CYS B C 1
ATOM 3014 O O . CYS B 1 75 ? -21.672 16.891 13.312 1 90 75 CYS B O 1
ATOM 3016 N N . LYS B 1 76 ? -19.953 18.219 13.586 1 89.19 76 LYS B N 1
ATOM 3017 C CA . LYS B 1 76 ? -19.75 18.391 12.148 1 89.19 76 LYS B CA 1
ATOM 3018 C C . LYS B 1 76 ? -19.328 17.078 11.5 1 89.19 76 LYS B C 1
ATOM 3020 O O . LYS B 1 76 ? -19.734 16.766 10.375 1 89.19 76 LYS B O 1
ATOM 3025 N N . MET B 1 77 ? -18.516 16.344 12.164 1 88.75 77 MET B N 1
ATOM 3026 C CA . MET B 1 77 ? -18.078 15.055 11.648 1 88.75 77 MET B CA 1
ATOM 3027 C C . MET B 1 77 ? -19.266 14.109 11.5 1 88.75 77 MET B C 1
ATOM 3029 O O . MET B 1 77 ? -19.328 13.336 10.531 1 88.75 77 MET B O 1
ATOM 3033 N N . GLN B 1 78 ? -20.188 14.211 12.398 1 87.62 78 GLN B N 1
ATOM 3034 C CA . GLN B 1 78 ? -21.375 13.352 12.375 1 87.62 78 GLN B CA 1
ATOM 3035 C C . GLN B 1 78 ? -22.297 13.734 11.227 1 87.62 78 GLN B C 1
ATOM 3037 O O . GLN B 1 78 ? -23.141 12.93 10.805 1 87.62 78 GLN B O 1
ATOM 3042 N N . GLN B 1 79 ? -22.094 14.969 10.734 1 86.94 79 GLN B N 1
ATOM 3043 C CA . GLN B 1 79 ? -22.984 15.461 9.68 1 86.94 79 GLN B CA 1
ATOM 3044 C C . GLN B 1 79 ? -22.406 15.164 8.297 1 86.94 79 GLN B C 1
ATOM 3046 O O . GLN B 1 79 ? -23.062 15.398 7.281 1 86.94 79 GLN B O 1
ATOM 3051 N N . CYS B 1 80 ? -21.266 14.641 8.289 1 86.69 80 CYS B N 1
ATOM 3052 C CA . CYS B 1 80 ? -20.672 14.312 7.004 1 86.69 80 CYS B CA 1
ATOM 3053 C C . CYS B 1 80 ? -21.484 13.242 6.281 1 86.69 80 CYS B C 1
ATOM 3055 O O . CYS B 1 80 ? -22.094 12.383 6.918 1 86.69 80 CYS B O 1
ATOM 3057 N N . SER B 1 81 ? -21.453 13.344 4.941 1 84.69 81 SER B N 1
ATOM 3058 C CA . SER B 1 81 ? -22.203 12.391 4.129 1 84.69 81 SER B CA 1
ATOM 3059 C C . SER B 1 81 ? -21.688 10.969 4.316 1 84.69 81 SER B C 1
ATOM 3061 O O . SER B 1 81 ? -22.469 10.016 4.375 1 84.69 81 SER B O 1
ATOM 3063 N N . ARG B 1 82 ? -20.438 10.883 4.531 1 86.81 82 ARG B N 1
ATOM 3064 C CA . ARG B 1 82 ? -19.797 9.609 4.805 1 86.81 82 ARG B CA 1
ATOM 3065 C C . ARG B 1 82 ? -19.297 9.547 6.242 1 86.81 82 ARG B C 1
ATOM 3067 O O . ARG B 1 82 ? -18.781 10.531 6.773 1 86.81 82 ARG B O 1
ATOM 3074 N N . PRO B 1 83 ? -19.578 8.312 6.785 1 90.38 83 PRO B N 1
ATOM 3075 C CA . PRO B 1 83 ? -19.062 8.195 8.148 1 90.38 83 PRO B CA 1
ATOM 3076 C C . PRO B 1 83 ? -17.562 8.516 8.234 1 90.38 83 PRO B C 1
ATOM 3078 O O . PRO B 1 83 ? -16.766 7.988 7.457 1 90.38 83 PRO B O 1
ATOM 3081 N N . THR B 1 84 ? -17.234 9.406 9.172 1 92.38 84 THR B N 1
ATOM 3082 C CA . THR B 1 84 ? -15.891 9.953 9.266 1 92.38 84 THR B CA 1
ATOM 3083 C C . THR B 1 84 ? -15.336 9.781 10.68 1 92.38 84 THR B C 1
ATOM 3085 O O . THR B 1 84 ? -16.062 9.961 11.656 1 92.38 84 THR B O 1
ATOM 3088 N N . VAL B 1 85 ? -14.086 9.328 10.703 1 92.38 85 VAL B N 1
ATOM 3089 C CA . VAL B 1 85 ? -13.406 9.195 11.992 1 92.38 85 VAL B CA 1
ATOM 3090 C C . VAL B 1 85 ? -12.148 10.062 11.992 1 92.38 85 VAL B C 1
ATOM 3092 O O . VAL B 1 85 ? -11.523 10.281 10.953 1 92.38 85 VAL B O 1
ATOM 3095 N N . HIS B 1 86 ? -11.891 10.578 13.195 1 93.62 86 HIS B N 1
ATOM 3096 C CA . HIS B 1 86 ? -10.703 11.414 13.328 1 93.62 86 HIS B CA 1
ATOM 3097 C C . HIS B 1 86 ? -9.484 10.578 13.719 1 93.62 86 HIS B C 1
ATOM 3099 O O . HIS B 1 86 ? -9.523 9.836 14.703 1 93.62 86 HIS B O 1
ATOM 3105 N N . VAL B 1 87 ? -8.414 10.633 12.938 1 93.94 87 VAL B N 1
ATOM 3106 C CA . VAL B 1 87 ? -7.109 10.039 13.203 1 93.94 87 VAL B CA 1
ATOM 3107 C C . VAL B 1 87 ? -6.012 11.07 12.984 1 93.94 87 VAL B C 1
ATOM 3109 O O . VAL B 1 87 ? -5.719 11.445 11.844 1 93.94 87 VAL B O 1
ATOM 3112 N N . ASP B 1 88 ? -5.418 11.438 14.016 1 95.81 88 ASP B N 1
ATOM 3113 C CA . ASP B 1 88 ? -4.434 12.516 13.922 1 95.81 88 ASP B CA 1
ATOM 3114 C C . ASP B 1 88 ? -3.154 12.031 13.242 1 95.81 88 ASP B C 1
ATOM 3116 O O . ASP B 1 88 ? -2.459 11.156 13.766 1 95.81 88 ASP B O 1
ATOM 3120 N N . SER B 1 89 ? -2.787 12.641 12.195 1 95.25 89 SER B N 1
ATOM 3121 C CA . SER B 1 89 ? -1.683 12.18 11.359 1 95.25 89 SER B CA 1
ATOM 3122 C C . SER B 1 89 ? -0.337 12.43 12.031 1 95.25 89 SER B C 1
ATOM 3124 O O . SER B 1 89 ? 0.67 11.82 11.664 1 95.25 89 SER B O 1
ATOM 3126 N N . PHE B 1 90 ? -0.268 13.367 12.977 1 96.94 90 PHE B N 1
ATOM 3127 C CA . PHE B 1 90 ? 0.974 13.594 13.703 1 96.94 90 PHE B CA 1
ATOM 3128 C C . PHE B 1 90 ? 1.208 12.5 14.734 1 96.94 90 PHE B C 1
ATOM 3130 O O . PHE B 1 90 ? 2.352 12.117 14.992 1 96.94 90 PHE B O 1
ATOM 3137 N N . LEU B 1 91 ? 0.092 12.07 15.25 1 96.81 91 LEU B N 1
ATOM 3138 C CA . LEU B 1 91 ? 0.174 11.109 16.344 1 96.81 91 LEU B CA 1
ATOM 3139 C C . LEU B 1 91 ? 0.318 9.688 15.82 1 96.81 91 LEU B C 1
ATOM 3141 O O . LEU B 1 91 ? 0.933 8.836 16.469 1 96.81 91 LEU B O 1
ATOM 3145 N N . TYR B 1 92 ? -0.318 9.43 14.664 1 94.94 92 TYR B N 1
ATOM 3146 C CA . TYR B 1 92 ? -0.378 8.055 14.203 1 94.94 92 TYR B CA 1
ATOM 3147 C C . TYR B 1 92 ? 0.078 7.941 12.75 1 94.94 92 TYR B C 1
ATOM 3149 O O . TYR B 1 92 ? -0.464 8.609 11.875 1 94.94 92 TYR B O 1
ATOM 3157 N N . ASP B 1 93 ? 1.081 7.148 12.531 1 91.94 93 ASP B N 1
ATOM 3158 C CA . ASP B 1 93 ? 1.416 6.793 11.156 1 91.94 93 ASP B CA 1
ATOM 3159 C C . ASP B 1 93 ? 0.61 5.582 10.688 1 91.94 93 ASP B C 1
ATOM 3161 O O . ASP B 1 93 ? -0.213 5.051 11.438 1 91.94 93 ASP B O 1
ATOM 3165 N N . GLU B 1 94 ? 0.812 5.164 9.531 1 89.5 94 GLU B N 1
ATOM 3166 C CA . GLU B 1 94 ? -0.008 4.113 8.938 1 89.5 94 GLU B CA 1
ATOM 3167 C C . GLU B 1 94 ? 0.155 2.795 9.688 1 89.5 94 GLU B C 1
ATOM 3169 O O . GLU B 1 94 ? -0.816 2.061 9.883 1 89.5 94 GLU B O 1
ATOM 3174 N N . ASP B 1 95 ? 1.329 2.443 10.055 1 89.56 95 ASP B N 1
ATOM 3175 C CA . ASP B 1 95 ? 1.577 1.208 10.789 1 89.56 95 ASP B CA 1
ATOM 3176 C C . ASP B 1 95 ? 0.869 1.225 12.141 1 89.56 95 ASP B C 1
ATOM 3178 O O . ASP B 1 95 ? 0.34 0.203 12.586 1 89.56 95 ASP B O 1
ATOM 3182 N N . GLN B 1 96 ? 0.917 2.346 12.734 1 91.44 96 GLN B N 1
ATOM 3183 C CA . GLN B 1 96 ? 0.257 2.486 14.023 1 91.44 96 GLN B CA 1
ATOM 3184 C C . GLN B 1 96 ? -1.258 2.363 13.883 1 91.44 96 GLN B C 1
ATOM 3186 O O . GLN B 1 96 ? -1.915 1.738 14.719 1 91.44 96 GLN B O 1
ATOM 3191 N N . VAL B 1 97 ? -1.795 2.992 12.867 1 92.06 97 VAL B N 1
ATOM 3192 C CA . VAL B 1 97 ? -3.227 2.875 12.609 1 92.06 97 VAL B CA 1
ATOM 3193 C C . VAL B 1 97 ? -3.59 1.414 12.359 1 92.06 97 VAL B C 1
ATOM 3195 O O . VAL B 1 97 ? -4.59 0.918 12.883 1 92.06 97 VAL B O 1
ATOM 3198 N N . ASP B 1 98 ? -2.758 0.715 11.609 1 88.31 98 ASP B N 1
ATOM 3199 C CA . ASP B 1 98 ? -2.969 -0.708 11.367 1 88.31 98 ASP B CA 1
ATOM 3200 C C . ASP B 1 98 ? -3.021 -1.489 12.672 1 88.31 98 ASP B C 1
ATOM 3202 O O . ASP B 1 98 ? -3.895 -2.338 12.859 1 88.31 98 ASP B O 1
ATOM 3206 N N . SER B 1 99 ? -2.084 -1.176 13.508 1 90.75 99 SER B N 1
ATOM 3207 C CA . SER B 1 99 ? -2.018 -1.847 14.805 1 90.75 99 SER B CA 1
ATOM 3208 C C . SER B 1 99 ? -3.271 -1.581 15.633 1 90.75 99 SER B C 1
ATOM 3210 O O . SER B 1 99 ? -3.803 -2.488 16.281 1 90.75 99 SER B O 1
ATOM 3212 N N . LEU B 1 100 ? -3.734 -0.333 15.562 1 90 100 LEU B N 1
ATOM 3213 C CA . LEU B 1 100 ? -4.938 0.036 16.297 1 90 100 LEU B CA 1
ATOM 3214 C C . LEU B 1 100 ? -6.16 -0.675 15.727 1 90 100 LEU B C 1
ATOM 3216 O O . LEU B 1 100 ? -7.07 -1.044 16.469 1 90 100 LEU B O 1
ATOM 3220 N N . CYS B 1 101 ? -6.195 -0.881 14.453 1 86.75 101 CYS B N 1
ATOM 3221 C CA . CYS B 1 101 ? -7.289 -1.605 13.82 1 86.75 101 CYS B CA 1
ATOM 3222 C C . CYS B 1 101 ? -7.242 -3.088 14.172 1 86.75 101 CYS B C 1
ATOM 3224 O O . CYS B 1 101 ? -8.273 -3.703 14.43 1 86.75 101 CYS B O 1
ATOM 3226 N N . GLU B 1 102 ? -6.023 -3.646 14.18 1 83.94 102 GLU B N 1
ATOM 3227 C CA . GLU B 1 102 ? -5.832 -5.059 14.492 1 83.94 102 GLU B CA 1
ATOM 3228 C C . GLU B 1 102 ? -6.285 -5.375 15.914 1 83.94 102 GLU B C 1
ATOM 3230 O O . GLU B 1 102 ? -6.852 -6.441 16.172 1 83.94 102 GLU B O 1
ATOM 3235 N N . ASN B 1 103 ? -6.105 -4.414 16.812 1 87.25 103 ASN B N 1
ATOM 3236 C CA . ASN B 1 103 ? -6.465 -4.68 18.203 1 87.25 103 ASN B CA 1
ATOM 3237 C C . ASN B 1 103 ? -7.891 -4.223 18.516 1 87.25 103 ASN B C 1
ATOM 3239 O O . ASN B 1 103 ? -8.344 -4.316 19.656 1 87.25 103 ASN B O 1
ATOM 3243 N N . GLY B 1 104 ? -8.578 -3.617 17.562 1 84.19 104 GLY B N 1
ATOM 3244 C CA . GLY B 1 104 ? -10 -3.314 17.688 1 84.19 104 GLY B CA 1
ATOM 3245 C C . GLY B 1 104 ? -10.266 -1.919 18.219 1 84.19 104 GLY B C 1
ATOM 3246 O O . GLY B 1 104 ? -11.422 -1.52 18.375 1 84.19 104 GLY B O 1
ATOM 3247 N N . THR B 1 105 ? -9.273 -1.143 18.438 1 88.06 105 THR B N 1
ATOM 3248 C CA . THR B 1 105 ? -9.43 0.206 18.969 1 88.06 105 THR B CA 1
ATOM 3249 C C . THR B 1 105 ? -9.984 1.146 17.906 1 88.06 105 THR B C 1
ATOM 3251 O O . THR B 1 105 ? -10.734 2.072 18.219 1 88.06 105 THR B O 1
ATOM 3254 N N . MET B 1 106 ? -9.602 0.925 16.641 1 88.44 106 MET B N 1
ATOM 3255 C CA . MET B 1 106 ? -10.062 1.71 15.492 1 88.44 106 MET B CA 1
ATOM 3256 C C . MET B 1 106 ? -10.492 0.801 14.344 1 88.44 106 MET B C 1
ATOM 3258 O O . MET B 1 106 ? -10.234 -0.405 14.375 1 88.44 106 MET B O 1
ATOM 3262 N N . SER B 1 107 ? -11.289 1.357 13.508 1 89.31 107 SER B N 1
ATOM 3263 C CA . SER B 1 107 ? -11.719 0.623 12.32 1 89.31 107 SER B CA 1
ATOM 3264 C C . SER B 1 107 ? -11.539 1.461 11.055 1 89.31 107 SER B C 1
ATOM 3266 O O . SER B 1 107 ? -11.57 2.691 11.109 1 89.31 107 SER B O 1
ATOM 3268 N N . ARG B 1 108 ? -11.25 0.819 9.969 1 90.31 108 ARG B N 1
ATOM 3269 C CA . ARG B 1 108 ? -11.102 1.507 8.688 1 90.31 108 ARG B CA 1
ATOM 3270 C C . ARG B 1 108 ? -12.367 1.388 7.855 1 90.31 108 ARG B C 1
ATOM 3272 O O . ARG B 1 108 ? -12.492 2.021 6.805 1 90.31 108 ARG B O 1
ATOM 3279 N N . SER B 1 109 ? -13.289 0.593 8.344 1 92.38 109 SER B N 1
ATOM 3280 C CA . SER B 1 109 ? -14.508 0.346 7.586 1 92.38 109 SER B CA 1
ATOM 3281 C C . SER B 1 109 ? -15.719 0.235 8.508 1 92.38 109 SER B C 1
ATOM 3283 O O . SER B 1 109 ? -15.57 0.199 9.727 1 92.38 109 SER B O 1
ATOM 3285 N N . TYR B 1 110 ? -16.906 0.427 7.922 1 93 110 TYR B N 1
ATOM 3286 C CA . TYR B 1 110 ? -18.156 0.239 8.648 1 93 110 TYR B CA 1
ATOM 3287 C C . TYR B 1 110 ? -19.125 -0.632 7.852 1 93 110 TYR B C 1
ATOM 3289 O O . TYR B 1 110 ? -18.984 -0.779 6.637 1 93 110 TYR B O 1
ATOM 3297 N N . CYS B 1 111 ? -20.047 -1.269 8.625 1 94.81 111 CYS B N 1
ATOM 3298 C CA . CYS B 1 111 ? -21.016 -2.193 8.039 1 94.81 111 CYS B CA 1
ATOM 3299 C C . CYS B 1 111 ? -22.188 -1.44 7.418 1 94.81 111 CYS B C 1
ATOM 3301 O O . CYS B 1 111 ? -22.797 -0.598 8.07 1 94.81 111 CYS B O 1
ATOM 3303 N N . LEU B 1 112 ? -22.484 -1.74 6.199 1 93 112 LEU B N 1
ATOM 3304 C CA . LEU B 1 112 ? -23.594 -1.096 5.504 1 93 112 LEU B CA 1
ATOM 3305 C C . LEU B 1 112 ? -24.938 -1.67 5.961 1 93 112 LEU B C 1
ATOM 3307 O O . LEU B 1 112 ? -25.984 -1.069 5.727 1 93 112 LEU B O 1
ATOM 3311 N N . THR B 1 113 ? -24.875 -2.787 6.57 1 93.81 113 THR B N 1
ATOM 3312 C CA . THR B 1 113 ? -26.094 -3.471 6.996 1 93.81 113 THR B CA 1
ATOM 3313 C C . THR B 1 113 ? -26.531 -2.992 8.383 1 93.81 113 THR B C 1
ATOM 3315 O O . THR B 1 113 ? -27.672 -2.59 8.57 1 93.81 113 THR B O 1
ATOM 3318 N N . CYS B 1 114 ? -25.688 -2.955 9.391 1 95.81 114 CYS B N 1
ATOM 3319 C CA . CYS B 1 114 ? -26.094 -2.629 10.758 1 95.81 114 CYS B CA 1
ATOM 3320 C C . CYS B 1 114 ? -25.453 -1.324 11.219 1 95.81 114 CYS B C 1
ATOM 3322 O O . CYS B 1 114 ? -25.75 -0.834 12.312 1 95.81 114 CYS B O 1
ATOM 3324 N N . GLY B 1 115 ? -24.484 -0.757 10.508 1 92.88 115 GLY B N 1
ATOM 3325 C CA . GLY B 1 115 ? -23.875 0.525 10.82 1 92.88 115 GLY B CA 1
ATOM 3326 C C . GLY B 1 115 ? -22.688 0.409 11.758 1 92.88 115 GLY B C 1
ATOM 3327 O O . GLY B 1 115 ? -22.016 1.4 12.039 1 92.88 115 GLY B O 1
ATOM 3328 N N . SER B 1 116 ? -22.391 -0.761 12.141 1 93.88 116 SER B N 1
ATOM 3329 C CA . SER B 1 116 ? -21.328 -0.993 13.109 1 93.88 116 SER B CA 1
ATOM 3330 C C . SER B 1 116 ? -19.969 -0.67 12.516 1 93.88 116 SER B C 1
ATOM 3332 O O . SER B 1 116 ? -19.734 -0.897 11.328 1 93.88 116 SER B O 1
ATOM 3334 N N . HIS B 1 117 ? -19.031 -0.184 13.383 1 92.19 117 HIS B N 1
ATOM 3335 C CA . HIS B 1 117 ? -17.656 0.065 12.977 1 92.19 117 HIS B CA 1
ATOM 3336 C C . HIS B 1 117 ? -16.75 -1.106 13.344 1 92.19 117 HIS B C 1
ATOM 3338 O O . HIS B 1 117 ? -15.531 -1.054 13.125 1 92.19 117 HIS B O 1
ATOM 3344 N N . ARG B 1 118 ? -17.344 -2.082 13.906 1 91.69 118 ARG B N 1
ATOM 3345 C CA . ARG B 1 118 ? -16.578 -3.266 14.273 1 91.69 118 ARG B CA 1
ATOM 3346 C C . ARG B 1 118 ? -16.453 -4.227 13.094 1 91.69 118 ARG B C 1
ATOM 3348 O O . ARG B 1 118 ? -17.312 -5.078 12.891 1 91.69 118 ARG B O 1
ATOM 3355 N N . THR B 1 119 ? -15.391 -4.035 12.312 1 92.19 119 THR B N 1
ATOM 3356 C CA . THR B 1 119 ? -15.18 -4.863 11.125 1 92.19 119 THR B CA 1
ATOM 3357 C C . THR B 1 119 ? -13.836 -5.574 11.203 1 92.19 119 THR B C 1
ATOM 3359 O O . THR B 1 119 ? -12.969 -5.195 11.992 1 92.19 119 THR B O 1
ATOM 3362 N N . ALA B 1 120 ? -13.719 -6.617 10.555 1 89.81 120 ALA B N 1
ATOM 3363 C CA . ALA B 1 120 ? -12.477 -7.383 10.438 1 89.81 120 ALA B CA 1
ATOM 3364 C C . ALA B 1 120 ? -12.227 -7.797 8.992 1 89.81 120 ALA B C 1
ATOM 3366 O O . ALA B 1 120 ? -13.164 -7.895 8.195 1 89.81 120 ALA B O 1
ATOM 3367 N N . PRO B 1 121 ? -10.922 -7.887 8.594 1 89.75 121 PRO B N 1
ATOM 3368 C CA . PRO B 1 121 ? -10.617 -8.266 7.215 1 89.75 121 PRO B CA 1
ATOM 3369 C C . PRO B 1 121 ? -11.055 -9.688 6.879 1 89.75 121 PRO B C 1
ATOM 3371 O O . PRO B 1 121 ? -11.023 -10.562 7.746 1 89.75 121 PRO B O 1
ATOM 3374 N N . LEU B 1 122 ? -11.445 -9.805 5.625 1 91.88 122 LEU B N 1
ATOM 3375 C CA . LEU B 1 122 ? -11.672 -11.141 5.078 1 91.88 122 LEU B CA 1
ATOM 3376 C C . LEU B 1 122 ? -10.352 -11.766 4.629 1 91.88 122 LEU B C 1
ATOM 3378 O O . LEU B 1 122 ? -9.422 -11.062 4.242 1 91.88 122 LEU B O 1
ATOM 3382 N N . ASP B 1 123 ? -10.297 -13.141 4.742 1 91.12 123 ASP B N 1
ATOM 3383 C CA . ASP B 1 123 ? -9.18 -13.852 4.113 1 91.12 123 ASP B CA 1
ATOM 3384 C C . ASP B 1 123 ? -9.461 -14.109 2.635 1 91.12 123 ASP B C 1
ATOM 3386 O O . ASP B 1 123 ? -10.578 -14.477 2.262 1 91.12 123 ASP B O 1
ATOM 3390 N N . PHE B 1 124 ? -8.438 -13.766 1.853 1 90.19 124 PHE B N 1
ATOM 3391 C CA . PHE B 1 124 ? -8.539 -14.047 0.425 1 90.19 124 PHE B CA 1
ATOM 3392 C C . PHE B 1 124 ? -7.766 -15.312 0.064 1 90.19 124 PHE B C 1
ATOM 3394 O O . PHE B 1 124 ? -6.609 -15.477 0.46 1 90.19 124 PHE B O 1
ATOM 3401 N N . LEU B 1 125 ? -8.445 -16.141 -0.605 1 91.5 125 LEU B N 1
ATOM 3402 C CA . LEU B 1 125 ? -7.84 -17.391 -1.076 1 91.5 125 LEU B CA 1
ATOM 3403 C C . LEU B 1 125 ? -7.824 -17.438 -2.6 1 91.5 125 LEU B C 1
ATOM 3405 O O . LEU B 1 125 ? -8.82 -17.109 -3.248 1 91.5 125 LEU B O 1
ATOM 3409 N N . SER B 1 126 ? -6.684 -17.688 -3.148 1 93 126 SER B N 1
ATOM 3410 C CA . SER B 1 126 ? -6.574 -17.922 -4.582 1 93 126 SER B CA 1
ATOM 3411 C C . SER B 1 126 ? -5.953 -19.281 -4.871 1 93 126 SER B C 1
ATOM 3413 O O . SER B 1 126 ? -5.016 -19.703 -4.188 1 93 126 SER B O 1
ATOM 3415 N N . HIS B 1 127 ? -6.473 -19.938 -5.84 1 91.56 127 HIS B N 1
ATOM 3416 C CA . HIS B 1 127 ? -5.918 -21.219 -6.258 1 91.56 127 HIS B CA 1
ATOM 3417 C C . HIS B 1 127 ? -5.137 -21.078 -7.562 1 91.56 127 HIS B C 1
ATOM 3419 O O . HIS B 1 127 ? -4.844 -22.078 -8.227 1 91.56 127 HIS B O 1
ATOM 3425 N N . SER B 1 128 ? -4.875 -19.875 -7.961 1 95.31 128 SER B N 1
ATOM 3426 C CA . SER B 1 128 ? -4.117 -19.594 -9.18 1 95.31 128 SER B CA 1
ATOM 3427 C C . SER B 1 128 ? -2.949 -18.656 -8.906 1 95.31 128 SER B C 1
ATOM 3429 O O . SER B 1 128 ? -3.008 -17.844 -7.992 1 95.31 128 SER B O 1
ATOM 3431 N N . PHE B 1 129 ? -1.927 -18.844 -9.688 1 96.62 129 PHE B N 1
ATOM 3432 C CA . PHE B 1 129 ? -0.856 -17.844 -9.703 1 96.62 129 PHE B CA 1
ATOM 3433 C C . PHE B 1 129 ? -1.302 -16.578 -10.422 1 96.62 129 PHE B C 1
ATOM 3435 O O . PHE B 1 129 ? -2.008 -16.656 -11.43 1 96.62 129 PHE B O 1
ATOM 3442 N N . SER B 1 130 ? -0.875 -15.461 -9.867 1 95.69 130 SER B N 1
ATOM 3443 C CA . SER B 1 130 ? -1.026 -14.211 -10.609 1 95.69 130 SER B CA 1
ATOM 3444 C C . SER B 1 130 ? -0.039 -14.141 -11.773 1 95.69 130 SER B C 1
ATOM 3446 O O . SER B 1 130 ? 0.888 -14.945 -11.859 1 95.69 130 SER B O 1
ATOM 3448 N N . ILE B 1 131 ? -0.197 -13.188 -12.625 1 94.62 131 ILE B N 1
ATOM 3449 C CA . ILE B 1 131 ? 0.664 -13.039 -13.797 1 94.62 131 ILE B CA 1
ATOM 3450 C C . ILE B 1 131 ? 2.094 -12.742 -13.344 1 94.62 131 ILE B C 1
ATOM 3452 O O . ILE B 1 131 ? 3.039 -13.391 -13.805 1 94.62 131 ILE B O 1
ATOM 3456 N N . PRO B 1 132 ? 2.318 -11.844 -12.344 1 92.62 132 PRO B N 1
ATOM 3457 C CA . PRO B 1 132 ? 3.691 -11.656 -11.867 1 92.62 132 PRO B CA 1
ATOM 3458 C C . PRO B 1 132 ? 4.281 -12.922 -11.242 1 92.62 132 PRO B C 1
ATOM 3460 O O . PRO B 1 132 ? 5.473 -13.203 -11.414 1 92.62 132 PRO B O 1
ATOM 3463 N N . GLU B 1 133 ? 3.463 -13.664 -10.594 1 95.38 133 GLU B N 1
ATOM 3464 C CA . GLU B 1 133 ? 3.938 -14.914 -10 1 95.38 133 GLU B CA 1
ATOM 3465 C C . GLU B 1 133 ? 4.355 -15.906 -11.078 1 95.38 133 GLU B C 1
ATOM 3467 O O . GLU B 1 133 ? 5.348 -16.625 -10.922 1 95.38 133 GLU B O 1
ATOM 3472 N N . LEU B 1 134 ? 3.562 -15.969 -12.156 1 96.56 134 LEU B N 1
ATOM 3473 C CA . LEU B 1 134 ? 3.896 -16.844 -13.273 1 96.56 134 LEU B CA 1
ATOM 3474 C C . LEU B 1 134 ? 5.223 -16.438 -13.906 1 96.56 134 LEU B C 1
ATOM 3476 O O . LEU B 1 134 ? 6.059 -17.297 -14.211 1 96.56 134 LEU B O 1
ATOM 3480 N N . GLN B 1 135 ? 5.363 -15.164 -14.094 1 93.12 135 GLN B N 1
ATOM 3481 C CA . GLN B 1 135 ? 6.625 -14.664 -14.641 1 93.12 135 GLN B CA 1
ATOM 3482 C C . GLN B 1 135 ? 7.797 -15.039 -13.734 1 93.12 135 GLN B C 1
ATOM 3484 O O . GLN B 1 135 ? 8.828 -15.516 -14.211 1 93.12 135 GLN B O 1
ATOM 3489 N N . PHE B 1 136 ? 7.621 -14.828 -12.484 1 93.69 136 PHE B N 1
ATOM 3490 C CA . PHE B 1 136 ? 8.641 -15.172 -11.5 1 93.69 136 PHE B CA 1
ATOM 3491 C C . PHE B 1 136 ? 8.984 -16.656 -11.562 1 93.69 136 PHE B C 1
ATOM 3493 O O . PHE B 1 136 ? 10.156 -17.016 -11.578 1 93.69 136 PHE B O 1
ATOM 3500 N N . LEU B 1 137 ? 7.957 -17.469 -11.609 1 96.75 137 LEU B N 1
ATOM 3501 C CA . LEU B 1 137 ? 8.102 -18.922 -11.609 1 96.75 137 LEU B CA 1
ATOM 3502 C C . LEU B 1 137 ? 8.945 -19.375 -12.797 1 96.75 137 LEU B C 1
ATOM 3504 O O . LEU B 1 137 ? 9.938 -20.094 -12.609 1 96.75 137 LEU B O 1
ATOM 3508 N N . PHE B 1 138 ? 8.672 -18.891 -13.945 1 95.75 138 PHE B N 1
ATOM 3509 C CA . PHE B 1 138 ? 9.266 -19.453 -15.156 1 95.75 138 PHE B CA 1
ATOM 3510 C C . PHE B 1 138 ? 10.562 -18.734 -15.508 1 95.75 138 PHE B C 1
ATOM 3512 O O . PHE B 1 138 ? 11.461 -19.328 -16.109 1 95.75 138 PHE B O 1
ATOM 3519 N N . GLU B 1 139 ? 10.742 -17.516 -15.031 1 90.31 139 GLU B N 1
ATOM 3520 C CA . GLU B 1 139 ? 11.93 -16.766 -15.438 1 90.31 139 GLU B CA 1
ATOM 3521 C C . GLU B 1 139 ? 12.961 -16.719 -14.312 1 90.31 139 GLU B C 1
ATOM 3523 O O . GLU B 1 139 ? 14.148 -16.5 -14.57 1 90.31 139 GLU B O 1
ATOM 3528 N N . ASN B 1 140 ? 12.5 -16.906 -13.117 1 90.62 140 ASN B N 1
ATOM 3529 C CA . ASN B 1 140 ? 13.43 -16.703 -12.008 1 90.62 140 ASN B CA 1
ATOM 3530 C C . ASN B 1 140 ? 13.602 -17.969 -11.18 1 90.62 140 ASN B C 1
ATOM 3532 O O . ASN B 1 140 ? 14.672 -18.203 -10.617 1 90.62 140 ASN B O 1
ATOM 3536 N N . VAL B 1 141 ? 12.609 -18.766 -11.117 1 95.38 141 VAL B N 1
ATOM 3537 C CA . VAL B 1 141 ? 12.648 -19.938 -10.25 1 95.38 141 VAL B CA 1
ATOM 3538 C C . VAL B 1 141 ? 13.125 -21.156 -11.039 1 95.38 141 VAL B C 1
ATOM 3540 O O . VAL B 1 141 ? 14.07 -21.828 -10.633 1 95.38 141 VAL B O 1
ATOM 3543 N N . LEU B 1 142 ? 12.516 -21.422 -12.195 1 97.06 142 LEU B N 1
ATOM 3544 C CA . LEU B 1 142 ? 12.805 -22.609 -12.984 1 97.06 142 LEU B CA 1
ATOM 3545 C C . LEU B 1 142 ? 13.938 -22.359 -13.969 1 97.06 142 LEU B C 1
ATOM 3547 O O . LEU B 1 142 ? 14.125 -21.219 -14.438 1 97.06 142 LEU B O 1
ATOM 3551 N N . PRO B 1 143 ? 14.711 -23.359 -14.289 1 95.38 143 PRO B N 1
ATOM 3552 C CA . PRO B 1 143 ? 15.742 -23.234 -15.32 1 95.38 143 PRO B CA 1
ATOM 3553 C C . PRO B 1 143 ? 15.18 -23.281 -16.734 1 95.38 143 PRO B C 1
ATOM 3555 O O . PRO B 1 143 ? 13.961 -23.234 -16.922 1 95.38 143 PRO B O 1
ATOM 3558 N N . ASP B 1 144 ? 16.047 -23.203 -17.688 1 95.56 144 ASP B N 1
ATOM 3559 C CA . ASP B 1 144 ? 15.625 -23.391 -19.078 1 95.56 144 ASP B CA 1
ATOM 3560 C C . ASP B 1 144 ? 14.898 -24.734 -19.25 1 95.56 144 ASP B C 1
ATOM 3562 O O . ASP B 1 144 ? 15.414 -25.781 -18.859 1 95.56 144 ASP B O 1
ATOM 3566 N N . LEU B 1 145 ? 13.75 -24.688 -19.891 1 97.44 145 LEU B N 1
ATOM 3567 C CA . LEU B 1 145 ? 12.906 -25.875 -19.969 1 97.44 145 LEU B CA 1
ATOM 3568 C C . LEU B 1 145 ? 12.852 -26.406 -21.391 1 97.44 145 LEU B C 1
ATOM 3570 O O . LEU B 1 145 ? 11.922 -27.125 -21.75 1 97.44 145 LEU B O 1
ATOM 3574 N N . SER B 1 146 ? 13.828 -25.953 -22.203 1 97.12 146 SER B N 1
ATOM 3575 C CA . SER B 1 146 ? 13.883 -26.469 -23.578 1 97.12 146 SER B CA 1
ATOM 3576 C C . SER B 1 146 ? 13.961 -27.984 -23.594 1 97.12 146 SER B C 1
ATOM 3578 O O . SER B 1 146 ? 14.828 -28.578 -22.938 1 97.12 146 SER B O 1
ATOM 3580 N N . GLY B 1 147 ? 13.023 -28.641 -24.281 1 97.06 147 GLY B N 1
ATOM 3581 C CA . GLY B 1 147 ? 13 -30.078 -24.391 1 97.06 147 GLY B CA 1
ATOM 3582 C C . GLY B 1 147 ? 12.438 -30.781 -23.172 1 97.06 147 GLY B C 1
ATOM 3583 O O . GLY B 1 147 ? 12.469 -32 -23.078 1 97.06 147 GLY B O 1
ATOM 3584 N N . ARG B 1 148 ? 11.922 -30.031 -22.219 1 98 148 ARG B N 1
ATOM 3585 C CA . ARG B 1 148 ? 11.469 -30.609 -20.969 1 98 148 ARG B CA 1
ATOM 3586 C C . ARG B 1 148 ? 9.945 -30.641 -20.891 1 98 148 ARG B C 1
ATOM 3588 O O . ARG B 1 148 ? 9.273 -29.875 -21.594 1 98 148 ARG B O 1
ATOM 3595 N N . MET B 1 149 ? 9.461 -31.578 -20.125 1 98.5 149 MET B N 1
ATOM 3596 C CA . MET B 1 149 ? 8.023 -31.703 -19.891 1 98.5 149 MET B CA 1
ATOM 3597 C C . MET B 1 149 ? 7.648 -31.172 -18.5 1 98.5 149 MET B C 1
ATOM 3599 O O . MET B 1 149 ? 8.234 -31.578 -17.5 1 98.5 149 MET B O 1
ATOM 3603 N N . LEU B 1 150 ? 6.695 -30.219 -18.484 1 98.81 150 LEU B N 1
ATOM 3604 C CA . LEU B 1 150 ? 6.156 -29.688 -17.234 1 98.81 150 LEU B CA 1
ATOM 3605 C C . LEU B 1 150 ? 4.715 -30.156 -17.031 1 98.81 150 LEU B C 1
ATOM 3607 O O . LEU B 1 150 ? 3.902 -30.109 -17.953 1 98.81 150 LEU B O 1
ATOM 3611 N N . VAL B 1 151 ? 4.426 -30.656 -15.82 1 98.75 151 VAL B N 1
ATOM 3612 C CA . VAL B 1 151 ? 3.086 -31.125 -15.469 1 98.75 151 VAL B CA 1
ATOM 3613 C C . VAL B 1 151 ? 2.516 -30.234 -14.359 1 98.75 151 VAL B C 1
ATOM 3615 O O . VAL B 1 151 ? 3.174 -30 -13.344 1 98.75 151 VAL B O 1
ATOM 3618 N N . ASP B 1 152 ? 1.322 -29.734 -14.57 1 98.62 152 ASP B N 1
ATOM 3619 C CA . ASP B 1 152 ? 0.582 -28.938 -13.594 1 98.62 152 ASP B CA 1
ATOM 3620 C C . ASP B 1 152 ? -0.57 -29.734 -12.992 1 98.62 152 ASP B C 1
ATOM 3622 O O . ASP B 1 152 ? -1.567 -30 -13.672 1 98.62 152 ASP B O 1
ATOM 3626 N N . VAL B 1 153 ? -0.421 -30.094 -11.703 1 97.19 153 VAL B N 1
ATOM 3627 C CA . VAL B 1 153 ? -1.471 -30.844 -11.023 1 97.19 153 VAL B CA 1
ATOM 3628 C C . VAL B 1 153 ? -2.566 -29.891 -10.547 1 97.19 153 VAL B C 1
ATOM 3630 O O . VAL B 1 153 ? -2.289 -28.938 -9.828 1 97.19 153 VAL B O 1
ATOM 3633 N N . GLY B 1 154 ? -3.797 -30.219 -10.883 1 95.06 154 GLY B N 1
ATOM 3634 C CA . GLY B 1 154 ? -4.867 -29.266 -10.602 1 95.06 154 GLY B CA 1
ATOM 3635 C C . GLY B 1 154 ? -4.758 -27.984 -11.391 1 95.06 154 GLY B C 1
ATOM 3636 O O . GLY B 1 154 ? -4.688 -26.891 -10.812 1 95.06 154 GLY B O 1
ATOM 3637 N N . SER B 1 155 ? -4.887 -28.062 -12.695 1 95.81 155 SER B N 1
ATOM 3638 C CA . SER B 1 155 ? -4.57 -26.938 -13.562 1 95.81 155 SER B CA 1
ATOM 3639 C C . SER B 1 155 ? -5.66 -25.875 -13.508 1 95.81 155 SER B C 1
ATOM 3641 O O . SER B 1 155 ? -5.434 -24.719 -13.883 1 95.81 155 SER B O 1
ATOM 3643 N N . ARG B 1 156 ? -6.887 -26.172 -13.078 1 94.25 156 ARG B N 1
ATOM 3644 C CA . ARG B 1 156 ? -7.996 -25.25 -12.859 1 94.25 156 ARG B CA 1
ATOM 3645 C C . ARG B 1 156 ? -8.211 -24.359 -14.086 1 94.25 156 ARG B C 1
ATOM 3647 O O . ARG B 1 156 ? -8.609 -24.844 -15.148 1 94.25 156 ARG B O 1
ATOM 3654 N N . LEU B 1 157 ? -7.773 -23.094 -14.039 1 96.5 157 LEU B N 1
ATOM 3655 C CA . LEU B 1 157 ? -8.016 -22.172 -15.133 1 96.5 157 LEU B CA 1
ATOM 3656 C C . LEU B 1 157 ? -6.934 -22.297 -16.203 1 96.5 157 LEU B C 1
ATOM 3658 O O . LEU B 1 157 ? -7.078 -21.75 -17.297 1 96.5 157 LEU B O 1
ATOM 3662 N N . GLY B 1 158 ? -5.883 -22.953 -15.938 1 98.06 158 GLY B N 1
ATOM 3663 C CA . GLY B 1 158 ? -4.82 -23.188 -16.906 1 98.06 158 GLY B CA 1
ATOM 3664 C C . GLY B 1 158 ? -3.695 -22.172 -16.812 1 98.06 158 GLY B C 1
ATOM 3665 O O . GLY B 1 158 ? -2.82 -22.141 -17.672 1 98.06 158 GLY B O 1
ATOM 3666 N N . ALA B 1 159 ? -3.656 -21.375 -15.766 1 98.19 159 ALA B N 1
ATOM 3667 C CA . ALA B 1 159 ? -2.732 -20.25 -15.648 1 98.19 159 ALA B CA 1
ATOM 3668 C C . ALA B 1 159 ? -1.285 -20.703 -15.789 1 98.19 159 ALA B C 1
ATOM 3670 O O . ALA B 1 159 ? -0.494 -20.078 -16.5 1 98.19 159 ALA B O 1
ATOM 3671 N N . VAL B 1 160 ? -0.955 -21.797 -15.164 1 98.62 160 VAL B N 1
ATOM 3672 C CA . VAL B 1 160 ? 0.413 -22.297 -15.188 1 98.62 160 VAL B CA 1
ATOM 3673 C C . VAL B 1 160 ? 0.79 -22.703 -16.609 1 98.62 160 VAL B C 1
ATOM 3675 O O . VAL B 1 160 ? 1.905 -22.438 -17.062 1 98.62 160 VAL B O 1
ATOM 3678 N N . LEU B 1 161 ? -0.129 -23.344 -17.312 1 98.75 161 LEU B N 1
ATOM 3679 C CA . LEU B 1 161 ? 0.115 -23.766 -18.688 1 98.75 161 LEU B CA 1
ATOM 3680 C C . LEU B 1 161 ? 0.335 -22.578 -19.594 1 98.75 161 LEU B C 1
ATOM 3682 O O . LEU B 1 161 ? 1.287 -22.547 -20.375 1 98.75 161 LEU B O 1
ATOM 3686 N N . TYR B 1 162 ? -0.495 -21.562 -19.469 1 98.56 162 TYR B N 1
ATOM 3687 C CA . TYR B 1 162 ? -0.373 -20.344 -20.281 1 98.56 162 TYR B CA 1
ATOM 3688 C C . TYR B 1 162 ? 0.913 -19.594 -19.953 1 98.56 162 TYR B C 1
ATOM 3690 O O . TYR B 1 162 ? 1.609 -19.125 -20.844 1 98.56 162 TYR B O 1
ATOM 3698 N N . GLY B 1 163 ? 1.202 -19.5 -18.656 1 97.81 163 GLY B N 1
ATOM 3699 C CA . GLY B 1 163 ? 2.455 -18.891 -18.25 1 97.81 163 GLY B CA 1
ATOM 3700 C C . GLY B 1 163 ? 3.676 -19.609 -18.797 1 97.81 163 GLY B C 1
ATOM 3701 O O . GLY B 1 163 ? 4.605 -18.969 -19.297 1 97.81 163 GLY B O 1
ATOM 3702 N N . GLY B 1 164 ? 3.635 -20.922 -18.703 1 98.06 164 GLY B N 1
ATOM 3703 C CA . GLY B 1 164 ? 4.723 -21.703 -19.281 1 98.06 164 GLY B CA 1
ATOM 3704 C C . GLY B 1 164 ? 4.891 -21.5 -20.766 1 98.06 164 GLY B C 1
ATOM 3705 O O . GLY B 1 164 ? 6.012 -21.484 -21.281 1 98.06 164 GLY B O 1
ATOM 3706 N N . TYR B 1 165 ? 3.797 -21.375 -21.406 1 97.62 165 TYR B N 1
ATOM 3707 C CA . TYR B 1 165 ? 3.822 -21.203 -22.844 1 97.62 165 TYR B CA 1
ATOM 3708 C C . TYR B 1 165 ? 4.516 -19.891 -23.219 1 97.62 165 TYR B C 1
ATOM 3710 O O . TYR B 1 165 ? 5.316 -19.844 -24.156 1 97.62 165 TYR B O 1
ATOM 3718 N N . VAL B 1 166 ? 4.277 -18.797 -22.484 1 95.69 166 VAL B N 1
ATOM 3719 C CA . VAL B 1 166 ? 4.727 -17.469 -22.906 1 95.69 166 VAL B CA 1
ATOM 3720 C C . VAL B 1 166 ? 6.086 -17.156 -22.281 1 95.69 166 VAL B C 1
ATOM 3722 O O . VAL B 1 166 ? 6.898 -16.453 -22.875 1 95.69 166 VAL B O 1
ATOM 3725 N N . PHE B 1 167 ? 6.422 -17.75 -21.125 1 94.31 167 PHE B N 1
ATOM 3726 C CA . PHE B 1 167 ? 7.605 -17.312 -20.406 1 94.31 167 PHE B CA 1
ATOM 3727 C C . PHE B 1 167 ? 8.703 -18.375 -20.469 1 94.31 167 PHE B C 1
ATOM 3729 O O . PHE B 1 167 ? 9.797 -18.172 -19.938 1 94.31 167 PHE B O 1
ATOM 3736 N N . SER B 1 168 ? 8.469 -19.531 -21.078 1 95.38 168 SER B N 1
ATOM 3737 C CA . SER B 1 168 ? 9.477 -20.578 -21.094 1 95.38 168 SER B CA 1
ATOM 3738 C C . SER B 1 168 ? 9.516 -21.281 -22.453 1 95.38 168 SER B C 1
ATOM 3740 O O . SER B 1 168 ? 8.664 -21.047 -23.297 1 95.38 168 SER B O 1
ATOM 3742 N N . ALA B 1 169 ? 10.523 -22.094 -22.594 1 95.88 169 ALA B N 1
ATOM 3743 C CA . ALA B 1 169 ? 10.688 -22.875 -23.812 1 95.88 169 ALA B CA 1
ATOM 3744 C C . ALA B 1 169 ? 10.32 -24.344 -23.594 1 95.88 169 ALA B C 1
ATOM 3746 O O . ALA B 1 169 ? 10.844 -25.234 -24.266 1 95.88 169 ALA B O 1
ATOM 3747 N N . ALA B 1 170 ? 9.477 -24.594 -22.578 1 97.38 170 ALA B N 1
ATOM 3748 C CA . ALA B 1 170 ? 9.062 -25.969 -22.328 1 97.38 170 ALA B CA 1
ATOM 3749 C C . ALA B 1 170 ? 8.461 -26.594 -23.578 1 97.38 170 ALA B C 1
ATOM 3751 O O . ALA B 1 170 ? 7.629 -25.984 -24.25 1 97.38 170 ALA B O 1
ATOM 3752 N N . SER B 1 171 ? 8.844 -27.781 -23.891 1 97.44 171 SER B N 1
ATOM 3753 C CA . SER B 1 171 ? 8.375 -28.453 -25.094 1 97.44 171 SER B CA 1
ATOM 3754 C C . SER B 1 171 ? 6.957 -28.984 -24.922 1 97.44 171 SER B C 1
ATOM 3756 O O . SER B 1 171 ? 6.195 -29.078 -25.875 1 97.44 171 SER B O 1
ATOM 3758 N N . GLN B 1 172 ? 6.695 -29.422 -23.688 1 98.31 172 GLN B N 1
ATOM 3759 C CA . GLN B 1 172 ? 5.379 -29.953 -23.375 1 98.31 172 GLN B CA 1
ATOM 3760 C C . GLN B 1 172 ? 4.863 -29.406 -22.047 1 98.31 172 GLN B C 1
ATOM 3762 O O . GLN B 1 172 ? 5.566 -29.453 -21.031 1 98.31 172 GLN B O 1
ATOM 3767 N N . LEU B 1 173 ? 3.721 -28.828 -22.094 1 98.81 173 LEU B N 1
ATOM 3768 C CA . LEU B 1 173 ? 2.994 -28.344 -20.922 1 98.81 173 LEU B CA 1
ATOM 3769 C C . LEU B 1 173 ? 1.687 -29.094 -20.734 1 98.81 173 LEU B C 1
ATOM 3771 O O . LEU B 1 173 ? 0.753 -28.938 -21.531 1 98.81 173 LEU B O 1
ATOM 3775 N N . VAL B 1 174 ? 1.623 -29.906 -19.672 1 98.81 174 VAL B N 1
ATOM 3776 C CA . VAL B 1 174 ? 0.472 -30.781 -19.5 1 98.81 174 VAL B CA 1
ATOM 3777 C C . VAL B 1 174 ? -0.246 -30.438 -18.188 1 98.81 174 VAL B C 1
ATOM 3779 O O . VAL B 1 174 ? 0.371 -30.422 -17.125 1 98.81 174 VAL B O 1
ATOM 3782 N N . GLY B 1 175 ? -1.504 -30.109 -18.266 1 98.56 175 GLY B N 1
ATOM 3783 C CA . GLY B 1 175 ? -2.33 -29.922 -17.094 1 98.56 175 GLY B CA 1
ATOM 3784 C C . GLY B 1 175 ? -3.219 -31.109 -16.781 1 98.56 175 GLY B C 1
ATOM 3785 O O . GLY B 1 175 ? -3.795 -31.719 -17.688 1 98.56 175 GLY B O 1
ATOM 3786 N N . VAL B 1 176 ? -3.248 -31.484 -15.5 1 97.88 176 VAL B N 1
ATOM 3787 C CA . VAL B 1 176 ? -4.164 -32.531 -15.047 1 97.88 176 VAL B CA 1
ATOM 3788 C C . VAL B 1 176 ? -5.262 -31.906 -14.18 1 97.88 176 VAL B C 1
ATOM 3790 O O . VAL B 1 176 ? -4.973 -31.234 -13.188 1 97.88 176 VAL B O 1
ATOM 3793 N N . GLU B 1 177 ? -6.453 -32.094 -14.57 1 96.25 177 GLU B N 1
ATOM 3794 C CA . GLU B 1 177 ? -7.586 -31.453 -13.891 1 96.25 177 GLU B CA 1
ATOM 3795 C C . GLU B 1 177 ? -8.742 -32.438 -13.727 1 96.25 177 GLU B C 1
ATOM 3797 O O . GLU B 1 177 ? -9.078 -33.188 -14.656 1 96.25 177 GLU B O 1
ATOM 3802 N N . LEU B 1 178 ? -9.344 -32.406 -12.516 1 91.88 178 LEU B N 1
ATOM 3803 C CA . LEU B 1 178 ? -10.414 -33.312 -12.172 1 91.88 178 LEU B CA 1
ATOM 3804 C C . LEU B 1 178 ? -11.75 -32.844 -12.703 1 91.88 178 LEU B C 1
ATOM 3806 O O . LEU B 1 178 ? -12.617 -33.625 -13.055 1 91.88 178 LEU B O 1
ATOM 3810 N N . SER B 1 179 ? -11.961 -31.594 -12.68 1 92.5 179 SER B N 1
ATOM 3811 C CA . SER B 1 179 ? -13.25 -31 -13.039 1 92.5 179 SER B CA 1
ATOM 3812 C C . SER B 1 179 ? -13.406 -30.891 -14.555 1 92.5 179 SER B C 1
ATOM 3814 O O . SER B 1 179 ? -12.609 -30.219 -15.219 1 92.5 179 SER B O 1
ATOM 3816 N N . GLU B 1 180 ? -14.453 -31.453 -15.031 1 94.88 180 GLU B N 1
ATOM 3817 C CA . GLU B 1 180 ? -14.734 -31.391 -16.453 1 94.88 180 GLU B CA 1
ATOM 3818 C C . GLU B 1 180 ? -14.977 -29.969 -16.922 1 94.88 180 GLU B C 1
ATOM 3820 O O . GLU B 1 180 ? -14.609 -29.594 -18.031 1 94.88 180 GLU B O 1
ATOM 3825 N N . ASP B 1 181 ? -15.586 -29.203 -16.094 1 95.06 181 ASP B N 1
ATOM 3826 C CA . ASP B 1 181 ? -15.875 -27.812 -16.422 1 95.06 181 ASP B CA 1
ATOM 3827 C C . ASP B 1 181 ? -14.594 -27.031 -16.688 1 95.06 181 ASP B C 1
ATOM 3829 O O . ASP B 1 181 ? -14.5 -26.281 -17.672 1 95.06 181 ASP B O 1
ATOM 3833 N N . PHE B 1 182 ? -13.625 -27.203 -15.891 1 95.81 182 PHE B N 1
ATOM 3834 C CA . PHE B 1 182 ? -12.359 -26.5 -16.047 1 95.81 182 PHE B CA 1
ATOM 3835 C C . PHE B 1 182 ? -11.586 -27.031 -17.25 1 95.81 182 PHE B C 1
ATOM 3837 O O . PHE B 1 182 ? -10.898 -26.266 -17.938 1 95.81 182 PHE B O 1
ATOM 3844 N N . VAL B 1 183 ? -11.719 -28.328 -17.5 1 97.38 183 VAL B N 1
ATOM 3845 C CA . VAL B 1 183 ? -11.062 -28.922 -18.656 1 97.38 183 VAL B CA 1
ATOM 3846 C C . VAL B 1 183 ? -11.625 -28.297 -19.938 1 97.38 183 VAL B C 1
ATOM 3848 O O . VAL B 1 183 ? -10.859 -27.891 -20.828 1 97.38 183 VAL B O 1
ATOM 3851 N N . ARG B 1 184 ? -12.898 -28.219 -20 1 96.88 184 ARG B N 1
ATOM 3852 C CA . ARG B 1 184 ? -13.547 -27.641 -21.172 1 96.88 184 ARG B CA 1
ATOM 3853 C C . ARG B 1 184 ? -13.133 -26.172 -21.359 1 96.88 184 ARG B C 1
ATOM 3855 O O . ARG B 1 184 ? -12.852 -25.75 -22.484 1 96.88 184 ARG B O 1
ATOM 3862 N N . LEU B 1 185 ? -13.141 -25.484 -20.281 1 96.5 185 LEU B N 1
ATOM 3863 C CA . LEU B 1 185 ? -12.727 -24.078 -20.312 1 96.5 185 LEU B CA 1
ATOM 3864 C C . LEU B 1 185 ? -11.297 -23.953 -20.844 1 96.5 185 LEU B C 1
ATOM 3866 O O . LEU B 1 185 ? -11.023 -23.094 -21.703 1 96.5 185 LEU B O 1
ATOM 3870 N N . GLN B 1 186 ? -10.383 -24.75 -20.391 1 97.94 186 GLN B N 1
ATOM 3871 C CA . GLN B 1 186 ? -8.992 -24.719 -20.797 1 97.94 186 GLN B CA 1
ATOM 3872 C C . GLN B 1 186 ? -8.852 -25.109 -22.281 1 97.94 186 GLN B C 1
ATOM 3874 O O . GLN B 1 186 ? -8.07 -24.5 -23.016 1 97.94 186 GLN B O 1
ATOM 3879 N N . GLU B 1 187 ? -9.602 -26.125 -22.625 1 97.88 187 GLU B N 1
ATOM 3880 C CA . GLU B 1 187 ? -9.555 -26.547 -24.031 1 97.88 187 GLU B CA 1
ATOM 3881 C C . GLU B 1 187 ? -9.992 -25.422 -24.953 1 97.88 187 GLU B C 1
ATOM 3883 O O . GLU B 1 187 ? -9.391 -25.219 -26.016 1 97.88 187 GLU B O 1
ATOM 3888 N N . ASP B 1 188 ? -10.992 -24.719 -24.594 1 97.56 188 ASP B N 1
ATOM 3889 C CA . ASP B 1 188 ? -11.469 -23.594 -25.375 1 97.56 188 ASP B CA 1
ATOM 3890 C C . ASP B 1 188 ? -10.383 -22.531 -25.516 1 97.56 188 ASP B C 1
ATOM 3892 O O . ASP B 1 188 ? -10.156 -22 -26.609 1 97.56 188 ASP B O 1
ATOM 3896 N N . ILE B 1 189 ? -9.727 -22.156 -24.422 1 97.94 189 ILE B N 1
ATOM 3897 C CA . ILE B 1 189 ? -8.672 -21.156 -24.438 1 97.94 189 ILE B CA 1
ATOM 3898 C C . ILE B 1 189 ? -7.504 -21.625 -25.297 1 97.94 189 ILE B C 1
ATOM 3900 O O . ILE B 1 189 ? -6.973 -20.859 -26.109 1 97.94 189 ILE B O 1
ATOM 3904 N N . VAL B 1 190 ? -7.117 -22.906 -25.125 1 98.19 190 VAL B N 1
ATOM 3905 C CA . VAL B 1 190 ? -5.996 -23.469 -25.859 1 98.19 190 VAL B CA 1
ATOM 3906 C C . VAL B 1 190 ? -6.277 -23.406 -27.359 1 98.19 190 VAL B C 1
ATOM 3908 O O . VAL B 1 190 ? -5.383 -23.094 -28.141 1 98.19 190 VAL B O 1
ATOM 3911 N N . HIS B 1 191 ? -7.504 -23.672 -27.656 1 97.5 191 HIS B N 1
ATOM 3912 C CA . HIS B 1 191 ? -7.902 -23.609 -29.062 1 97.5 191 HIS B CA 1
ATOM 3913 C C . HIS B 1 191 ? -7.93 -22.172 -29.562 1 97.5 191 HIS B C 1
ATOM 3915 O O . HIS B 1 191 ? -7.402 -21.875 -30.641 1 97.5 191 HIS B O 1
ATOM 3921 N N . ARG B 1 192 ? -8.516 -21.25 -28.844 1 96.38 192 ARG B N 1
ATOM 3922 C CA . ARG B 1 192 ? -8.719 -19.859 -29.25 1 96.38 192 ARG B CA 1
ATOM 3923 C C . ARG B 1 192 ? -7.383 -19.156 -29.453 1 96.38 192 ARG B C 1
ATOM 3925 O O . ARG B 1 192 ? -7.258 -18.312 -30.344 1 96.38 192 ARG B O 1
ATOM 3932 N N . TYR B 1 193 ? -6.41 -19.547 -28.688 1 97.38 193 TYR B N 1
ATOM 3933 C CA . TYR B 1 193 ? -5.129 -18.844 -28.734 1 97.38 193 TYR B CA 1
ATOM 3934 C C . TYR B 1 193 ? -4.07 -19.703 -29.422 1 97.38 193 TYR B C 1
ATOM 3936 O O . TYR B 1 193 ? -2.879 -19.375 -29.375 1 97.38 193 TYR B O 1
ATOM 3944 N N . ASN B 1 194 ? -4.434 -20.812 -30.047 1 97.12 194 ASN B N 1
ATOM 3945 C CA . ASN B 1 194 ? -3.584 -21.719 -30.828 1 97.12 194 ASN B CA 1
ATOM 3946 C C . ASN B 1 194 ? -2.361 -22.156 -30.031 1 97.12 194 ASN B C 1
ATOM 3948 O O . ASN B 1 194 ? -1.229 -22.031 -30.5 1 97.12 194 ASN B O 1
ATOM 3952 N N . LEU B 1 195 ? -2.633 -22.703 -28.812 1 97.81 195 LEU B N 1
ATOM 3953 C CA . LEU B 1 195 ? -1.558 -23.125 -27.922 1 97.81 195 LEU B CA 1
ATOM 3954 C C . LEU B 1 195 ? -1.38 -24.641 -27.969 1 97.81 195 LEU B C 1
ATOM 3956 O O . LEU B 1 195 ? -0.578 -25.188 -27.203 1 97.81 195 LEU B O 1
ATOM 3960 N N . SER B 1 196 ? -2.016 -25.328 -28.859 1 97.38 196 SER B N 1
ATOM 3961 C CA . SER B 1 196 ? -2.123 -26.781 -28.844 1 97.38 196 SER B CA 1
ATOM 3962 C C . SER B 1 196 ? -0.805 -27.453 -29.234 1 97.38 196 SER B C 1
ATOM 3964 O O . SER B 1 196 ? -0.634 -28.656 -29.047 1 97.38 196 SER B O 1
ATOM 3966 N N . ASP B 1 197 ? 0.096 -26.688 -29.734 1 97.5 197 ASP B N 1
ATOM 3967 C CA . ASP B 1 197 ? 1.376 -27.266 -30.141 1 97.5 197 ASP B CA 1
ATOM 3968 C C . ASP B 1 197 ? 2.203 -27.672 -28.922 1 97.5 197 ASP B C 1
ATOM 3970 O O . ASP B 1 197 ? 3.018 -28.594 -29 1 97.5 197 ASP B O 1
ATOM 3974 N N . ARG B 1 198 ? 2 -27 -27.75 1 98.25 198 ARG B N 1
ATOM 3975 C CA . ARG B 1 198 ? 2.809 -27.312 -26.578 1 98.25 198 ARG B CA 1
ATOM 3976 C C . ARG B 1 198 ? 1.928 -27.594 -25.375 1 98.25 198 ARG B C 1
ATOM 3978 O O . ARG B 1 198 ? 2.381 -28.203 -24.391 1 98.25 198 ARG B O 1
ATOM 3985 N N . VAL B 1 199 ? 0.633 -27.188 -25.406 1 98.62 199 VAL B N 1
ATOM 3986 C CA . VAL B 1 199 ? -0.215 -27.25 -24.219 1 98.62 199 VAL B CA 1
ATOM 3987 C C . VAL B 1 199 ? -1.25 -28.359 -24.391 1 98.62 199 VAL B C 1
ATOM 3989 O O . VAL B 1 199 ? -1.911 -28.453 -25.422 1 98.62 199 VAL B O 1
ATOM 3992 N N . GLN B 1 200 ? -1.375 -29.188 -23.406 1 98.38 200 GLN B N 1
ATOM 3993 C CA . GLN B 1 200 ? -2.389 -30.234 -23.359 1 98.38 200 GLN B CA 1
ATOM 3994 C C . GLN B 1 200 ? -3.035 -30.312 -21.984 1 98.38 200 GLN B C 1
ATOM 3996 O O . GLN B 1 200 ? -2.357 -30.172 -20.969 1 98.38 200 GLN B O 1
ATOM 4001 N N . VAL B 1 201 ? -4.348 -30.562 -21.953 1 98.5 201 VAL B N 1
ATOM 4002 C CA . VAL B 1 201 ? -5.078 -30.703 -20.703 1 98.5 201 VAL B CA 1
ATOM 4003 C C . VAL B 1 201 ? -5.703 -32.094 -20.625 1 98.5 201 VAL B C 1
ATOM 4005 O O . VAL B 1 201 ? -6.406 -32.531 -21.547 1 98.5 201 VAL B O 1
ATOM 4008 N N . LEU B 1 202 ? -5.438 -32.781 -19.547 1 98.19 202 LEU B N 1
ATOM 4009 C CA . LEU B 1 202 ? -5.992 -34.125 -19.312 1 98.19 202 LEU B CA 1
ATOM 4010 C C . LEU B 1 202 ? -7.094 -34.062 -18.266 1 98.19 202 LEU B C 1
ATOM 4012 O O . LEU B 1 202 ? -6.875 -33.594 -17.156 1 98.19 202 LEU B O 1
ATOM 4016 N N . HIS B 1 203 ? -8.297 -34.5 -18.688 1 97.81 203 HIS B N 1
ATOM 4017 C CA . HIS B 1 203 ? -9.352 -34.75 -17.703 1 97.81 203 HIS B CA 1
ATOM 4018 C C . HIS B 1 203 ? -9.117 -36.031 -16.938 1 97.81 203 HIS B C 1
ATOM 4020 O O . HIS B 1 203 ? -9.555 -37.094 -17.375 1 97.81 203 HIS B O 1
ATOM 4026 N N . SER B 1 204 ? -8.461 -35.875 -15.781 1 96.31 204 SER B N 1
ATOM 4027 C CA . SER B 1 204 ? -8.078 -37.094 -15.07 1 96.31 204 SER B CA 1
ATOM 4028 C C . SER B 1 204 ? -7.738 -36.812 -13.617 1 96.31 204 SER B C 1
ATOM 4030 O O . SER B 1 204 ? -7.547 -35.656 -13.234 1 96.31 204 SER B O 1
ATOM 4032 N N . ASP B 1 205 ? -7.809 -37.875 -12.828 1 94.19 205 ASP B N 1
ATOM 4033 C CA . ASP B 1 205 ? -7.223 -37.906 -11.484 1 94.19 205 ASP B CA 1
ATOM 4034 C C . ASP B 1 205 ? -5.711 -38.125 -11.555 1 94.19 205 ASP B C 1
ATOM 4036 O O . ASP B 1 205 ? -5.238 -39 -12.289 1 94.19 205 ASP B O 1
ATOM 4040 N N . VAL B 1 206 ? -4.969 -37.312 -10.867 1 94.75 206 VAL B N 1
ATOM 4041 C CA . VAL B 1 206 ? -3.516 -37.406 -10.891 1 94.75 206 VAL B CA 1
ATOM 4042 C C . VAL B 1 206 ? -3.09 -38.812 -10.438 1 94.75 206 VAL B C 1
ATOM 4044 O O . VAL B 1 206 ? -2.074 -39.312 -10.898 1 94.75 206 VAL B O 1
ATOM 4047 N N . CYS B 1 207 ? -3.914 -39.469 -9.625 1 94.81 207 CYS B N 1
ATOM 4048 C CA . CYS B 1 207 ? -3.607 -40.781 -9.07 1 94.81 207 CYS B CA 1
ATOM 4049 C C . CYS B 1 207 ? -3.734 -41.875 -10.141 1 94.81 207 CYS B C 1
ATOM 4051 O O . CYS B 1 207 ? -3.439 -43.031 -9.883 1 94.81 207 CYS B O 1
ATOM 4053 N N . LEU B 1 208 ? -4.07 -41.469 -11.281 1 96.06 208 LEU B N 1
ATOM 4054 C CA . LEU B 1 208 ? -4.148 -42.438 -12.391 1 96.06 208 LEU B CA 1
ATOM 4055 C C . LEU B 1 208 ? -3.057 -42.156 -13.422 1 96.06 208 LEU B C 1
ATOM 4057 O O . LEU B 1 208 ? -2.961 -42.844 -14.43 1 96.06 208 LEU B O 1
ATOM 4061 N N . GLN B 1 209 ? -2.285 -41.156 -13.148 1 96.38 209 GLN B N 1
ATOM 4062 C CA . GLN B 1 209 ? -1.326 -40.719 -14.156 1 96.38 209 GLN B CA 1
ATOM 4063 C C . GLN B 1 209 ? 0.105 -41.031 -13.727 1 96.38 209 GLN B C 1
ATOM 4065 O O . GLN B 1 209 ? 0.944 -40.125 -13.664 1 96.38 209 GLN B O 1
ATOM 4070 N N . ASN B 1 210 ? 0.422 -42.312 -13.484 1 97 210 ASN B N 1
ATOM 4071 C CA . ASN B 1 210 ? 1.74 -42.719 -13.031 1 97 210 ASN B CA 1
ATOM 4072 C C . ASN B 1 210 ? 2.809 -42.5 -14.094 1 97 210 ASN B C 1
ATOM 4074 O O . ASN B 1 210 ? 3.875 -41.938 -13.797 1 97 210 ASN B O 1
ATOM 4078 N N . VAL B 1 211 ? 2.514 -42.812 -15.352 1 97.31 211 V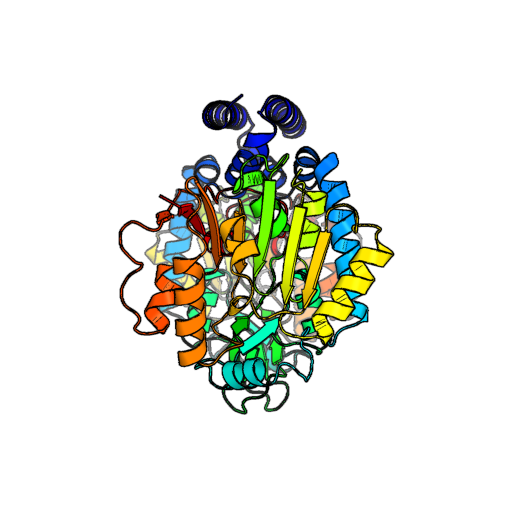AL B N 1
ATOM 4079 C CA . VAL B 1 211 ? 3.477 -42.656 -16.438 1 97.31 211 VAL B CA 1
ATOM 4080 C C . VAL B 1 211 ? 3.822 -41.188 -16.625 1 97.31 211 VAL B C 1
ATOM 4082 O O . VAL B 1 211 ? 4.988 -40.844 -16.812 1 97.31 211 VAL B O 1
ATOM 4085 N N . LEU B 1 212 ? 2.803 -40.375 -16.594 1 97.88 212 LEU B N 1
ATOM 4086 C CA . LEU B 1 212 ? 3 -38.938 -16.734 1 97.88 212 LEU B CA 1
ATOM 4087 C C . LEU B 1 212 ? 3.939 -38.406 -15.648 1 97.88 212 LEU B C 1
ATOM 4089 O O . LEU B 1 212 ? 4.883 -37.688 -15.945 1 97.88 212 LEU B O 1
ATOM 4093 N N . LEU B 1 213 ? 3.736 -38.781 -14.383 1 98.19 213 LEU B N 1
ATOM 4094 C CA . LEU B 1 213 ? 4.535 -38.344 -13.258 1 98.19 213 LEU B CA 1
ATOM 4095 C C . LEU B 1 213 ? 5.965 -38.844 -13.352 1 98.19 213 LEU B C 1
ATOM 4097 O O . LEU B 1 213 ? 6.914 -38.125 -13.047 1 98.19 213 LEU B O 1
ATOM 4101 N N . GLN B 1 214 ? 6.137 -40.062 -13.805 1 98.06 214 GLN B N 1
ATOM 4102 C CA . GLN B 1 214 ? 7.449 -40.688 -13.898 1 98.06 214 GLN B CA 1
ATOM 4103 C C . GLN B 1 214 ? 8.305 -40.031 -14.977 1 98.06 214 GLN B C 1
ATOM 4105 O O . GLN B 1 214 ? 9.531 -40.031 -14.898 1 98.06 214 GLN B O 1
ATOM 4110 N N . ASN B 1 215 ? 7.641 -39.406 -15.945 1 97.69 215 ASN B N 1
ATOM 4111 C CA . ASN B 1 215 ? 8.367 -38.812 -17.062 1 97.69 215 ASN B CA 1
ATOM 4112 C C . ASN B 1 215 ? 8.469 -37.312 -16.953 1 97.69 215 ASN B C 1
ATOM 4114 O O . ASN B 1 215 ? 9.172 -36.656 -17.75 1 97.69 215 ASN B O 1
ATOM 4118 N N . ALA B 1 216 ? 7.824 -36.719 -16.031 1 98.44 216 ALA B N 1
ATOM 4119 C CA . ALA B 1 216 ? 7.797 -35.281 -15.883 1 98.44 216 ALA B CA 1
ATOM 4120 C C . ALA B 1 216 ? 9.156 -34.75 -15.43 1 98.44 216 ALA B C 1
ATOM 4122 O O . ALA B 1 216 ? 9.805 -35.344 -14.57 1 98.44 216 ALA B O 1
ATOM 4123 N N . ASP B 1 217 ? 9.609 -33.594 -16.031 1 98.69 217 ASP B N 1
ATOM 4124 C CA . ASP B 1 217 ? 10.828 -32.938 -15.602 1 98.69 217 ASP B CA 1
ATOM 4125 C C . ASP B 1 217 ? 10.531 -31.891 -14.523 1 98.69 217 ASP B C 1
ATOM 4127 O O . ASP B 1 217 ? 11.383 -31.594 -13.68 1 98.69 217 ASP B O 1
ATOM 4131 N N . VAL B 1 218 ? 9.375 -31.312 -14.602 1 98.75 218 VAL B N 1
ATOM 4132 C CA . VAL B 1 218 ? 8.922 -30.328 -13.625 1 98.75 218 VAL B CA 1
ATOM 4133 C C . VAL B 1 218 ? 7.477 -30.625 -13.227 1 98.75 218 VAL B C 1
ATOM 4135 O O . VAL B 1 218 ? 6.629 -30.891 -14.086 1 98.75 218 VAL B O 1
ATOM 4138 N N . LEU B 1 219 ? 7.219 -30.656 -11.93 1 98.69 219 LEU B N 1
ATOM 4139 C CA . LEU B 1 219 ? 5.875 -30.828 -11.383 1 98.69 219 LEU B CA 1
ATOM 4140 C C . LEU B 1 219 ? 5.465 -29.609 -10.562 1 98.69 219 LEU B C 1
ATOM 4142 O O . LEU B 1 219 ? 6.188 -29.203 -9.648 1 98.69 219 LEU B O 1
ATOM 4146 N N . ILE B 1 220 ? 4.332 -29.016 -10.914 1 98.56 220 ILE B N 1
ATOM 4147 C CA . ILE B 1 220 ? 3.836 -27.844 -10.195 1 98.56 220 ILE B CA 1
ATOM 4148 C C . ILE B 1 220 ? 2.594 -28.219 -9.391 1 98.56 220 ILE B C 1
ATOM 4150 O O . ILE B 1 220 ? 1.658 -28.828 -9.93 1 98.56 220 ILE B O 1
ATOM 4154 N N . MET B 1 221 ? 2.609 -27.891 -8.133 1 96.12 221 MET B N 1
ATOM 4155 C CA . MET B 1 221 ? 1.479 -28.109 -7.234 1 96.12 221 MET B CA 1
ATOM 4156 C C . MET B 1 221 ? 1.126 -26.828 -6.48 1 96.12 221 MET B C 1
ATOM 4158 O O . MET B 1 221 ? 1.665 -26.562 -5.402 1 96.12 221 MET B O 1
ATOM 4162 N N . ASN B 1 222 ? 0.207 -26.047 -6.988 1 95.06 222 ASN B N 1
ATOM 4163 C CA . ASN B 1 222 ? -0.235 -24.797 -6.379 1 95.06 222 ASN B CA 1
ATOM 4164 C C . ASN B 1 222 ? -1.581 -24.969 -5.68 1 95.06 222 ASN B C 1
ATOM 4166 O O . ASN B 1 222 ? -2.633 -24.875 -6.316 1 95.06 222 ASN B O 1
ATOM 4170 N N . ASN B 1 223 ? -1.563 -25.094 -4.352 1 85.88 223 ASN B N 1
ATOM 4171 C CA . ASN B 1 223 ? -2.768 -25.188 -3.533 1 85.88 223 ASN B CA 1
ATOM 4172 C C . ASN B 1 223 ? -3.734 -26.25 -4.07 1 85.88 223 ASN B C 1
ATOM 4174 O O . ASN B 1 223 ? -4.922 -25.969 -4.25 1 85.88 223 ASN B O 1
ATOM 4178 N N . VAL B 1 224 ? -3.338 -27.469 -4.23 1 79.81 224 VAL B N 1
ATOM 4179 C CA . VAL B 1 224 ? -4.082 -28.406 -5.07 1 79.81 224 VAL B CA 1
ATOM 4180 C C . VAL B 1 224 ? -4.973 -29.281 -4.199 1 79.81 224 VAL B C 1
ATOM 4182 O O . VAL B 1 224 ? -6.031 -29.734 -4.641 1 79.81 224 VAL B O 1
ATOM 4185 N N . PHE B 1 225 ? -4.672 -29.641 -3.012 1 77.25 225 PHE B N 1
ATOM 4186 C CA . PHE B 1 225 ? -5.406 -30.734 -2.404 1 77.25 225 PHE B CA 1
ATOM 4187 C C . PHE B 1 225 ? -6.258 -30.25 -1.239 1 77.25 225 PHE B C 1
ATOM 4189 O O . PHE B 1 225 ? -7.418 -30.641 -1.101 1 77.25 225 PHE B O 1
ATOM 4196 N N . GLU B 1 226 ? -5.848 -29.312 -0.612 1 80.31 226 GLU B N 1
ATOM 4197 C CA . GLU B 1 226 ? -6.418 -28.953 0.681 1 80.31 226 GLU B CA 1
ATOM 4198 C C . GLU B 1 226 ? -7.898 -28.609 0.549 1 80.31 226 GLU B C 1
ATOM 4200 O O . GLU B 1 226 ? -8.719 -29.047 1.354 1 80.31 226 GLU B O 1
ATOM 4205 N N . PHE B 1 227 ? -8.312 -28.016 -0.536 1 83.56 227 PHE B N 1
ATOM 4206 C CA . PHE B 1 227 ? -9.672 -27.484 -0.634 1 83.56 227 PHE B CA 1
ATOM 4207 C C . PHE B 1 227 ? -10.516 -28.359 -1.553 1 83.56 227 PHE B C 1
ATOM 4209 O O . PHE B 1 227 ? -11.742 -28.203 -1.605 1 83.56 227 PHE B O 1
ATOM 4216 N N . PHE B 1 228 ? -9.906 -29.375 -2.145 1 85.75 228 PHE B N 1
ATOM 4217 C CA . PHE B 1 228 ? -10.625 -30.062 -3.205 1 85.75 228 PHE B CA 1
ATOM 4218 C C . PHE B 1 228 ? -10.812 -31.531 -2.865 1 85.75 228 PHE B C 1
ATOM 4220 O O . PHE B 1 228 ? -11.547 -32.25 -3.549 1 85.75 228 PHE B O 1
ATOM 4227 N N . MET B 1 229 ? -10.062 -31.922 -1.83 1 85.75 229 MET B N 1
ATOM 4228 C CA . MET B 1 229 ? -10.117 -33.344 -1.454 1 85.75 229 MET B CA 1
ATOM 4229 C C . MET B 1 229 ? -10.266 -33.5 0.056 1 85.75 229 MET B C 1
ATOM 4231 O O . MET B 1 229 ? -9.828 -32.625 0.818 1 85.75 229 MET B O 1
ATOM 4235 N N . GLU B 1 230 ? -10.898 -34.656 0.403 1 86.75 230 GLU B N 1
ATOM 4236 C CA . GLU B 1 230 ? -10.898 -35.031 1.814 1 86.75 230 GLU B CA 1
ATOM 4237 C C . GLU B 1 230 ? -9.508 -35.469 2.275 1 86.75 230 GLU B C 1
ATOM 4239 O O . GLU B 1 230 ? -8.672 -35.875 1.464 1 86.75 230 GLU B O 1
ATOM 4244 N N . PRO B 1 231 ? -9.297 -35.406 3.557 1 87.19 231 PRO B N 1
ATOM 4245 C CA . PRO B 1 231 ? -7.953 -35.656 4.082 1 87.19 231 PRO B CA 1
ATOM 4246 C C . PRO B 1 231 ? -7.418 -37.031 3.66 1 87.19 231 PRO B C 1
ATOM 4248 O O . PRO B 1 231 ? -6.246 -37.156 3.283 1 87.19 231 PRO B O 1
ATOM 4251 N N . THR B 1 232 ? -8.234 -38 3.684 1 88 232 THR B N 1
ATOM 4252 C CA . THR B 1 232 ? -7.793 -39.344 3.312 1 88 232 THR B CA 1
ATOM 4253 C C . THR B 1 232 ? -7.387 -39.375 1.843 1 88 232 THR B C 1
ATOM 4255 O O . THR B 1 232 ? -6.402 -40.031 1.485 1 88 232 THR B O 1
ATOM 4258 N N . GLU B 1 233 ? -8.133 -38.688 1.084 1 89.25 233 GLU B N 1
ATOM 4259 C CA . GLU B 1 233 ? -7.824 -38.625 -0.343 1 89.25 233 GLU B CA 1
ATOM 4260 C C . GLU B 1 233 ? -6.555 -37.812 -0.604 1 89.25 233 GLU B C 1
ATOM 4262 O O . GLU B 1 233 ? -5.801 -38.125 -1.529 1 89.25 233 GLU B O 1
ATOM 4267 N N . GLN B 1 234 ? -6.348 -36.844 0.197 1 90.31 234 GLN B N 1
ATOM 4268 C CA . GLN B 1 234 ? -5.117 -36.062 0.079 1 90.31 234 GLN B CA 1
ATOM 4269 C C . GLN B 1 234 ? -3.891 -36.938 0.348 1 90.31 234 GLN B C 1
ATOM 4271 O O . GLN B 1 234 ? -2.912 -36.875 -0.401 1 90.31 234 GLN B O 1
ATOM 4276 N N . VAL B 1 235 ? -3.977 -37.688 1.37 1 89.62 235 VAL B N 1
ATOM 4277 C CA . VAL B 1 235 ? -2.877 -38.562 1.747 1 89.62 235 VAL B CA 1
ATOM 4278 C C . VAL B 1 235 ? -2.584 -39.562 0.61 1 89.62 235 VAL B C 1
ATOM 4280 O O . VAL B 1 235 ? -1.424 -39.781 0.264 1 89.62 235 VAL B O 1
ATOM 4283 N N . ARG B 1 236 ? -3.629 -40.031 0.075 1 90.06 236 ARG B N 1
ATOM 4284 C CA . ARG B 1 236 ? -3.488 -40.969 -1.04 1 90.06 236 ARG B CA 1
ATOM 4285 C C . ARG B 1 236 ? -2.797 -40.312 -2.225 1 90.06 236 ARG B C 1
ATOM 4287 O O . ARG B 1 236 ? -1.902 -40.906 -2.838 1 90.06 236 ARG B O 1
ATOM 4294 N N . ALA B 1 237 ? -3.211 -39.156 -2.516 1 92.56 237 ALA B N 1
ATOM 4295 C CA . ALA B 1 237 ? -2.646 -38.406 -3.646 1 92.56 237 ALA B CA 1
ATOM 4296 C C . ALA B 1 237 ? -1.165 -38.125 -3.424 1 92.56 237 ALA B C 1
ATOM 4298 O O . ALA B 1 237 ? -0.345 -38.312 -4.324 1 92.56 237 ALA B O 1
ATOM 4299 N N . TRP B 1 238 ? -0.819 -37.688 -2.213 1 92.06 238 TRP B N 1
ATOM 4300 C CA . TRP B 1 238 ? 0.572 -37.406 -1.889 1 92.06 238 TRP B CA 1
ATOM 4301 C C . TRP B 1 238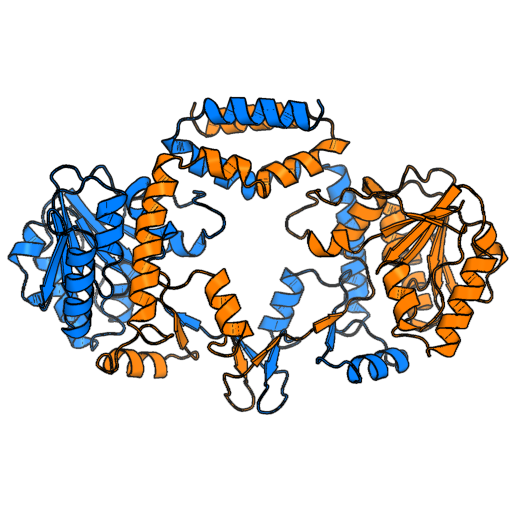 ? 1.434 -38.656 -1.984 1 92.06 238 TRP B C 1
ATOM 4303 O O . TRP B 1 238 ? 2.523 -38.625 -2.561 1 92.06 238 TRP B O 1
ATOM 4313 N N . ASN B 1 239 ? 0.938 -39.688 -1.462 1 91.19 239 ASN B N 1
ATOM 4314 C CA . ASN B 1 239 ? 1.664 -40.969 -1.535 1 91.19 239 ASN B CA 1
ATOM 4315 C C . ASN B 1 239 ? 1.895 -41.375 -2.98 1 91.19 239 ASN B C 1
ATOM 4317 O O . ASN B 1 239 ? 2.982 -41.844 -3.33 1 91.19 239 ASN B O 1
ATOM 4321 N N . PHE B 1 240 ? 0.871 -41.25 -3.717 1 94.44 240 PHE B N 1
ATOM 4322 C CA . PHE B 1 240 ? 0.953 -41.594 -5.125 1 94.44 240 PHE B CA 1
ATOM 4323 C C . PHE B 1 240 ? 2.008 -40.75 -5.84 1 94.44 240 PHE B C 1
ATOM 4325 O O . PHE B 1 240 ? 2.816 -41.281 -6.605 1 94.44 240 PHE B O 1
ATOM 4332 N N . ILE B 1 241 ? 2.035 -39.5 -5.598 1 94.81 241 ILE B N 1
ATOM 4333 C CA . ILE B 1 241 ? 2.975 -38.562 -6.23 1 94.81 241 ILE B CA 1
ATOM 4334 C C . ILE B 1 241 ? 4.398 -38.906 -5.781 1 94.81 241 ILE B C 1
ATOM 4336 O O . ILE B 1 241 ? 5.309 -39 -6.609 1 94.81 241 ILE B O 1
ATOM 4340 N N . MET B 1 242 ? 4.598 -39.156 -4.52 1 93.31 242 MET B N 1
ATOM 4341 C CA . MET B 1 242 ? 5.918 -39.469 -3.977 1 93.31 242 MET B CA 1
ATOM 4342 C C . MET B 1 242 ? 6.461 -40.781 -4.566 1 93.31 242 MET B C 1
ATOM 4344 O O . MET B 1 242 ? 7.668 -40.906 -4.773 1 93.31 242 MET B O 1
ATOM 4348 N N . LYS B 1 243 ? 5.57 -41.594 -4.832 1 94.19 243 LYS B N 1
ATOM 4349 C CA . LYS B 1 243 ? 5.949 -42.906 -5.348 1 94.19 243 LYS B CA 1
ATOM 4350 C C . LYS B 1 243 ? 6.312 -42.844 -6.828 1 94.19 243 LYS B C 1
ATOM 4352 O O . LYS B 1 243 ? 7.168 -43.594 -7.305 1 94.19 243 LYS B O 1
ATOM 4357 N N . ASN B 1 244 ? 5.68 -41.938 -7.512 1 97 244 ASN B N 1
ATOM 4358 C CA . ASN B 1 244 ? 5.809 -41.969 -8.961 1 97 244 ASN B CA 1
ATOM 4359 C C . ASN B 1 244 ? 6.672 -40.812 -9.484 1 97 244 ASN B C 1
ATOM 4361 O O . ASN B 1 244 ? 7.281 -40.938 -10.547 1 97 244 ASN B O 1
ATOM 4365 N N . PHE B 1 245 ? 6.77 -39.75 -8.844 1 97.44 245 PHE B N 1
ATOM 4366 C CA . PHE B 1 245 ? 7.645 -38.625 -9.234 1 97.44 245 PHE B CA 1
ATOM 4367 C C . PHE B 1 245 ? 9.031 -38.812 -8.633 1 97.44 245 PHE B C 1
ATOM 4369 O O . PHE B 1 245 ? 9.367 -38.125 -7.648 1 97.44 245 PHE B O 1
ATOM 4376 N N . ARG B 1 246 ? 9.922 -39.562 -9.336 1 95.5 246 ARG B N 1
ATOM 4377 C CA . ARG B 1 246 ? 11.188 -39.969 -8.742 1 95.5 246 ARG B CA 1
ATOM 4378 C C . ARG B 1 246 ? 12.344 -39.75 -9.703 1 95.5 246 ARG B C 1
ATOM 4380 O O . ARG B 1 246 ? 13.5 -40.031 -9.367 1 95.5 246 ARG B O 1
ATOM 4387 N N . LYS B 1 247 ? 12.023 -39.312 -10.859 1 96.62 247 LYS B N 1
ATOM 4388 C CA . LYS B 1 247 ? 13.094 -39.062 -11.812 1 96.62 247 LYS B CA 1
ATOM 4389 C C . LYS B 1 247 ? 14.133 -38.094 -11.227 1 96.62 247 LYS B C 1
ATOM 4391 O O . LYS B 1 247 ? 13.82 -36.938 -10.922 1 96.62 247 LYS B O 1
ATOM 4396 N N . LYS B 1 248 ? 15.391 -38.594 -11.102 1 96.94 248 LYS B N 1
ATOM 4397 C CA . LYS B 1 248 ? 16.453 -37.812 -10.484 1 96.94 248 LYS B CA 1
ATOM 4398 C C . LYS B 1 248 ? 16.688 -36.5 -11.227 1 96.94 248 LYS B C 1
ATOM 4400 O O . LYS B 1 248 ? 16.766 -36.469 -12.453 1 96.94 248 LYS B O 1
ATOM 4405 N N . GLY B 1 249 ? 16.719 -35.469 -10.461 1 97.38 249 GLY B N 1
ATOM 4406 C CA . GLY B 1 249 ? 16.984 -34.156 -11.047 1 97.38 249 GLY B CA 1
ATOM 4407 C C . GLY B 1 249 ? 15.734 -33.406 -11.422 1 97.38 249 GLY B C 1
ATOM 4408 O O . GLY B 1 249 ? 15.789 -32.188 -11.688 1 97.38 249 GLY B O 1
ATOM 4409 N N . SER B 1 250 ? 14.594 -34.094 -11.422 1 98.38 250 SER B N 1
ATOM 4410 C CA . SER B 1 250 ? 13.336 -33.406 -11.703 1 98.38 250 SER B CA 1
ATOM 4411 C C . SER B 1 250 ? 13.023 -32.375 -10.625 1 98.38 250 SER B C 1
ATOM 4413 O O . SER B 1 250 ? 13.508 -32.469 -9.5 1 98.38 250 SER B O 1
ATOM 4415 N N . LEU B 1 251 ? 12.273 -31.375 -11.039 1 98.69 251 LEU B N 1
ATOM 4416 C CA . LEU B 1 251 ? 11.992 -30.25 -10.148 1 98.69 251 LEU B CA 1
ATOM 4417 C C . LEU B 1 251 ? 10.531 -30.25 -9.719 1 98.69 251 LEU B C 1
ATOM 4419 O O . LEU B 1 251 ? 9.641 -30.531 -10.523 1 98.69 251 LEU B O 1
ATOM 4423 N N . LEU B 1 252 ? 10.305 -29.969 -8.438 1 98.19 252 LEU B N 1
ATOM 4424 C CA . LEU B 1 252 ? 8.977 -29.859 -7.844 1 98.19 252 LEU B CA 1
ATOM 4425 C C . LEU B 1 252 ? 8.742 -28.453 -7.289 1 98.19 252 LEU B C 1
ATOM 4427 O O . LEU B 1 252 ? 9.562 -27.938 -6.527 1 98.19 252 LEU B O 1
ATOM 4431 N N . VAL B 1 253 ? 7.676 -27.797 -7.746 1 98.44 253 VAL B N 1
ATOM 4432 C CA . VAL B 1 253 ? 7.258 -26.5 -7.211 1 98.44 253 VAL B CA 1
ATOM 4433 C C . VAL B 1 253 ? 5.98 -26.672 -6.395 1 98.44 253 VAL B C 1
ATOM 4435 O O . VAL B 1 253 ? 5.004 -27.266 -6.871 1 98.44 253 VAL B O 1
ATOM 4438 N N . THR B 1 254 ? 6.008 -26.188 -5.16 1 96.75 254 THR B N 1
ATOM 4439 C CA . THR B 1 254 ? 4.809 -26.297 -4.336 1 96.75 254 THR B CA 1
ATOM 4440 C C . THR B 1 254 ? 4.457 -24.953 -3.707 1 96.75 254 THR B C 1
ATOM 4442 O O . THR B 1 254 ? 5.344 -24.156 -3.404 1 96.75 254 THR B O 1
ATOM 4445 N N . VAL B 1 255 ? 3.213 -24.703 -3.629 1 95.81 255 VAL B N 1
ATOM 4446 C CA . VAL B 1 255 ? 2.629 -23.625 -2.84 1 95.81 255 VAL B CA 1
ATOM 4447 C C . VAL B 1 255 ? 1.479 -24.172 -1.994 1 95.81 255 VAL B C 1
ATOM 4449 O O . VAL B 1 255 ? 0.463 -24.609 -2.531 1 95.81 255 VAL B O 1
ATOM 4452 N N . PRO B 1 256 ? 1.489 -24.125 -0.661 1 92.62 256 PRO B N 1
ATOM 4453 C CA . PRO B 1 256 ? 2.607 -23.703 0.193 1 92.62 256 PRO B CA 1
ATOM 4454 C C . PRO B 1 256 ? 3.746 -24.734 0.201 1 92.62 256 PRO B C 1
ATOM 4456 O O . PRO B 1 256 ? 3.875 -25.516 -0.735 1 92.62 256 PRO B O 1
ATOM 4459 N N . SER B 1 257 ? 4.656 -24.672 1.188 1 93.81 257 SER B N 1
ATOM 4460 C CA . SER B 1 257 ? 5.785 -25.578 1.271 1 93.81 257 SER B CA 1
ATOM 4461 C C . SER B 1 257 ? 5.316 -27.016 1.462 1 93.81 257 SER B C 1
ATOM 4463 O O . SER B 1 257 ? 4.195 -27.266 1.918 1 93.81 257 SER B O 1
ATOM 4465 N N . LEU B 1 258 ? 6.168 -27.938 1.082 1 92 258 LEU B N 1
ATOM 4466 C CA . LEU B 1 258 ? 5.875 -29.359 1.282 1 92 258 LEU B CA 1
ATOM 4467 C C . LEU B 1 258 ? 5.617 -29.656 2.756 1 92 258 LEU B C 1
ATOM 4469 O O . LEU B 1 258 ? 4.684 -30.391 3.092 1 92 258 LEU B O 1
ATOM 4473 N N . GLN B 1 259 ? 6.406 -29.031 3.588 1 88.81 259 GLN B N 1
ATOM 4474 C CA . GLN B 1 259 ? 6.258 -29.219 5.027 1 88.81 259 GLN B CA 1
ATOM 4475 C C . GLN B 1 259 ? 4.887 -28.766 5.504 1 88.81 259 GLN B C 1
ATOM 4477 O O . GLN B 1 259 ? 4.203 -29.484 6.238 1 88.81 259 GLN B O 1
ATOM 4482 N N . GLU B 1 260 ? 4.5 -27.641 5.102 1 88.94 260 GLU B N 1
ATOM 4483 C CA . GLU B 1 260 ? 3.207 -27.078 5.496 1 88.94 260 GLU B CA 1
ATOM 4484 C C . GLU B 1 260 ? 2.061 -27.938 4.961 1 88.94 260 GLU B C 1
ATOM 4486 O O . GLU B 1 260 ? 1.068 -28.156 5.656 1 88.94 260 GLU B O 1
ATOM 4491 N N . SER B 1 261 ? 2.162 -28.453 3.754 1 87.88 261 SER B N 1
ATOM 4492 C CA . SER B 1 261 ? 1.125 -29.25 3.105 1 87.88 261 SER B CA 1
ATOM 4493 C C . SER B 1 261 ? 0.963 -30.609 3.787 1 87.88 261 SER B C 1
ATOM 4495 O O . SER B 1 261 ? -0.159 -31.078 3.988 1 87.88 261 SER B O 1
ATOM 4497 N N . LEU B 1 262 ? 2.041 -31.141 4.188 1 86.81 262 LEU B N 1
ATOM 4498 C CA . LEU B 1 262 ? 2.006 -32.469 4.762 1 86.81 262 LEU B CA 1
ATOM 4499 C C . LEU B 1 262 ? 1.689 -32.406 6.25 1 86.81 262 LEU B C 1
ATOM 4501 O O . LEU B 1 262 ? 1.067 -33.344 6.793 1 86.81 262 LEU B O 1
ATOM 4505 N N . ASN B 1 263 ? 2.104 -31.391 6.953 1 83.88 263 ASN B N 1
ATOM 4506 C CA . ASN B 1 263 ? 1.843 -31.234 8.375 1 83.88 263 ASN B CA 1
ATOM 4507 C C . ASN B 1 263 ? 0.346 -31.172 8.672 1 83.88 263 ASN B C 1
ATOM 4509 O O . ASN B 1 263 ? -0.109 -31.672 9.703 1 83.88 263 ASN B O 1
ATOM 4513 N N . THR B 1 264 ? -0.333 -30.594 7.793 1 78.69 264 THR B N 1
ATOM 4514 C CA . THR B 1 264 ? -1.775 -30.469 7.973 1 78.69 264 THR B CA 1
ATOM 4515 C C . THR B 1 264 ? -2.439 -31.844 7.988 1 78.69 264 THR B C 1
ATOM 4517 O O . THR B 1 264 ? -3.516 -32.031 8.57 1 78.69 264 THR B O 1
ATOM 4520 N N . LEU B 1 265 ? -1.885 -32.844 7.422 1 79.44 265 LEU B N 1
ATOM 4521 C CA . LEU B 1 265 ? -2.451 -34.188 7.285 1 79.44 265 LEU B CA 1
ATOM 4522 C C . LEU B 1 265 ? -1.868 -35.125 8.328 1 79.44 265 LEU B C 1
ATOM 4524 O O . LEU B 1 265 ? -2.143 -36.344 8.305 1 79.44 265 LEU B O 1
ATOM 4528 N N . GLN B 1 266 ? -1.281 -34.562 9.328 1 68.69 266 GLN B N 1
ATOM 4529 C CA . GLN B 1 266 ? -0.63 -35.406 10.344 1 68.69 266 GLN B CA 1
ATOM 4530 C C . GLN B 1 266 ? 0.21 -36.5 9.703 1 68.69 266 GLN B C 1
ATOM 4532 O O . GLN B 1 266 ? 0.286 -37.625 10.227 1 68.69 266 GLN B O 1
ATOM 4537 N N . GLN B 1 267 ? 0.353 -36.344 8.492 1 64.38 267 GLN B N 1
ATOM 4538 C CA . GLN B 1 267 ? 1.219 -37.312 7.82 1 64.38 267 GLN B CA 1
ATOM 4539 C C . GLN B 1 267 ? 2.686 -37.062 8.156 1 64.38 267 GLN B C 1
ATOM 4541 O O . GLN B 1 267 ? 3.076 -35.938 8.43 1 64.38 267 GLN B O 1
ATOM 4546 N N . GLU B 1 268 ? 3.408 -38.156 8.484 1 58.19 268 GLU B N 1
ATOM 4547 C CA . GLU B 1 268 ? 4.848 -38.062 8.719 1 58.19 268 GLU B CA 1
ATOM 4548 C C . GLU B 1 268 ? 5.523 -37.125 7.727 1 58.19 268 GLU B C 1
ATOM 4550 O O . GLU B 1 268 ? 4.996 -36.875 6.637 1 58.19 268 GLU B O 1
ATOM 4555 N N . ALA B 1 269 ? 6.695 -36.75 8.234 1 58.56 269 ALA B N 1
ATOM 4556 C CA . ALA B 1 269 ? 7.691 -35.906 7.578 1 58.56 269 ALA B CA 1
ATOM 4557 C C . ALA B 1 269 ? 7.992 -36.406 6.172 1 58.56 269 ALA B C 1
ATOM 4559 O O . ALA B 1 269 ? 7.836 -37.625 5.887 1 58.56 269 ALA B O 1
ATOM 4560 N N . VAL B 1 270 ? 7.934 -35.688 5.172 1 67.44 270 VAL B N 1
ATOM 4561 C CA . VAL B 1 270 ? 8.5 -35.938 3.852 1 67.44 270 VAL B CA 1
ATOM 4562 C C . VAL B 1 270 ? 9.461 -37.125 3.928 1 67.44 270 VAL B C 1
ATOM 4564 O O . VAL B 1 270 ? 10.273 -37.219 4.855 1 67.44 270 VAL B O 1
ATOM 4567 N N . GLN B 1 271 ? 9.141 -38.156 3.104 1 71.69 271 GLN B N 1
ATOM 4568 C CA . GLN B 1 271 ? 10.062 -39.281 3.055 1 71.69 271 GLN B CA 1
ATOM 4569 C C . GLN B 1 271 ? 11.508 -38.812 2.91 1 71.69 271 GLN B C 1
ATOM 4571 O O . GLN B 1 271 ? 11.828 -38.031 2.004 1 71.69 271 GLN B O 1
ATOM 4576 N N . PRO B 1 272 ? 12.289 -39.156 3.908 1 76.44 272 PRO B N 1
ATOM 4577 C CA . PRO B 1 272 ? 13.703 -38.781 3.795 1 76.44 272 PRO B CA 1
ATOM 4578 C C . PRO B 1 272 ? 14.32 -39.219 2.469 1 76.44 272 PRO B C 1
ATOM 4580 O O . PRO B 1 272 ? 14.031 -40.312 1.974 1 76.44 272 PRO B O 1
ATOM 4583 N N . GLY B 1 273 ? 14.906 -38.375 1.64 1 87 273 GLY B N 1
ATOM 4584 C CA . GLY B 1 273 ? 15.641 -38.719 0.431 1 87 273 GLY B CA 1
ATOM 4585 C C . GLY B 1 273 ? 14.836 -38.5 -0.837 1 87 273 GLY B C 1
ATOM 4586 O O . GLY B 1 273 ? 15.32 -38.781 -1.939 1 87 273 GLY B O 1
ATOM 4587 N N . TRP B 1 274 ? 13.648 -38.062 -0.688 1 93.69 274 TRP B N 1
ATOM 4588 C CA . TRP B 1 274 ? 12.828 -37.875 -1.878 1 93.69 274 TRP B CA 1
ATOM 4589 C C . TRP B 1 274 ? 13.234 -36.594 -2.6 1 93.69 274 TRP B C 1
ATOM 4591 O O . TRP B 1 274 ? 13.617 -36.625 -3.77 1 93.69 274 TRP B O 1
ATOM 4601 N N . VAL B 1 275 ? 13.195 -35.5 -1.845 1 96.12 275 VAL B N 1
ATOM 4602 C CA . VAL B 1 275 ? 13.516 -34.219 -2.482 1 96.12 275 VAL B CA 1
ATOM 4603 C C . VAL B 1 275 ? 14.375 -33.375 -1.548 1 96.12 275 VAL B C 1
ATOM 4605 O O . VAL B 1 275 ? 14.422 -33.625 -0.341 1 96.12 275 VAL B O 1
ATOM 4608 N N . GLU B 1 276 ? 15.117 -32.5 -2.102 1 96.5 276 GLU B N 1
ATOM 4609 C CA . GLU B 1 276 ? 15.82 -31.438 -1.377 1 96.5 276 GLU B CA 1
ATOM 4610 C C . GLU B 1 276 ? 15.336 -30.062 -1.809 1 96.5 276 GLU B C 1
ATOM 4612 O O . GLU B 1 276 ? 15.078 -29.828 -2.992 1 96.5 276 GLU B O 1
ATOM 4617 N N . GLU B 1 277 ? 15.109 -29.203 -0.852 1 96 277 GLU B N 1
ATOM 4618 C CA . GLU B 1 277 ? 14.648 -27.859 -1.162 1 96 277 GLU B CA 1
ATOM 4619 C C . GLU B 1 277 ? 15.781 -27 -1.702 1 96 277 GLU B C 1
ATOM 4621 O O . GLU B 1 277 ? 16.891 -27.016 -1.168 1 96 277 GLU B O 1
ATOM 4626 N N . LEU B 1 278 ? 15.523 -26.328 -2.771 1 97 278 LEU B N 1
ATOM 4627 C CA . LEU B 1 278 ? 16.484 -25.406 -3.383 1 97 278 LEU B CA 1
ATOM 4628 C C . LEU B 1 278 ? 16.156 -23.953 -3.012 1 97 278 LEU B C 1
ATOM 4630 O O . LEU B 1 278 ? 14.984 -23.594 -2.865 1 97 278 LEU B O 1
ATOM 4634 N N . PRO B 1 279 ? 17.172 -23.172 -2.854 1 94.75 279 PRO B N 1
ATOM 4635 C CA . PRO B 1 279 ? 16.922 -21.766 -2.539 1 94.75 279 PRO B CA 1
ATOM 4636 C C . PRO B 1 279 ? 16.312 -21 -3.703 1 94.75 279 PRO B C 1
ATOM 4638 O O . PRO B 1 279 ? 16.656 -21.25 -4.863 1 94.75 279 PRO B O 1
ATOM 4641 N N . VAL B 1 280 ? 15.344 -20.203 -3.412 1 93.69 280 VAL B N 1
ATOM 4642 C CA . VAL B 1 280 ? 14.688 -19.328 -4.383 1 93.69 280 VAL B CA 1
ATOM 4643 C C . VAL B 1 280 ? 14.898 -17.875 -3.986 1 93.69 280 VAL B C 1
ATOM 4645 O O . VAL B 1 280 ? 14.625 -17.484 -2.85 1 93.69 280 VAL B O 1
ATOM 4648 N N . ASP B 1 281 ? 15.422 -17.047 -4.848 1 89.62 281 ASP B N 1
ATOM 4649 C CA . ASP B 1 281 ? 15.594 -15.625 -4.598 1 89.62 281 ASP B CA 1
ATOM 4650 C C . ASP B 1 281 ? 14.32 -14.844 -4.934 1 89.62 281 ASP B C 1
ATOM 4652 O O . ASP B 1 281 ? 14.023 -14.617 -6.105 1 89.62 281 ASP B O 1
ATOM 4656 N N . CYS B 1 282 ? 13.648 -14.398 -3.928 1 89.38 282 CYS B N 1
ATOM 4657 C CA . CYS B 1 282 ? 12.352 -13.773 -4.125 1 89.38 282 CYS B CA 1
ATOM 4658 C C . CYS B 1 282 ? 12.477 -12.25 -4.168 1 89.38 282 CYS B C 1
ATOM 4660 O O . CYS B 1 282 ? 11.484 -11.547 -4.352 1 89.38 282 CYS B O 1
ATOM 4662 N N . ASP B 1 283 ? 13.688 -11.695 -4.012 1 85.19 283 ASP B N 1
ATOM 4663 C CA . ASP B 1 283 ? 13.898 -10.25 -4.008 1 85.19 283 ASP B CA 1
ATOM 4664 C C . ASP B 1 283 ? 14.016 -9.703 -5.43 1 85.19 283 ASP B C 1
ATOM 4666 O O . ASP B 1 283 ? 15.078 -9.211 -5.82 1 85.19 283 ASP B O 1
ATOM 4670 N N . VAL B 1 284 ? 12.875 -9.766 -6.164 1 86.56 284 VAL B N 1
ATOM 4671 C CA . VAL B 1 284 ? 12.836 -9.328 -7.555 1 86.56 284 VAL B CA 1
ATOM 4672 C C . VAL B 1 284 ? 11.641 -8.406 -7.777 1 86.56 284 VAL B C 1
ATOM 4674 O O . VAL B 1 284 ? 10.609 -8.547 -7.109 1 86.56 284 VAL B O 1
ATOM 4677 N N . TYR B 1 285 ? 11.844 -7.445 -8.648 1 84.62 285 TYR B N 1
ATOM 4678 C CA . TYR B 1 285 ? 10.766 -6.555 -9.055 1 84.62 285 TYR B CA 1
ATOM 4679 C C . TYR B 1 285 ? 10.25 -6.91 -10.445 1 84.62 285 TYR B C 1
ATOM 4681 O O . TYR B 1 285 ? 11.008 -6.867 -11.414 1 84.62 285 TYR B O 1
ATOM 4689 N N . LEU B 1 286 ? 8.961 -7.266 -10.469 1 81.19 286 LEU B N 1
ATOM 4690 C CA . LEU B 1 286 ? 8.375 -7.688 -11.734 1 81.19 286 LEU B CA 1
ATOM 4691 C C . LEU B 1 286 ? 7.242 -6.75 -12.148 1 81.19 286 LEU B C 1
ATOM 4693 O O . LEU B 1 286 ? 6.367 -7.133 -12.93 1 81.19 286 LEU B O 1
ATOM 4697 N N . GLY B 1 287 ? 7.223 -5.57 -11.539 1 76.62 287 GLY B N 1
ATOM 4698 C CA . GLY B 1 287 ? 6.168 -4.605 -11.82 1 76.62 287 GLY B CA 1
ATOM 4699 C C . GLY B 1 287 ? 5.445 -4.137 -10.57 1 76.62 287 GLY B C 1
ATOM 4700 O O . GLY B 1 287 ? 5.68 -4.66 -9.477 1 76.62 287 GLY B O 1
ATOM 4701 N N . ALA B 1 288 ? 4.562 -3.201 -10.727 1 73.38 288 ALA B N 1
ATOM 4702 C CA . ALA B 1 288 ? 3.891 -2.533 -9.609 1 73.38 288 ALA B CA 1
ATOM 4703 C C . ALA B 1 288 ? 2.959 -3.494 -8.875 1 73.38 288 ALA B C 1
ATOM 4705 O O . ALA B 1 288 ? 2.711 -3.334 -7.68 1 73.38 288 ALA B O 1
ATOM 4706 N N . ASP B 1 289 ? 2.621 -4.566 -9.539 1 76.81 289 ASP B N 1
ATOM 4707 C CA . ASP B 1 289 ? 1.646 -5.488 -8.969 1 76.81 289 ASP B CA 1
ATOM 4708 C C . ASP B 1 289 ? 2.34 -6.66 -8.273 1 76.81 289 ASP B C 1
ATOM 4710 O O . ASP B 1 289 ? 1.681 -7.602 -7.824 1 76.81 289 ASP B O 1
ATOM 4714 N N . THR B 1 290 ? 3.578 -6.535 -8.117 1 82.38 290 THR B N 1
ATOM 4715 C CA . THR B 1 290 ? 4.309 -7.641 -7.504 1 82.38 290 THR B CA 1
ATOM 4716 C C . THR B 1 290 ? 4.078 -7.66 -5.992 1 82.38 290 THR B C 1
ATOM 4718 O O . THR B 1 290 ? 4.211 -6.633 -5.324 1 82.38 290 THR B O 1
ATOM 4721 N N . ASP B 1 291 ? 3.682 -8.805 -5.508 1 87.69 291 ASP B N 1
ATOM 4722 C CA . ASP B 1 291 ? 3.561 -9.047 -4.074 1 87.69 291 ASP B CA 1
ATOM 4723 C C . ASP B 1 291 ? 4.711 -9.914 -3.566 1 87.69 291 ASP B C 1
ATOM 4725 O O . ASP B 1 291 ? 4.719 -11.125 -3.777 1 87.69 291 ASP B O 1
ATOM 4729 N N . PRO B 1 292 ? 5.605 -9.281 -2.824 1 86.88 292 PRO B N 1
ATOM 4730 C CA . PRO B 1 292 ? 6.77 -10.047 -2.369 1 86.88 292 PRO B CA 1
ATOM 4731 C C . PRO B 1 292 ? 6.391 -11.219 -1.46 1 86.88 292 PRO B C 1
ATOM 4733 O O . PRO B 1 292 ? 7.047 -12.258 -1.487 1 86.88 292 PRO B O 1
ATOM 4736 N N . ASP B 1 293 ? 5.387 -11.047 -0.727 1 89.44 293 ASP B N 1
ATOM 4737 C CA . ASP B 1 293 ? 4.973 -12.109 0.182 1 89.44 293 ASP B CA 1
ATOM 4738 C C . ASP B 1 293 ? 4.441 -13.312 -0.59 1 89.44 293 ASP B C 1
ATOM 4740 O O . ASP B 1 293 ? 4.641 -14.461 -0.179 1 89.44 293 ASP B O 1
ATOM 4744 N N . ALA B 1 294 ? 3.779 -13.047 -1.67 1 92.5 294 ALA B N 1
ATOM 4745 C CA . ALA B 1 294 ? 3.271 -14.133 -2.508 1 92.5 294 ALA B CA 1
ATOM 4746 C C . ALA B 1 294 ? 4.418 -14.922 -3.137 1 92.5 294 ALA B C 1
ATOM 4748 O O . ALA B 1 294 ? 4.355 -16.141 -3.232 1 92.5 294 ALA B O 1
ATOM 4749 N N . LEU B 1 295 ? 5.445 -14.211 -3.531 1 93.94 295 LEU B N 1
ATOM 4750 C CA . LEU B 1 295 ? 6.602 -14.867 -4.137 1 93.94 295 LEU B CA 1
ATOM 4751 C C . LEU B 1 295 ? 7.293 -15.789 -3.133 1 93.94 295 LEU B C 1
ATOM 4753 O O . LEU B 1 295 ? 7.77 -16.859 -3.496 1 93.94 295 LEU B O 1
ATOM 4757 N N . ARG B 1 296 ? 7.262 -15.391 -1.888 1 93.38 296 ARG B N 1
ATOM 4758 C CA . ARG B 1 296 ? 7.941 -16.141 -0.835 1 93.38 296 ARG B CA 1
ATOM 4759 C C . ARG B 1 296 ? 7.234 -17.453 -0.551 1 93.38 296 ARG B C 1
ATOM 4761 O O . ARG B 1 296 ? 7.816 -18.375 0.047 1 93.38 296 ARG B O 1
ATOM 4768 N N . GLN B 1 297 ? 6.031 -17.578 -1.028 1 94.94 297 GLN B N 1
ATOM 4769 C CA . GLN B 1 297 ? 5.266 -18.797 -0.795 1 94.94 297 GLN B CA 1
ATOM 4770 C C . GLN B 1 297 ? 5.625 -19.875 -1.812 1 94.94 297 GLN B C 1
ATOM 4772 O O . GLN B 1 297 ? 5.242 -21.031 -1.655 1 94.94 297 GLN B O 1
ATOM 4777 N N . ILE B 1 298 ? 6.355 -19.516 -2.83 1 96.75 298 ILE B N 1
ATOM 4778 C CA . ILE B 1 298 ? 6.727 -20.453 -3.881 1 96.75 298 ILE B CA 1
ATOM 4779 C C . ILE B 1 298 ? 7.996 -21.203 -3.48 1 96.75 298 ILE B C 1
ATOM 4781 O O . ILE B 1 298 ? 9.055 -20.594 -3.311 1 96.75 298 ILE B O 1
ATOM 4785 N N . HIS B 1 299 ? 7.91 -22.547 -3.373 1 97.25 299 HIS B N 1
ATOM 4786 C CA . HIS B 1 299 ? 9.039 -23.375 -2.973 1 97.25 299 HIS B CA 1
ATOM 4787 C C . HIS B 1 299 ? 9.469 -24.297 -4.102 1 97.25 299 HIS B C 1
ATOM 4789 O O . HIS B 1 299 ? 8.625 -24.844 -4.812 1 97.25 299 HIS B O 1
ATOM 4795 N N . LEU B 1 300 ? 10.75 -24.438 -4.262 1 98.12 300 LEU B N 1
ATOM 4796 C CA . LEU B 1 300 ? 11.344 -25.281 -5.293 1 98.12 300 LEU B CA 1
ATOM 4797 C C . LEU B 1 300 ? 12.102 -26.453 -4.668 1 98.12 300 LEU B C 1
ATOM 4799 O O . LEU B 1 300 ? 12.844 -26.266 -3.699 1 98.12 300 LEU B O 1
ATOM 4803 N N . TYR B 1 301 ? 11.852 -27.641 -5.168 1 97.69 301 TYR B N 1
ATOM 4804 C CA . TYR B 1 301 ? 12.539 -28.844 -4.711 1 97.69 301 TYR B CA 1
ATOM 4805 C C . TYR B 1 301 ? 13.141 -29.609 -5.883 1 97.69 301 TYR B C 1
ATOM 4807 O O . TYR B 1 301 ? 12.68 -29.484 -7.02 1 97.69 301 TYR B O 1
ATOM 4815 N N . ARG B 1 302 ? 14.18 -30.375 -5.617 1 98.12 302 ARG B N 1
ATOM 4816 C CA . ARG B 1 302 ? 14.797 -31.266 -6.586 1 98.12 302 ARG B CA 1
ATOM 4817 C C . ARG B 1 302 ? 14.742 -32.719 -6.113 1 98.12 302 ARG B C 1
ATOM 4819 O O . ARG B 1 302 ? 15.039 -33 -4.953 1 98.12 302 ARG B O 1
ATOM 4826 N N . VAL B 1 303 ? 14.312 -33.594 -6.988 1 97.56 303 VAL B N 1
ATOM 4827 C CA . VAL B 1 303 ? 14.273 -35 -6.664 1 97.56 303 VAL B CA 1
ATOM 4828 C C . VAL B 1 303 ? 15.695 -35.562 -6.543 1 97.56 303 VAL B C 1
ATOM 4830 O O . VAL B 1 303 ? 16.547 -35.25 -7.379 1 97.56 303 VAL B O 1
ATOM 4833 N N . LEU B 1 304 ? 15.93 -36.25 -5.516 1 95.94 304 LEU B N 1
ATOM 4834 C CA . LEU B 1 304 ? 17.25 -36.812 -5.246 1 95.94 304 LEU B CA 1
ATOM 4835 C C . LEU B 1 304 ? 17.438 -38.156 -5.961 1 95.94 304 LEU B C 1
ATOM 4837 O O . LEU B 1 304 ? 16.469 -38.875 -6.215 1 95.94 304 LEU B O 1
#

Nearest PDB structures (foldseek):
  7qos-assembly1_A  TM=7.833E-01  e=2.477E-07  Aquifex aeolicus VF5
  2gpy-assembly1_B  TM=7.167E-01  e=5.606E-07  Halalkalibacterium halodurans C-125
  3p9n-assembly1_A  TM=7.057E-01  e=2.234E-06  Mycobacterium tuberculosis H37Rv
  7qos-assembly2_B  TM=4.974E-01  e=2.184E-07  Aquifex aeolicus VF5
  8g5s-assembly1_A  TM=6.053E-01  e=4.856E-05  Streptomyces sp. CB03234

Solvent-accessible surface area (backbone atoms only — not comparable to full-atom values): 32706 Å² total; per-residue (Å²): 80,53,55,70,59,49,50,53,51,47,51,54,53,58,71,52,34,37,74,87,44,41,32,37,44,51,27,44,67,54,66,40,66,70,64,58,59,67,50,53,69,68,55,51,55,42,47,48,55,53,50,51,50,26,54,56,49,51,74,75,40,52,92,51,64,61,60,84,85,47,49,56,34,52,54,48,40,71,64,40,96,54,65,53,43,54,47,38,30,49,62,37,53,72,67,52,48,49,51,34,35,74,71,62,79,44,58,63,33,29,22,72,81,83,63,45,50,53,53,42,76,46,42,75,42,54,67,45,56,27,66,53,49,37,49,41,44,39,67,68,65,44,69,89,30,66,82,30,35,36,35,30,46,54,28,54,81,31,54,68,52,55,37,40,62,63,53,41,53,44,48,32,30,38,27,31,19,72,50,65,69,35,43,51,53,32,50,50,51,33,59,75,66,68,38,63,85,35,45,47,76,42,81,38,59,72,81,72,37,52,69,59,40,43,65,33,40,30,40,38,36,49,59,53,43,80,45,68,42,56,71,69,55,36,52,51,46,51,52,46,45,62,69,30,50,52,43,65,69,20,33,39,36,28,30,57,41,67,65,62,62,34,53,75,65,72,43,75,73,75,64,86,70,48,62,44,78,49,91,70,86,52,69,54,42,73,55,92,80,52,50,62,71,64,47,63,39,58,36,44,29,32,26,82,79,53,54,72,59,48,50,53,51,47,51,53,53,57,72,53,33,36,75,87,44,41,32,38,45,52,29,46,64,53,66,41,64,70,64,56,56,69,73,30,70,70,53,48,56,43,47,48,55,53,50,52,51,27,53,57,49,50,76,76,38,53,92,50,65,60,60,84,86,48,49,56,34,53,52,46,40,70,64,41,94,53,66,52,45,54,47,38,31,50,65,38,53,70,69,54,49,49,52,34,34,74,72,62,79,41,58,64,32,29,22,73,81,81,62,44,49,52,52,44,76,45,43,77,42,53,69,45,58,27,66,54,50,36,49,42,43,40,66,67,65,44,72,89,28,65,82,29,35,37,35,30,46,54,30,55,82,30,54,67,52,56,35,41,62,63,53,40,54,44,49,34,31,38,28,31,20,73,50,63,69,36,43,53,54,33,51,51,51,34,58,76,68,67,38,63,84,37,46,46,77,43,81,37,59,73,83,74,38,53,69,59,39,43,64,33,39,28,41,38,36,48,59,54,42,80,45,69,42,55,69,70,55,37,52,49,45,50,50,46,45,63,71,29,50,52,43,66,69,19,35,39,36,28,31,57,42,69,65,63,62,36,54,76,63,74,42,72,72,76,65,87,70,48,59,44,80,48,92,69,87,54,67,55,42,75,55,93,84,53,52,61,70,64,46,65,39,58,36,44,28,32,24,83

pLDDT: mean 91.28, std 7.59, range [58.09, 98.81]

Radius of gyration: 29.52 Å; Cα contacts (8 Å, |Δi|>4): 1022; chains: 2; bounding box: 55×86×59 Å

Organism: Dicentrarchus labrax (NCBI:txid13489)

Sequence (608 aa):
MDVPAAQSELVQLLNRVNPRELPKLLHWMRNSDELDQLLSDNNNNNKVILRNISDDLRASLPPNAMFPSESTAHCKMQQCSRPTVHVDSFLYDEDQVDSLCENGTMSRSYCLTCGSHRTAPLDFLSHSFSIPELQFLFENVLPDLSGRMLVDVGSRLGAVLYGGYVFSAASQLVGVELSEDFVRLQEDIVHRYNLSDRVQVLHSDVCLQNVLLQNADVLIMNNVFEFFMEPTEQVRAWNFIMKNFRKKGSLLVTVPSLQESLNTLQQEAVQPGWVEELPVDCDVYLGADTDPDALRQIHLYRVLMDVPAAQSELVQLLNRVNPRELPKLLHWMRNSDELDQLLSDNNNNNKVILRNISDDLRASLPPNAMFPSESTAHCKMQQCSRPTVHVDSFLYDEDQVDSLCENGTMSRSYCLTCGSHRTAPLDFLSHSFSIPELQFLFENVLPDLSGRMLVDVGSRLGAVLYGGYVFSAASQLVGVELSEDFVRLQEDIVHRYNLSDRVQVLHSDVCLQNVLLQNADVLIMNNVFEFFMEPTEQVRAWNFIMKNFRKKGSLLVTVPSLQESLNTLQQEAVQPGWVEELPVDCDVYLGADTDPDALRQIHLYRVL

Foldseek 3Di:
DDDVVVVVVVVVVLVPDDPLCSQLVVLCVVDPVVVVCVPDPVVVVVVVVLLVVLVVLPVVADQLRDDPVVVVVVVVCVVDPDNDGHHDCSNDPPVRVVVCCVVQNFAPDADPPPGHRRDDDDDDDDQDDDLLLLLCCASFPDDAQAVFEEEEEACQQVRNVVSCQPNHNHQAYEYEHQDPVNQVNNVVVCVVVVVVRHYYYDNDDVLVVLVSLQRHQEYEERPHDPPPHDLVVLVSSVVSSLVRNAPFFRKYKYFADPQVSQVVSVHDDDPPQFKDWDDGDLSGHPDPPDDSVVNVRITMIGGD/DDDVVVVVVVVVVLVPDDPLCSQLVVLCVVDPVVVVCVPPPPPVVVVVVLLVVLVVLPVVADQLRDDPVVVVVVVVCVVDPDNDGHHDCSNDPPVRVVVCCVVQNFAPDADPPPGHRRDDDDDDDDQDDDLLLLLCCASFPDDAQAVFEEEEEACQQVRNVVSCQPRHNHQAYEYEHQDPVNQVNNVVVCVVVVVVRHYYYDNDDVLVVLVCLQRHQEYEERPHDPPPHDLVVLVSSVVSSLVRNAPFFRKYKYFADPCVSQVVSVHDDDPPQFKDWDDGDLSGHPDPPDDSVVNVRITMIGGD

Secondary structure (DSSP, 8-state):
--HHHHHHHHHHHHHTS-TTTHHHHHHHHHH-HHHHTTS-HHHHHHHHHHHHHHHHHHHHS-TT---TT-HHHHHHHHTSSS-EEE--TTT--HHHHHHHHHTTS--SEEETTT----EEEPEEE-SS--HHHHHHIIIIIS---BT-EEEEET-TT-HHHHHHHHH--BSEEEEEES-HHHHHHHHHHHHHTT-TTTEEEEES-GGG-HHHHHH-SEEEEES-STTTS-HHHHHHHHHHHHHH---TT-EEEEES-HHHHHHTTT--S--TTSEEEEP--------TT--HHHHHT-EEEEE-/--HHHHHHHHHHHHHTS-TTTHHHHHHHHHH-HHHHHHH-HHHHHHHHHHHHHHHHHHHTS-TT---TT-HHHHHHHHTSSS-EEE--TTT--HHHHHHHHHTTS--SEEETTT----EEEPEEE-SS--HHHHHHIIIIIS---BT-EEEEET-TT-HHHHHHHHH--BSEEEEEES-HHHHHHHHHHHHHTT-TTTEEEEES-GGG-HHHHHH-SEEEEES-STTTS-HHHHHHHHHHHHHH---TT-EEEEES-HHHHHHTTT--S--TTSEEEEP--------TT--HHHHHT-EEEEE-